Protein AF-A0A7V8NWA1-F1 (afdb_monomer_lite)

Sequence (409 aa):
GEVQTPLNAVQAESVAKQVSASGAEAVAVCFLHSWNNPIHESHMARLLNSDPKTYRSISHEIVREYGEYERISTTVLNSYIGPKVSAYLKGLERLLEEEGFGGKLWIMQSNGGVMSSPVARRLPVAMLESGPVGGFIAAARIGTALGYPNVIGFDMGGTTAKASPAPNGEPQMSHGYHIGGYASGQPMMLPVVDTVEVGSGGGSIARVDPTGSLKVGPVSAGADPGPACYGKGGSEPTVTDANLVLGRLDPNQFLGGEMPLDVEAARKAISGSIARPLGLSETEAARAIIQIAVMSMSLAVRQVSIERGDDPRDFVMVAFGGAGPLHASEVARSLHIPLVVIPNFPGQFSASGMLMAEPRHDFVRTYYRPLDQTDFIGLGRIADEMEVLARERIGTTDIRMRHFLEVRY

InterPro domains:
  IPR002821 Hydantoinase A/oxoprolinase [PF01968] (71-362)
  IPR008040 Hydantoinase/oxoprolinase, N-terminal [PF05378] (1-49)
  IPR045079 Oxoprolinase-like [PTHR11365] (1-396)

Radius of gyration: 24.56 Å; chains: 1; bounding box: 59×54×73 Å

Foldseek 3Di:
DDCPDDDDPVVLLVVLVVVVVVPAQEDEAADPLCLPPVVNLVVSVVSNVVDPRYHYFRLNVQASDDDRQQSRLQSVVCRVCLVVLLVVLVVVVVVCVVVVPPDFDWAFFQQQFTAGSVVCSRHVSRNVVRLCSLLVLLQLVVCVVVVQQWEWEWAAEQFKIKIFIRHRSHFDKDQWDFDVDDPPGTIHRDIGRDMFMDRQHQQFFWAQDPVRDIDTDNDGPPVVVGAQFQVSPDQTAGLNLLCVLLVVDDQCCVVHRPGRTDNVSSLNNQVPGFCVSNVHHSNVSSVVRLVNSLVRSLVRNCCNAVVVVHQLCSYEYEFAAPCRVVRVVVSCVVRVNPYYHYDPHRNCSSVVSNVVHHHDDDHDHDDDDDPVPDPVVVVVVVVVVVVVVVCVRVVDPDDDDDDDDDDDD

Organism: NCBI:txid2741543

Secondary structure (DSSP, 8-state):
---SS---HHHHHHHHHHHHHTT-SEEEE--TTTTT--HHHHHHHHHHTT-TTSEEEEHHHH--SS-HHHHHHHHHHHHHHHHHHHHHHHHHHHHHHHTT--S--EEE-TTSSEEEHHHHHH-GGGGTTHHHHHHHHHHHHHHHHTT---EEEEEE-SS-EEEEEEGGGS--EEEEEEET-TTTSEEEEEEEE--EEES-STTEEEEE-TTS-EEEEEEE-TTTT--GGG-SS--S-BHHHHHHHTT-S-TTTGGGGTS---HHHHHHHHIIIIIHHHT--HHHHHHHHHHHHHHHHHHHHHHHHGGGT--GGG-EEEEESSSHHHHHHHHHHHTT-S-EE--SSGGGHHHHHHTTPPB-----------GGG--HHHHHHHHHHHHHHHHHHH--S------------

pLDDT: mean 92.49, std 5.17, range [60.75, 98.31]

Structure (mmCIF, N/CA/C/O backbone):
data_AF-A0A7V8NWA1-F1
#
_entry.id   AF-A0A7V8NWA1-F1
#
loop_
_atom_site.group_PDB
_atom_site.id
_atom_site.type_symbol
_atom_site.label_atom_id
_atom_site.label_alt_id
_atom_site.label_comp_id
_atom_site.label_asym_id
_atom_site.label_entity_id
_atom_site.label_seq_id
_atom_site.pdbx_PDB_ins_code
_atom_site.Cartn_x
_atom_site.Cartn_y
_atom_site.Cartn_z
_atom_site.occupancy
_atom_site.B_iso_or_equiv
_atom_site.auth_seq_id
_atom_site.auth_comp_id
_atom_site.auth_asym_id
_atom_site.auth_atom_id
_atom_site.pdbx_PDB_model_num
ATOM 1 N N . GLY A 1 1 ? 10.383 2.343 -34.133 1.00 86.12 1 GLY A N 1
ATOM 2 C CA . GLY A 1 1 ? 11.446 2.880 -33.269 1.00 86.12 1 GLY A CA 1
ATOM 3 C C . GLY A 1 1 ? 12.737 3.014 -34.040 1.00 86.12 1 GLY A C 1
ATOM 4 O O . GLY A 1 1 ? 13.701 2.345 -33.704 1.00 86.12 1 GLY A O 1
ATOM 5 N N . GLU A 1 2 ? 12.757 3.842 -35.082 1.00 92.19 2 GLU A N 1
ATOM 6 C CA . GLU A 1 2 ? 13.979 4.110 -35.849 1.00 92.19 2 GLU A CA 1
ATOM 7 C C . GLU A 1 2 ? 14.911 5.041 -35.067 1.00 92.19 2 GLU A C 1
ATOM 9 O O . GLU A 1 2 ? 14.448 5.897 -34.308 1.00 92.19 2 GLU A O 1
ATOM 14 N N . VAL A 1 3 ? 16.223 4.876 -35.241 1.00 95.25 3 VAL A N 1
ATOM 15 C CA . VAL A 1 3 ? 17.222 5.745 -34.609 1.00 95.25 3 VAL A CA 1
ATOM 16 C C . VAL A 1 3 ? 17.359 7.019 -35.438 1.00 95.25 3 VAL A C 1
ATOM 18 O O . VAL A 1 3 ? 17.983 7.003 -36.492 1.00 95.25 3 VAL A O 1
ATOM 21 N N . GLN A 1 4 ? 16.779 8.116 -34.950 1.00 95.12 4 GLN A N 1
ATOM 22 C CA . GLN A 1 4 ? 16.896 9.440 -35.579 1.00 95.12 4 GLN A CA 1
ATOM 23 C C . GLN A 1 4 ? 18.231 10.116 -35.233 1.00 95.12 4 GLN A C 1
ATOM 25 O O . GLN A 1 4 ? 18.929 10.617 -36.108 1.00 95.12 4 GLN A O 1
ATOM 30 N N . THR A 1 5 ? 18.620 10.061 -33.955 1.00 95.31 5 THR A N 1
ATOM 31 C CA . THR A 1 5 ? 19.899 10.585 -33.460 1.00 95.31 5 THR A CA 1
ATOM 32 C C . THR A 1 5 ? 20.682 9.448 -32.807 1.00 95.31 5 THR A C 1
ATOM 34 O O . THR A 1 5 ? 20.229 8.934 -31.779 1.00 95.31 5 THR A O 1
ATOM 37 N N . PRO A 1 6 ? 21.833 9.029 -33.366 1.00 95.88 6 PRO A N 1
ATOM 38 C CA . PRO A 1 6 ? 22.673 8.007 -32.751 1.00 95.88 6 PRO A CA 1
ATOM 39 C C . PRO A 1 6 ? 23.157 8.425 -31.358 1.00 95.88 6 PRO A C 1
ATOM 41 O O . PRO A 1 6 ? 23.508 9.587 -31.140 1.00 95.88 6 PRO A O 1
ATOM 44 N N . LEU A 1 7 ? 23.220 7.477 -30.419 1.00 95.94 7 LEU A N 1
ATOM 45 C CA . LEU A 1 7 ? 23.821 7.724 -29.107 1.00 95.94 7 LEU A CA 1
ATOM 46 C C . LEU A 1 7 ? 25.304 8.096 -29.262 1.00 95.94 7 LEU A C 1
ATOM 48 O O . LEU A 1 7 ? 26.094 7.332 -29.817 1.00 95.94 7 LEU A O 1
ATOM 52 N N . ASN A 1 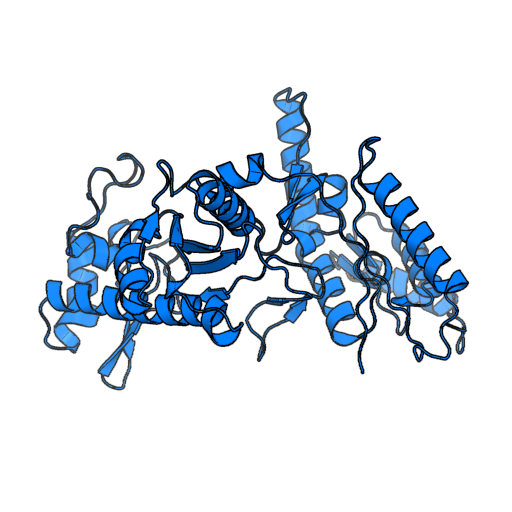8 ? 25.699 9.248 -28.723 1.00 97.44 8 ASN A N 1
ATOM 53 C CA . ASN A 1 8 ? 27.099 9.648 -28.672 1.00 97.44 8 ASN A CA 1
ATOM 54 C C . ASN A 1 8 ? 27.828 8.857 -27.571 1.00 97.44 8 ASN A C 1
ATOM 56 O O . ASN A 1 8 ? 27.630 9.113 -26.384 1.00 97.44 8 ASN A O 1
ATOM 60 N N . ALA A 1 9 ? 28.682 7.910 -27.969 1.00 94.38 9 ALA A N 1
ATOM 61 C CA . ALA A 1 9 ? 29.392 7.024 -27.045 1.00 94.38 9 ALA A CA 1
ATOM 62 C C . ALA A 1 9 ? 30.295 7.779 -26.051 1.00 94.38 9 ALA A C 1
ATOM 64 O O . ALA A 1 9 ? 30.309 7.455 -24.867 1.00 94.38 9 ALA A O 1
ATOM 65 N N . VAL A 1 10 ? 30.983 8.835 -26.497 1.00 96.44 10 VAL A N 1
ATOM 66 C CA . VAL A 1 10 ? 31.878 9.629 -25.636 1.00 96.44 10 VAL A CA 1
ATOM 67 C C . VAL A 1 10 ? 31.079 10.371 -24.563 1.00 96.44 10 VAL A C 1
ATOM 69 O O . VAL A 1 10 ? 31.467 10.395 -23.394 1.00 96.44 10 VAL A O 1
ATOM 72 N N . GLN A 1 11 ? 29.934 10.947 -24.937 1.00 96.56 11 GLN A N 1
ATOM 73 C CA . GLN A 1 11 ? 29.038 11.590 -23.974 1.00 96.56 11 GLN A CA 1
ATOM 74 C C . GLN A 1 11 ? 28.422 10.569 -23.012 1.00 96.56 11 GLN A C 1
ATOM 76 O O . GLN A 1 11 ? 28.381 10.824 -21.812 1.00 96.56 11 GLN A O 1
ATOM 81 N N . ALA A 1 12 ? 28.001 9.404 -23.507 1.00 95.81 12 ALA A N 1
ATOM 82 C CA . ALA A 1 12 ? 27.456 8.322 -22.689 1.00 95.81 12 ALA A CA 1
ATOM 83 C C . ALA A 1 12 ? 28.457 7.840 -21.621 1.00 95.81 12 ALA A C 1
ATOM 85 O O . ALA A 1 12 ? 28.106 7.726 -20.445 1.00 95.81 12 ALA A O 1
ATOM 86 N N . GLU A 1 13 ? 29.720 7.627 -22.000 1.00 95.25 13 GLU A N 1
ATOM 87 C CA . GLU A 1 13 ? 30.799 7.283 -21.066 1.00 95.25 13 GLU A CA 1
ATOM 88 C C . GLU A 1 13 ? 31.075 8.401 -20.055 1.00 95.25 13 GLU A C 1
ATOM 90 O O . GLU A 1 13 ? 31.309 8.132 -18.875 1.00 95.25 13 GLU A O 1
ATOM 95 N N . SER A 1 14 ? 31.043 9.661 -20.499 1.00 96.00 14 SER A N 1
ATOM 96 C CA . SER A 1 14 ? 31.215 10.815 -19.615 1.00 96.00 14 SER A CA 1
ATOM 97 C C . SER A 1 14 ? 30.099 10.896 -18.571 1.00 96.00 14 SER A C 1
ATOM 99 O O . SER A 1 14 ? 30.399 11.046 -17.387 1.00 96.00 14 SER A O 1
ATOM 101 N N . VAL A 1 15 ? 28.839 10.716 -18.977 1.00 95.12 15 VAL A N 1
ATOM 102 C CA . VAL A 1 15 ? 27.684 10.687 -18.067 1.00 95.12 15 VAL A CA 1
ATOM 103 C C . VAL A 1 15 ? 27.788 9.518 -17.090 1.00 95.12 15 VAL A C 1
ATOM 105 O O . VAL A 1 15 ? 27.585 9.711 -15.895 1.00 95.12 15 VAL A O 1
ATOM 108 N N . ALA A 1 16 ? 28.167 8.321 -17.549 1.00 93.06 16 ALA A N 1
ATOM 109 C CA . ALA A 1 16 ? 28.354 7.174 -16.659 1.00 93.06 16 ALA A CA 1
ATOM 110 C C . ALA A 1 16 ? 29.413 7.454 -15.574 1.00 93.06 16 ALA A C 1
ATOM 112 O O . ALA A 1 16 ? 29.177 7.182 -14.398 1.00 93.06 16 ALA A O 1
ATOM 113 N N . LYS A 1 17 ? 30.537 8.087 -15.941 1.00 92.62 17 LYS A N 1
ATOM 114 C CA . LYS A 1 17 ? 31.569 8.520 -14.981 1.00 92.62 17 LYS A CA 1
ATOM 115 C C . LYS A 1 17 ? 31.054 9.582 -14.008 1.00 92.62 17 LYS A C 1
ATOM 117 O O . LYS A 1 17 ? 31.386 9.523 -12.828 1.00 92.62 17 LYS A O 1
ATOM 122 N N . GLN A 1 18 ? 30.247 10.536 -14.478 1.00 93.62 18 GLN A N 1
ATOM 123 C CA . GLN A 1 18 ? 29.629 11.554 -13.619 1.00 93.62 18 GLN A CA 1
ATOM 124 C C . GLN A 1 18 ? 28.673 10.930 -12.599 1.00 93.62 18 GLN A C 1
ATOM 126 O O . GLN A 1 18 ? 28.720 11.300 -11.429 1.00 93.62 18 GLN A O 1
ATOM 131 N N . VAL A 1 19 ? 27.857 9.956 -13.015 1.00 92.69 19 VAL A N 1
ATOM 132 C CA . VAL A 1 19 ? 26.967 9.216 -12.109 1.00 92.69 19 VAL A CA 1
ATOM 133 C C . VAL A 1 19 ? 27.781 8.520 -11.020 1.00 92.69 19 VAL A C 1
ATOM 135 O O . VAL A 1 19 ? 27.520 8.764 -9.845 1.00 92.69 19 VAL A O 1
ATOM 138 N N . SER A 1 20 ? 28.820 7.758 -11.375 1.00 89.06 20 SER A N 1
ATOM 139 C CA . SER A 1 20 ? 29.674 7.094 -10.378 1.00 89.06 20 SER A CA 1
ATOM 140 C C . SER A 1 20 ? 30.401 8.074 -9.449 1.00 89.06 20 SER A C 1
ATOM 142 O O . SER A 1 20 ? 30.595 7.782 -8.272 1.00 89.06 20 SER A O 1
ATOM 144 N N . ALA A 1 21 ? 30.789 9.253 -9.944 1.00 92.00 21 ALA A N 1
ATOM 145 C CA . ALA A 1 21 ? 31.448 10.279 -9.136 1.00 92.00 21 ALA A CA 1
ATOM 146 C C . ALA A 1 21 ? 30.484 11.073 -8.235 1.00 92.00 21 ALA A C 1
ATOM 148 O O . ALA A 1 21 ? 30.932 11.715 -7.288 1.00 92.00 21 ALA A O 1
ATOM 149 N N . SER A 1 22 ? 29.176 11.048 -8.511 1.00 93.62 22 SER A N 1
ATOM 150 C CA . SER A 1 22 ? 28.183 11.843 -7.774 1.00 93.62 22 SER A CA 1
ATOM 151 C C . SER A 1 22 ? 27.907 11.348 -6.351 1.00 93.62 22 SER A C 1
ATOM 153 O O . SER A 1 22 ? 27.380 12.102 -5.537 1.00 93.62 22 SER A O 1
ATOM 155 N N . GLY A 1 23 ? 28.230 10.084 -6.054 1.00 89.06 23 GLY A N 1
ATOM 156 C CA . GLY A 1 23 ? 27.862 9.435 -4.793 1.00 89.06 23 GLY A CA 1
ATOM 157 C C . GLY A 1 23 ? 26.381 9.050 -4.693 1.00 89.06 23 GLY A C 1
ATOM 158 O O . GLY A 1 23 ? 25.924 8.709 -3.605 1.00 89.06 23 GLY A O 1
ATOM 159 N N . ALA A 1 24 ? 25.623 9.104 -5.794 1.00 92.56 24 ALA A N 1
ATOM 160 C CA . ALA A 1 24 ? 24.232 8.663 -5.816 1.00 92.56 24 ALA A CA 1
ATOM 161 C C . ALA A 1 24 ? 24.110 7.159 -5.512 1.00 92.56 24 ALA A C 1
ATOM 163 O O . ALA A 1 24 ? 24.783 6.333 -6.120 1.00 92.56 24 ALA A O 1
ATOM 164 N N . GLU A 1 25 ? 23.196 6.793 -4.611 1.00 93.94 25 GLU A N 1
ATOM 165 C CA . GLU A 1 25 ? 22.924 5.386 -4.273 1.00 93.94 25 GLU A CA 1
ATOM 166 C C . GLU A 1 25 ? 22.170 4.643 -5.389 1.00 93.94 25 GLU A C 1
ATOM 168 O O . GLU A 1 25 ? 22.218 3.413 -5.473 1.00 93.94 25 GLU A O 1
ATOM 173 N N . ALA A 1 26 ? 21.458 5.382 -6.247 1.00 96.12 26 ALA A N 1
ATOM 174 C CA . ALA A 1 26 ? 20.670 4.834 -7.340 1.00 96.12 26 ALA A CA 1
ATOM 175 C C . ALA A 1 26 ? 20.618 5.766 -8.561 1.00 96.12 26 ALA A C 1
ATOM 177 O O . ALA A 1 26 ? 20.660 6.988 -8.429 1.00 96.12 26 ALA A O 1
ATOM 178 N N . VAL A 1 27 ? 20.442 5.185 -9.749 1.00 96.31 27 VAL A N 1
ATOM 179 C CA . VAL A 1 27 ? 20.247 5.895 -11.021 1.00 96.31 27 VAL A CA 1
ATOM 180 C C . VAL A 1 27 ? 19.072 5.303 -11.801 1.00 96.31 27 VAL A C 1
ATOM 182 O O . VAL A 1 27 ? 18.873 4.088 -11.848 1.00 96.31 27 VAL A O 1
ATOM 185 N N . ALA A 1 28 ? 18.268 6.174 -12.406 1.00 97.44 28 ALA A N 1
ATOM 186 C CA . ALA A 1 28 ? 17.227 5.813 -13.363 1.00 97.44 28 ALA A CA 1
ATOM 187 C C . ALA A 1 28 ? 17.675 6.223 -14.772 1.00 97.44 28 ALA A C 1
ATOM 189 O O . ALA A 1 28 ? 18.114 7.354 -14.977 1.00 97.44 28 ALA A O 1
ATOM 190 N N . VAL A 1 29 ? 17.574 5.311 -15.739 1.00 97.19 29 VAL A N 1
ATOM 191 C CA . VAL A 1 29 ? 17.914 5.575 -17.144 1.00 97.19 29 VAL A CA 1
ATOM 192 C C . VAL A 1 29 ? 16.638 5.561 -17.970 1.00 97.19 29 VAL A C 1
ATOM 194 O O . VAL A 1 29 ? 16.016 4.511 -18.131 1.00 97.19 29 VAL A O 1
ATOM 197 N N . CYS A 1 30 ? 16.279 6.727 -18.507 1.00 97.31 30 CYS A N 1
ATOM 198 C CA . CYS A 1 30 ? 15.043 6.924 -19.252 1.00 97.31 30 CYS A CA 1
ATOM 199 C C . CYS A 1 30 ? 15.308 7.683 -20.557 1.00 97.31 30 CYS A C 1
ATOM 201 O O . CYS A 1 30 ? 15.628 8.870 -20.535 1.00 97.31 30 CYS A O 1
ATOM 203 N N . PHE A 1 31 ? 15.138 7.017 -21.694 1.00 96.31 31 PHE A N 1
ATOM 204 C CA . PHE A 1 31 ? 15.153 7.640 -23.016 1.00 96.31 31 PHE A CA 1
ATOM 205 C C . PHE A 1 31 ? 13.725 7.743 -23.562 1.00 96.31 31 PHE A C 1
ATOM 207 O O . PHE A 1 31 ? 12.837 6.943 -23.241 1.00 96.31 31 PHE A O 1
ATOM 214 N N . LEU A 1 32 ? 13.488 8.730 -24.426 1.00 95.31 32 LEU A N 1
ATOM 215 C CA . LEU A 1 32 ? 12.240 8.803 -25.180 1.00 95.31 32 LEU A CA 1
ATOM 216 C C . LEU A 1 32 ? 12.128 7.589 -26.108 1.00 95.31 32 LEU A C 1
ATOM 218 O O . LEU A 1 32 ? 13.099 7.186 -26.744 1.00 95.31 32 LEU A O 1
ATOM 222 N N . HIS A 1 33 ? 10.931 7.009 -26.176 1.00 94.00 33 HIS A N 1
ATOM 223 C CA . HIS A 1 33 ? 10.611 5.847 -27.014 1.00 94.00 33 HIS A CA 1
ATOM 224 C C . HIS A 1 33 ? 11.451 4.579 -26.768 1.00 94.00 33 HIS A C 1
ATOM 226 O O . HIS A 1 33 ? 11.409 3.660 -27.591 1.00 94.00 33 HIS A O 1
ATOM 232 N N . SER A 1 34 ? 12.146 4.474 -25.628 1.00 94.75 34 SER A N 1
ATOM 233 C CA . SER A 1 34 ? 12.865 3.253 -25.233 1.00 94.75 34 SER A CA 1
ATOM 234 C C . SER A 1 34 ? 11.946 2.040 -25.089 1.00 94.75 34 SER A C 1
ATOM 236 O O . SER A 1 34 ? 12.373 0.909 -25.315 1.00 94.75 34 SER A O 1
ATOM 238 N N . TRP A 1 35 ? 10.657 2.275 -24.820 1.00 92.75 35 TRP A N 1
ATOM 239 C CA . TRP A 1 35 ? 9.634 1.235 -24.829 1.00 92.75 35 TRP A CA 1
ATOM 240 C C . TRP A 1 35 ? 9.508 0.540 -26.200 1.00 92.75 35 TRP A C 1
ATOM 242 O O . TRP A 1 35 ? 9.232 -0.656 -26.274 1.00 92.75 35 TRP A O 1
ATOM 252 N N . ASN A 1 36 ? 9.756 1.269 -27.292 1.00 92.50 36 ASN A N 1
ATOM 253 C CA . ASN A 1 36 ? 9.686 0.756 -28.659 1.00 92.50 36 ASN A CA 1
ATOM 254 C C . ASN A 1 36 ? 11.051 0.216 -29.114 1.00 92.50 36 ASN A C 1
ATOM 256 O O . ASN A 1 36 ? 11.148 -0.919 -29.573 1.00 92.50 36 ASN A O 1
ATOM 260 N N . ASN A 1 37 ? 12.113 1.014 -28.951 1.00 94.00 37 ASN A N 1
ATOM 261 C CA . ASN A 1 37 ? 13.487 0.622 -29.278 1.00 94.00 37 ASN A CA 1
ATOM 262 C C . ASN A 1 37 ? 14.433 0.887 -28.087 1.00 94.00 37 ASN A C 1
ATOM 264 O O . ASN A 1 37 ? 14.829 2.035 -27.873 1.00 94.00 37 ASN A O 1
ATOM 268 N N . PRO A 1 38 ? 14.838 -0.156 -27.337 1.00 95.44 38 PRO A N 1
ATOM 269 C CA . PRO A 1 38 ? 15.615 0.001 -26.110 1.00 95.44 38 PRO A CA 1
ATOM 270 C C . PRO A 1 38 ? 17.129 0.149 -26.327 1.00 95.44 38 PRO A C 1
ATOM 272 O O . PRO A 1 38 ? 17.863 0.292 -25.352 1.00 95.44 38 PRO A O 1
ATOM 275 N N . ILE A 1 39 ? 17.632 0.126 -27.569 1.00 96.38 39 ILE A N 1
ATOM 276 C CA . ILE A 1 39 ? 19.066 -0.077 -27.852 1.00 96.38 39 ILE A CA 1
ATOM 277 C C . ILE A 1 39 ? 19.996 0.935 -27.155 1.00 96.38 39 ILE A C 1
ATOM 279 O O . ILE A 1 39 ? 21.079 0.568 -26.693 1.00 96.38 39 ILE A O 1
ATOM 283 N N . HIS A 1 40 ? 19.574 2.198 -27.029 1.00 97.12 40 HIS A N 1
ATOM 284 C CA . HIS A 1 40 ? 20.344 3.240 -26.342 1.00 97.12 40 HIS A CA 1
ATOM 285 C C . HIS A 1 40 ? 20.306 3.094 -24.815 1.00 97.12 40 HIS A C 1
ATOM 287 O O . HIS A 1 40 ? 21.331 3.278 -24.159 1.00 97.12 40 HIS A O 1
ATOM 293 N N . GLU A 1 41 ? 19.167 2.695 -24.245 1.00 96.75 41 GLU A N 1
ATOM 294 C CA . GLU A 1 41 ? 19.074 2.385 -22.815 1.00 96.75 41 GLU A CA 1
ATOM 295 C C . GLU A 1 41 ? 19.911 1.163 -22.455 1.00 96.75 41 GLU A C 1
ATOM 297 O O . GLU A 1 41 ? 20.661 1.207 -21.484 1.00 96.75 41 GLU A O 1
ATOM 302 N N . SER A 1 42 ? 19.859 0.102 -23.266 1.00 95.44 42 SER A N 1
ATOM 303 C CA . SER A 1 42 ? 20.698 -1.083 -23.070 1.00 95.44 42 SER A CA 1
ATOM 304 C C . SER A 1 42 ? 22.190 -0.742 -23.168 1.00 95.44 42 SER A C 1
ATOM 306 O O . SER A 1 42 ? 23.008 -1.318 -22.450 1.00 95.44 42 SER A O 1
ATOM 308 N N . HIS A 1 43 ? 22.572 0.217 -24.021 1.00 95.69 43 HIS A N 1
ATOM 309 C CA . HIS A 1 43 ? 23.944 0.726 -24.060 1.00 95.69 43 HIS A CA 1
ATOM 310 C C . HIS A 1 43 ? 24.313 1.414 -22.739 1.00 95.69 43 HIS A C 1
ATOM 312 O O . HIS A 1 43 ? 25.304 1.028 -22.117 1.00 95.69 43 HIS A O 1
ATOM 318 N N . MET A 1 44 ? 23.510 2.374 -22.273 1.00 95.88 44 MET A N 1
ATOM 319 C CA . MET A 1 44 ? 23.751 3.055 -20.994 1.00 95.88 44 MET A CA 1
ATOM 320 C C . MET A 1 44 ? 23.790 2.082 -19.810 1.00 95.88 44 MET A C 1
ATOM 322 O O . MET A 1 44 ? 24.661 2.198 -18.948 1.00 95.88 44 MET A O 1
ATOM 326 N N . ALA A 1 45 ? 22.916 1.074 -19.796 1.00 93.44 45 ALA A N 1
ATOM 327 C CA . ALA A 1 45 ? 22.905 0.027 -18.781 1.00 93.44 45 ALA A CA 1
ATOM 328 C C . ALA A 1 45 ? 24.245 -0.726 -18.719 1.00 93.44 45 ALA A C 1
ATOM 330 O O . ALA A 1 45 ? 24.764 -0.971 -17.629 1.00 93.44 45 ALA A O 1
ATOM 331 N N . ARG A 1 46 ? 24.851 -1.044 -19.874 1.00 93.19 46 ARG A N 1
ATOM 332 C CA . ARG A 1 46 ? 26.179 -1.680 -19.931 1.00 93.19 46 ARG A CA 1
ATOM 333 C C . ARG A 1 46 ? 27.290 -0.782 -19.395 1.00 93.19 46 ARG A C 1
ATOM 335 O O . ARG A 1 46 ? 28.164 -1.286 -18.702 1.00 93.19 46 ARG A O 1
ATOM 342 N N . LEU A 1 47 ? 27.256 0.522 -19.662 1.00 92.62 47 LEU A N 1
ATOM 343 C CA . LEU A 1 47 ? 28.263 1.453 -19.131 1.00 92.62 47 LEU A CA 1
ATOM 344 C C . LEU A 1 47 ? 28.162 1.581 -17.604 1.00 92.62 47 LEU A C 1
ATOM 346 O O . LEU A 1 47 ? 29.170 1.546 -16.897 1.00 92.62 47 LEU A O 1
ATOM 350 N N . LEU A 1 48 ? 26.931 1.637 -17.095 1.00 90.56 48 LEU A N 1
ATOM 351 C CA . LEU A 1 48 ? 26.641 1.735 -15.666 1.00 90.56 48 LEU A CA 1
ATOM 352 C C . LEU A 1 48 ? 26.830 0.404 -14.910 1.00 90.56 48 LEU A C 1
ATOM 354 O O . LEU A 1 48 ? 26.832 0.412 -13.687 1.00 90.56 48 LEU A O 1
ATOM 358 N N . ASN A 1 49 ? 27.003 -0.741 -15.591 1.00 83.19 49 ASN A N 1
ATOM 359 C CA . ASN A 1 49 ? 27.322 -2.030 -14.938 1.00 83.19 49 ASN A CA 1
ATOM 360 C C . ASN A 1 49 ? 28.680 -2.005 -14.212 1.00 83.19 49 ASN A C 1
ATOM 362 O O . ASN A 1 49 ? 28.930 -2.870 -13.377 1.00 83.19 49 ASN A O 1
ATOM 366 N N . SER A 1 50 ? 29.567 -1.074 -14.569 1.00 71.38 50 SER A N 1
ATOM 367 C CA . SER A 1 50 ? 30.934 -1.010 -14.042 1.00 71.38 50 SER A CA 1
ATOM 368 C C . SER A 1 50 ? 31.010 -0.592 -12.569 1.00 71.38 50 SER A C 1
ATOM 370 O O . SER A 1 50 ? 31.994 -0.910 -11.903 1.00 71.38 50 SER A O 1
ATOM 372 N N . ASP A 1 51 ? 29.963 0.050 -12.044 1.00 76.31 51 ASP A N 1
ATOM 373 C CA . ASP A 1 51 ? 29.849 0.428 -10.639 1.00 76.31 51 ASP A CA 1
ATOM 374 C C . ASP A 1 51 ? 28.763 -0.403 -9.930 1.00 76.31 51 ASP A C 1
ATOM 376 O O . ASP A 1 51 ? 27.579 -0.055 -9.963 1.00 76.31 51 ASP A O 1
ATOM 380 N N . PRO A 1 52 ? 29.134 -1.512 -9.264 1.00 73.88 52 PRO A N 1
ATOM 381 C CA . PRO A 1 52 ? 28.177 -2.394 -8.605 1.00 73.88 52 PRO A CA 1
ATOM 382 C C . PRO A 1 52 ? 27.558 -1.785 -7.338 1.00 73.88 52 PRO A C 1
ATOM 384 O O . PRO A 1 52 ? 26.658 -2.400 -6.761 1.00 73.88 52 PRO A O 1
ATOM 387 N N . LYS A 1 53 ? 28.038 -0.621 -6.874 1.00 81.56 53 LYS A N 1
ATOM 388 C CA . LYS A 1 53 ? 27.497 0.053 -5.684 1.00 81.56 53 LYS A CA 1
ATOM 389 C C . LYS A 1 53 ? 26.228 0.839 -5.995 1.00 81.56 53 LYS A C 1
ATOM 391 O O . LYS A 1 53 ? 25.397 1.001 -5.106 1.00 81.56 53 LYS A O 1
ATOM 396 N N . THR A 1 54 ? 26.068 1.280 -7.239 1.00 90.00 54 THR A N 1
ATOM 397 C CA . THR A 1 54 ? 24.928 2.092 -7.660 1.00 90.00 54 THR A CA 1
ATOM 398 C C . THR A 1 54 ? 23.765 1.191 -8.085 1.00 90.00 54 THR A C 1
ATOM 400 O O . THR A 1 54 ? 23.887 0.372 -9.001 1.00 90.00 54 THR A O 1
ATOM 403 N N . TYR A 1 55 ? 22.608 1.336 -7.437 1.00 94.25 55 TYR A N 1
ATOM 404 C CA . TYR A 1 55 ? 21.374 0.666 -7.851 1.00 94.25 55 TYR A CA 1
ATOM 405 C C . TYR A 1 55 ? 20.876 1.241 -9.182 1.00 94.25 55 TYR A C 1
ATOM 407 O O . TYR A 1 55 ? 20.938 2.446 -9.406 1.00 94.25 55 TYR A O 1
ATOM 415 N N . ARG A 1 56 ? 20.364 0.409 -10.091 1.00 94.56 56 ARG A N 1
ATOM 416 C CA . ARG A 1 56 ? 20.001 0.858 -11.444 1.00 94.56 56 ARG A CA 1
ATOM 417 C C . ARG A 1 56 ? 18.610 0.395 -11.818 1.00 94.56 56 ARG A C 1
ATOM 419 O O . ARG A 1 56 ? 18.323 -0.796 -11.732 1.00 94.56 56 ARG A O 1
ATOM 426 N N . SER A 1 57 ? 17.813 1.329 -12.319 1.00 97.06 57 SER A N 1
ATOM 427 C CA . SER A 1 57 ? 16.551 1.037 -12.998 1.00 97.06 57 SER A CA 1
ATOM 428 C C . SER A 1 57 ? 16.637 1.528 -14.436 1.00 97.06 57 SER A C 1
ATOM 430 O O . SER A 1 57 ? 16.954 2.693 -14.681 1.00 97.06 57 SER A O 1
ATOM 432 N N . ILE A 1 58 ? 16.363 0.644 -15.391 1.00 96.94 58 ILE A N 1
ATOM 433 C CA . ILE A 1 58 ? 16.369 0.959 -16.821 1.00 96.94 58 ILE A CA 1
ATOM 434 C C . ILE A 1 58 ? 14.924 0.948 -17.307 1.00 96.94 58 ILE A C 1
ATOM 436 O O . ILE A 1 58 ? 14.244 -0.065 -17.151 1.00 96.94 58 ILE A O 1
ATOM 440 N N . SER A 1 59 ? 14.433 2.060 -17.859 1.00 97.00 59 SER A N 1
ATOM 441 C CA . SER A 1 59 ? 12.984 2.256 -17.987 1.00 97.00 59 SER A CA 1
ATOM 442 C C . SER A 1 59 ? 12.286 1.180 -18.824 1.00 97.00 59 SER A C 1
ATOM 444 O O . SER A 1 59 ? 11.256 0.675 -18.388 1.00 97.00 59 SER A O 1
ATOM 446 N N . HIS A 1 60 ? 12.877 0.725 -19.938 1.00 94.75 60 HIS A N 1
ATOM 447 C CA . HIS A 1 60 ? 12.297 -0.350 -20.759 1.00 94.75 60 HIS A CA 1
ATOM 448 C C . HIS A 1 60 ? 12.290 -1.738 -20.091 1.00 94.75 60 HIS A C 1
ATOM 450 O O . HIS A 1 60 ? 11.586 -2.630 -20.568 1.00 94.75 60 HIS A O 1
ATOM 456 N N . GLU A 1 61 ? 13.084 -1.944 -19.035 1.00 92.38 61 GLU A N 1
ATOM 457 C CA . GLU A 1 61 ? 13.094 -3.175 -18.234 1.00 92.38 61 GLU A CA 1
ATOM 458 C C . GLU A 1 61 ? 12.060 -3.128 -17.100 1.00 92.38 61 GLU A C 1
ATOM 460 O O . GLU A 1 61 ? 11.580 -4.182 -16.684 1.00 92.38 61 GLU A O 1
ATOM 465 N N . ILE A 1 62 ? 11.723 -1.926 -16.609 1.00 93.31 62 ILE A N 1
ATOM 466 C CA . ILE A 1 62 ? 10.727 -1.708 -15.549 1.00 93.31 62 ILE A CA 1
ATOM 467 C C . ILE A 1 62 ? 9.316 -1.643 -16.144 1.00 93.31 62 ILE A C 1
ATOM 469 O O . ILE A 1 62 ? 8.448 -2.407 -15.734 1.00 93.31 62 ILE A O 1
ATOM 473 N N . VAL A 1 63 ? 9.088 -0.755 -17.119 1.00 91.50 63 VAL A N 1
ATOM 474 C CA . VAL A 1 63 ? 7.799 -0.570 -17.805 1.00 91.50 63 VAL A CA 1
ATOM 475 C C . VAL A 1 63 ? 8.040 -0.307 -19.288 1.00 91.50 63 VAL A C 1
ATOM 477 O O . VAL A 1 63 ? 8.619 0.708 -19.676 1.00 91.50 63 VAL A O 1
ATOM 480 N N . ARG A 1 64 ? 7.551 -1.202 -20.151 1.00 91.06 64 ARG A N 1
ATOM 481 C CA . ARG A 1 64 ? 7.721 -1.105 -21.611 1.00 91.06 64 ARG A CA 1
ATOM 482 C C . ARG A 1 64 ? 6.445 -0.630 -22.307 1.00 91.06 64 ARG A C 1
ATOM 484 O O . ARG A 1 64 ? 5.977 -1.230 -23.276 1.00 91.06 64 ARG A O 1
ATOM 491 N N . GLU A 1 65 ? 5.927 0.484 -21.811 1.00 89.62 65 GLU A N 1
ATOM 492 C CA . GLU A 1 65 ? 4.696 1.117 -22.278 1.00 89.62 65 GLU A CA 1
ATOM 493 C C . GLU A 1 65 ? 4.925 2.564 -22.739 1.00 89.62 65 GLU A C 1
ATOM 495 O O . GLU A 1 65 ? 5.901 3.232 -22.368 1.00 89.62 65 GLU A O 1
ATOM 500 N N . TYR A 1 66 ? 4.027 3.029 -23.606 1.00 89.00 66 TYR A N 1
ATOM 501 C CA . TYR A 1 66 ? 3.955 4.417 -24.051 1.00 89.00 66 TYR A CA 1
ATOM 502 C C . TYR A 1 66 ? 3.528 5.360 -22.911 1.00 89.00 66 TYR A C 1
ATOM 504 O O . TYR A 1 66 ? 2.838 4.950 -21.989 1.00 89.00 66 TYR A O 1
ATOM 512 N N . GLY A 1 67 ? 3.933 6.632 -23.002 1.00 87.81 67 GLY A N 1
ATOM 513 C CA . GLY A 1 67 ? 3.794 7.640 -21.943 1.00 87.81 67 GLY A CA 1
ATOM 514 C C . GLY A 1 67 ? 5.139 7.907 -21.276 1.00 87.81 67 GLY A C 1
ATOM 515 O O . GLY A 1 67 ? 5.722 7.032 -20.638 1.00 87.81 67 GLY A O 1
ATOM 516 N N . GLU A 1 68 ? 5.734 9.074 -21.513 1.00 92.38 68 GLU A N 1
ATOM 517 C CA . GLU A 1 68 ? 7.034 9.433 -20.944 1.00 92.38 68 GLU A CA 1
ATOM 518 C C . GLU A 1 68 ? 6.952 9.750 -19.456 1.00 92.38 68 GLU A C 1
ATOM 520 O O . GLU A 1 68 ? 7.807 9.275 -18.714 1.00 92.38 68 GLU A O 1
ATOM 525 N N . TYR A 1 69 ? 5.938 10.491 -19.009 1.00 93.75 69 TYR A N 1
ATOM 526 C CA . TYR A 1 69 ? 5.869 10.967 -17.632 1.00 93.75 69 TYR A CA 1
ATOM 527 C C . TYR A 1 69 ? 5.663 9.815 -16.643 1.00 93.75 69 TYR A C 1
ATOM 529 O O . TYR A 1 69 ? 6.475 9.630 -15.737 1.00 93.75 69 TYR A O 1
ATOM 537 N N . GLU A 1 70 ? 4.651 8.979 -16.861 1.00 93.62 70 GLU A N 1
ATOM 538 C CA . GLU A 1 70 ? 4.312 7.848 -15.997 1.00 93.62 70 GLU A CA 1
ATOM 539 C C . GLU A 1 70 ? 5.404 6.771 -16.012 1.00 93.62 70 GLU A C 1
ATOM 541 O O . GLU A 1 70 ? 5.771 6.241 -14.958 1.00 93.62 70 GLU A O 1
ATOM 546 N N . ARG A 1 71 ? 5.997 6.485 -17.182 1.00 95.38 71 ARG A N 1
ATOM 547 C CA . ARG A 1 71 ? 7.125 5.542 -17.298 1.00 95.38 71 ARG A CA 1
ATOM 548 C C . ARG A 1 71 ? 8.357 6.051 -16.555 1.00 95.38 71 ARG A C 1
ATOM 550 O O . ARG A 1 71 ? 8.998 5.286 -15.828 1.00 95.38 71 ARG A O 1
ATOM 557 N N . ILE A 1 72 ? 8.703 7.330 -16.728 1.00 96.38 72 ILE A N 1
ATOM 558 C CA . ILE A 1 72 ? 9.832 7.948 -16.024 1.00 96.38 72 ILE A CA 1
ATOM 559 C C . ILE A 1 72 ? 9.564 7.937 -14.521 1.00 96.38 72 ILE A C 1
ATOM 561 O O . ILE A 1 72 ? 10.425 7.475 -13.777 1.00 96.38 72 ILE A O 1
ATOM 565 N N . SER A 1 73 ? 8.379 8.369 -14.084 1.00 96.56 73 SER A N 1
ATOM 566 C CA . SER A 1 73 ? 8.012 8.403 -12.666 1.00 96.56 73 SER A CA 1
ATOM 567 C C . SER A 1 73 ? 8.095 7.012 -12.036 1.00 96.56 73 SER A C 1
ATOM 569 O O . SER A 1 73 ? 8.804 6.834 -11.049 1.00 96.56 73 SER A O 1
ATOM 571 N N . THR A 1 74 ? 7.541 5.980 -12.683 1.00 96.00 74 THR A N 1
ATOM 572 C CA . THR A 1 74 ? 7.650 4.580 -12.225 1.00 96.00 74 THR A CA 1
ATOM 573 C C . THR A 1 74 ? 9.104 4.116 -12.100 1.00 96.00 74 THR A C 1
ATOM 575 O O . THR A 1 74 ? 9.482 3.482 -11.113 1.00 96.00 74 THR A O 1
ATOM 578 N N . THR A 1 75 ? 9.950 4.451 -13.078 1.00 97.31 75 THR A N 1
ATOM 579 C CA . THR A 1 75 ? 11.375 4.073 -13.074 1.00 97.31 75 THR A CA 1
ATOM 580 C C . THR A 1 75 ? 12.142 4.792 -11.962 1.00 97.31 75 THR A C 1
ATOM 582 O O . THR A 1 75 ? 12.987 4.189 -11.298 1.00 97.31 75 THR A O 1
ATOM 585 N N . VAL A 1 76 ? 11.832 6.068 -11.722 1.00 97.06 76 VAL A N 1
ATOM 586 C CA . VAL A 1 76 ? 12.413 6.866 -10.635 1.00 97.06 76 VAL A CA 1
ATOM 587 C C . VAL A 1 76 ? 11.964 6.339 -9.275 1.00 97.06 76 VAL A C 1
ATOM 589 O O . VAL A 1 76 ? 12.812 6.147 -8.407 1.00 97.06 76 VAL A O 1
ATOM 592 N N . LEU A 1 77 ? 10.675 6.032 -9.101 1.00 96.56 77 LEU A N 1
ATOM 593 C CA . LEU A 1 77 ? 10.134 5.410 -7.889 1.00 96.56 77 LEU A CA 1
ATOM 594 C C . LEU A 1 77 ? 10.851 4.090 -7.586 1.00 96.56 77 LEU A C 1
ATOM 596 O O . LEU A 1 77 ? 11.292 3.884 -6.456 1.00 96.56 77 LEU A O 1
ATOM 600 N N . ASN A 1 78 ? 11.052 3.241 -8.600 1.00 97.31 78 ASN A N 1
ATOM 601 C CA . ASN A 1 78 ? 11.795 1.987 -8.470 1.00 97.31 78 ASN A CA 1
ATOM 602 C C . ASN A 1 78 ? 13.243 2.211 -8.005 1.00 97.31 78 ASN A C 1
ATOM 604 O O . ASN A 1 78 ? 13.701 1.548 -7.074 1.00 97.31 78 ASN A O 1
ATOM 608 N N . SER A 1 79 ? 13.948 3.179 -8.603 1.00 96.94 79 SER A N 1
ATOM 609 C CA . SER A 1 79 ? 15.307 3.549 -8.184 1.00 96.94 79 SER A CA 1
ATOM 610 C C . SER A 1 79 ? 15.355 4.128 -6.773 1.00 96.94 79 SER A C 1
ATOM 612 O O . SER A 1 79 ? 16.290 3.831 -6.037 1.00 96.94 79 SER A O 1
ATOM 614 N N . TYR A 1 80 ? 14.359 4.921 -6.380 1.00 95.94 80 TYR A N 1
ATOM 615 C CA . TYR A 1 80 ? 14.315 5.577 -5.075 1.00 95.94 80 TYR A CA 1
ATOM 616 C C . TYR A 1 80 ? 14.220 4.569 -3.919 1.00 95.94 80 TYR A C 1
ATOM 618 O O . TYR A 1 80 ? 14.903 4.711 -2.905 1.00 95.94 80 TYR A O 1
ATOM 626 N N . ILE A 1 81 ? 13.405 3.523 -4.072 1.00 95.38 81 ILE A N 1
ATOM 627 C CA . ILE A 1 81 ? 13.215 2.493 -3.034 1.00 95.38 81 ILE A CA 1
ATOM 628 C C . ILE A 1 81 ? 14.181 1.304 -3.169 1.00 95.38 81 ILE A C 1
ATOM 630 O O . ILE A 1 81 ? 14.416 0.582 -2.196 1.00 95.38 81 ILE A O 1
ATOM 634 N N . GLY A 1 82 ? 14.759 1.108 -4.357 1.00 96.19 82 GLY A N 1
ATOM 635 C CA . GLY A 1 82 ? 15.626 -0.013 -4.719 1.00 96.19 82 GLY A CA 1
ATOM 636 C C . GLY A 1 82 ? 16.740 -0.346 -3.737 1.00 96.19 82 GLY A C 1
ATOM 637 O O . GLY A 1 82 ? 16.788 -1.493 -3.279 1.00 96.19 82 GLY A O 1
ATOM 638 N N . PRO A 1 83 ? 17.609 0.605 -3.356 1.00 95.50 83 PRO A N 1
ATOM 639 C CA . PRO A 1 83 ? 18.690 0.345 -2.409 1.00 95.50 83 PRO A CA 1
ATOM 640 C C . PRO A 1 83 ? 18.189 -0.218 -1.074 1.00 95.50 83 PRO A C 1
ATOM 642 O O . PRO A 1 83 ? 18.684 -1.250 -0.613 1.00 95.50 83 PRO A O 1
ATOM 645 N N . LYS A 1 84 ? 17.158 0.409 -0.490 1.00 95.81 84 LYS A N 1
ATOM 646 C CA . LYS A 1 84 ? 16.601 0.031 0.818 1.00 95.81 84 LYS A CA 1
ATOM 647 C C . LYS A 1 84 ? 15.968 -1.357 0.783 1.00 95.81 84 LYS A C 1
ATOM 649 O O . LYS A 1 84 ? 16.297 -2.201 1.615 1.00 95.81 84 LYS A O 1
ATOM 654 N N . VAL A 1 85 ? 15.110 -1.615 -0.206 1.00 96.00 85 VAL A N 1
ATOM 655 C CA . VAL A 1 85 ? 14.445 -2.920 -0.362 1.00 96.00 85 VAL A CA 1
ATOM 656 C C . VAL A 1 85 ? 15.469 -4.014 -0.662 1.00 96.00 85 VAL A C 1
ATOM 658 O O . VAL A 1 85 ? 15.407 -5.097 -0.085 1.00 96.00 85 VAL A O 1
ATOM 661 N N . SER A 1 86 ? 16.461 -3.730 -1.507 1.00 95.12 86 SER A N 1
ATOM 662 C CA . SER A 1 86 ? 17.511 -4.691 -1.849 1.00 95.12 86 SER A CA 1
ATOM 663 C C . SER A 1 86 ? 18.365 -5.082 -0.647 1.00 95.12 86 SER A C 1
ATOM 665 O O . SER A 1 86 ? 18.628 -6.271 -0.448 1.00 95.12 86 SER A O 1
ATOM 667 N N . ALA A 1 87 ? 18.760 -4.110 0.178 1.00 95.00 87 ALA A N 1
ATOM 668 C CA . ALA A 1 87 ? 19.495 -4.364 1.413 1.00 95.00 87 ALA A CA 1
ATOM 669 C C . ALA A 1 87 ? 18.667 -5.188 2.411 1.00 95.00 87 ALA A C 1
ATOM 671 O O . ALA A 1 87 ? 19.175 -6.173 2.949 1.00 95.00 87 ALA A O 1
ATOM 672 N N . TYR A 1 88 ? 17.392 -4.835 2.601 1.00 96.88 88 TYR A N 1
ATOM 673 C CA . TYR A 1 88 ? 16.478 -5.564 3.482 1.00 96.88 88 TYR A CA 1
ATOM 674 C C . TYR A 1 88 ? 16.300 -7.022 3.046 1.00 96.88 88 TYR A C 1
ATOM 676 O O . TYR A 1 88 ? 16.533 -7.930 3.839 1.00 96.88 88 TYR A O 1
ATOM 684 N N . LEU A 1 89 ? 15.965 -7.260 1.773 1.00 96.19 89 LEU A N 1
ATOM 685 C CA . LEU A 1 89 ? 15.730 -8.612 1.262 1.00 96.19 89 LEU A CA 1
ATOM 686 C C . LEU A 1 89 ? 16.993 -9.476 1.309 1.00 96.19 89 LEU A C 1
ATOM 688 O O . LEU A 1 89 ? 16.906 -10.645 1.662 1.00 96.19 89 LEU A O 1
ATOM 692 N N . LYS A 1 90 ? 18.174 -8.905 1.034 1.00 95.00 90 LYS A N 1
ATOM 693 C CA . LYS A 1 90 ? 19.455 -9.612 1.219 1.00 95.00 90 LYS A CA 1
ATOM 694 C C . LYS A 1 90 ? 19.699 -9.995 2.679 1.00 95.00 90 LYS A C 1
ATOM 696 O O . LYS A 1 90 ? 20.195 -11.082 2.947 1.00 95.00 90 LYS A O 1
ATOM 701 N N . GLY A 1 91 ? 19.391 -9.092 3.611 1.00 96.44 91 GLY A N 1
ATOM 702 C CA . GLY A 1 91 ? 19.513 -9.359 5.042 1.00 96.44 91 GLY A CA 1
ATOM 703 C C . GLY A 1 91 ? 18.570 -10.470 5.499 1.00 96.44 91 GLY A C 1
ATOM 704 O O . GLY A 1 91 ? 19.000 -11.362 6.222 1.00 96.44 91 GLY A O 1
ATOM 705 N N . LEU A 1 92 ? 17.322 -10.440 5.028 1.00 96.75 92 LEU A N 1
ATOM 706 C CA . LEU A 1 92 ? 16.318 -11.460 5.319 1.00 96.75 92 LEU A CA 1
ATOM 707 C C . LEU A 1 92 ? 16.696 -12.826 4.730 1.00 96.75 92 LEU A C 1
ATOM 709 O O . LEU A 1 92 ? 16.604 -13.821 5.436 1.00 96.75 92 LEU A O 1
ATOM 713 N N . GLU A 1 93 ? 17.150 -12.879 3.474 1.00 95.12 93 GLU A N 1
ATOM 714 C CA . GLU A 1 93 ? 17.650 -14.115 2.851 1.00 95.12 93 GLU A CA 1
ATOM 715 C C . GLU A 1 93 ? 18.783 -14.730 3.677 1.00 95.12 93 GLU A C 1
ATOM 717 O O . GLU A 1 93 ? 18.705 -15.899 4.037 1.00 95.12 93 GLU A O 1
ATOM 722 N N . ARG A 1 94 ? 19.786 -13.924 4.048 1.00 95.50 94 ARG A N 1
ATOM 723 C CA . ARG A 1 94 ? 20.912 -14.395 4.861 1.00 95.50 94 ARG A CA 1
ATOM 724 C C . ARG A 1 94 ? 20.458 -14.914 6.225 1.00 95.50 94 ARG A C 1
ATOM 726 O O . ARG A 1 94 ? 20.917 -15.966 6.639 1.00 95.50 94 ARG A O 1
ATOM 733 N N . LEU A 1 95 ? 19.555 -14.202 6.904 1.00 97.06 95 LEU A N 1
ATOM 734 C CA . LEU A 1 95 ? 19.019 -14.644 8.194 1.00 97.06 95 LEU A CA 1
ATOM 735 C C . LEU A 1 95 ? 18.296 -15.992 8.064 1.00 97.06 95 LEU A C 1
ATOM 737 O O . LEU A 1 95 ? 18.505 -16.884 8.874 1.00 97.06 95 LEU A O 1
ATOM 741 N N . LEU A 1 96 ? 17.465 -16.157 7.032 1.00 96.62 96 LEU A N 1
ATOM 742 C CA . LEU A 1 96 ? 16.767 -17.418 6.776 1.00 96.62 96 LEU A CA 1
ATOM 743 C C . LEU A 1 96 ? 17.753 -18.561 6.492 1.00 96.62 96 LEU A C 1
ATOM 745 O O . LEU A 1 96 ? 17.563 -19.667 6.992 1.00 96.62 96 LEU A O 1
ATOM 749 N N . GLU A 1 97 ? 18.808 -18.298 5.720 1.00 95.06 97 GLU A N 1
ATOM 750 C CA . GLU A 1 97 ? 19.875 -19.267 5.447 1.00 95.06 97 GLU A CA 1
ATOM 751 C C . GLU A 1 97 ? 20.646 -19.654 6.721 1.00 95.06 97 GLU A C 1
ATOM 753 O O . GLU A 1 97 ? 20.873 -20.842 6.955 1.00 95.06 97 GLU A O 1
ATOM 758 N N . GLU A 1 98 ? 21.008 -18.679 7.560 1.00 97.19 98 GLU A N 1
ATOM 759 C CA . GLU A 1 98 ? 21.699 -18.884 8.844 1.00 97.19 98 GLU A CA 1
ATOM 760 C C . GLU A 1 98 ? 20.858 -19.720 9.825 1.00 97.19 98 GLU A C 1
ATOM 762 O O . GLU A 1 98 ? 21.400 -20.580 10.519 1.00 97.19 98 GLU A O 1
ATOM 767 N N . GLU A 1 99 ? 19.534 -19.542 9.819 1.00 97.56 99 GLU A N 1
ATOM 768 C CA . GLU A 1 99 ? 18.573 -20.331 10.607 1.00 97.56 99 GLU A CA 1
ATOM 769 C C . GLU A 1 99 ? 18.226 -21.697 9.970 1.00 97.56 99 GLU A C 1
ATOM 771 O O . GLU A 1 99 ? 17.406 -22.453 10.495 1.00 97.56 99 GLU A O 1
ATOM 776 N N . GLY A 1 100 ? 18.833 -22.049 8.830 1.00 96.81 100 GLY A N 1
ATOM 777 C CA . GLY A 1 100 ? 18.650 -23.350 8.176 1.00 96.81 100 GLY A CA 1
ATOM 778 C C . GLY A 1 100 ? 17.328 -23.513 7.415 1.00 96.81 100 GLY A C 1
ATOM 779 O O . GLY A 1 100 ? 16.873 -24.639 7.192 1.00 96.81 100 GLY A O 1
ATOM 780 N N . PHE A 1 101 ? 16.688 -22.418 6.996 1.00 96.56 101 PHE A N 1
ATOM 781 C CA . PHE A 1 101 ? 15.449 -22.459 6.218 1.00 96.56 101 PHE A CA 1
ATOM 782 C C . PHE A 1 101 ? 15.680 -23.039 4.811 1.00 96.56 101 PHE A C 1
ATOM 784 O O . PHE A 1 101 ? 16.264 -22.401 3.940 1.00 96.56 101 PHE A O 1
ATOM 791 N N . GLY A 1 102 ? 15.161 -24.243 4.554 1.00 91.56 102 GLY A N 1
ATOM 792 C CA . GLY A 1 102 ? 15.267 -24.921 3.250 1.00 91.56 102 GLY A CA 1
ATOM 793 C C . GLY A 1 102 ? 14.190 -24.551 2.219 1.00 91.56 102 GLY A C 1
ATOM 794 O O . GLY A 1 102 ? 14.093 -25.198 1.176 1.00 91.56 102 GLY A O 1
ATOM 795 N N . GLY A 1 103 ? 13.325 -23.579 2.524 1.00 91.38 103 GLY A N 1
ATOM 796 C CA . GLY A 1 103 ? 12.207 -23.181 1.667 1.00 91.38 103 GLY A CA 1
ATOM 797 C C . GLY A 1 103 ? 12.556 -22.084 0.656 1.00 91.38 103 GLY A C 1
ATOM 798 O O . GLY A 1 103 ? 13.703 -21.677 0.498 1.00 91.38 103 GLY A O 1
ATOM 799 N N . LYS A 1 104 ? 11.530 -21.573 -0.034 1.00 88.50 104 LYS A N 1
ATOM 800 C CA . LYS A 1 104 ? 11.653 -20.416 -0.933 1.00 88.50 104 LYS A CA 1
ATOM 801 C C . LYS A 1 104 ? 10.996 -19.193 -0.305 1.00 88.50 104 LYS A C 1
ATOM 803 O O . LYS A 1 104 ? 9.849 -19.271 0.129 1.00 88.50 104 LYS A O 1
ATOM 808 N N . LEU A 1 105 ? 11.705 -18.067 -0.314 1.00 92.69 105 LEU A N 1
ATOM 809 C CA . LEU A 1 105 ? 11.156 -16.772 0.074 1.00 92.69 105 LEU A CA 1
ATOM 810 C C . LEU A 1 105 ? 10.401 -16.145 -1.107 1.00 92.69 105 LEU A C 1
ATOM 812 O O . LEU A 1 105 ? 10.998 -15.802 -2.133 1.00 92.69 105 LEU A O 1
ATOM 816 N N . TRP A 1 106 ? 9.095 -15.975 -0.928 1.00 93.62 106 TRP A N 1
ATOM 817 C CA . TRP A 1 106 ? 8.202 -15.295 -1.861 1.00 93.62 106 TRP A CA 1
ATOM 818 C C . TRP A 1 106 ? 7.782 -13.938 -1.302 1.00 93.62 106 TRP A C 1
ATOM 820 O O . TRP A 1 106 ? 7.537 -13.801 -0.106 1.00 93.62 106 TRP A O 1
ATOM 830 N N . ILE A 1 107 ? 7.705 -12.941 -2.177 1.00 95.19 107 ILE A N 1
ATOM 831 C CA . ILE A 1 107 ? 7.396 -11.553 -1.841 1.00 95.19 107 ILE A CA 1
ATOM 832 C C . ILE A 1 107 ? 6.071 -11.172 -2.494 1.00 95.19 107 ILE A C 1
ATOM 834 O O . ILE A 1 107 ? 5.901 -11.364 -3.699 1.00 95.19 107 ILE A O 1
ATOM 838 N N . MET A 1 108 ? 5.148 -10.635 -1.699 1.00 95.62 108 MET A N 1
ATOM 839 C CA . MET A 1 108 ? 3.836 -10.193 -2.168 1.00 95.62 108 MET A CA 1
ATOM 840 C C . MET A 1 108 ? 3.958 -9.004 -3.128 1.00 95.62 108 MET A C 1
ATOM 842 O O . MET A 1 108 ? 4.745 -8.084 -2.896 1.00 95.62 108 MET A O 1
ATOM 846 N N . GLN A 1 109 ? 3.166 -9.022 -4.198 1.00 94.38 109 GLN A N 1
ATOM 847 C CA . GLN A 1 109 ? 3.079 -7.951 -5.189 1.00 94.38 109 GLN A CA 1
ATOM 848 C C . GLN A 1 109 ? 1.742 -7.213 -5.096 1.00 94.38 109 GLN A C 1
ATOM 850 O O . GLN A 1 109 ? 0.733 -7.750 -4.633 1.00 94.38 109 GLN A O 1
ATOM 855 N N . SER A 1 110 ? 1.720 -5.990 -5.615 1.00 93.06 110 SER A N 1
ATOM 856 C CA . SER A 1 110 ? 0.522 -5.156 -5.735 1.00 93.06 110 SER A CA 1
ATOM 857 C C . SER A 1 110 ? -0.538 -5.751 -6.665 1.00 93.06 110 SER A C 1
ATOM 859 O O . SER A 1 110 ? -1.707 -5.418 -6.537 1.00 93.06 110 SER A O 1
ATOM 861 N N . ASN A 1 111 ? -0.151 -6.631 -7.597 1.00 92.19 111 ASN A N 1
ATOM 862 C CA . ASN A 1 111 ? -1.032 -7.248 -8.601 1.00 92.19 111 ASN A CA 1
ATOM 863 C C . ASN A 1 111 ? -1.775 -8.507 -8.115 1.00 92.19 111 ASN A C 1
ATOM 865 O O . ASN A 1 111 ? -2.406 -9.217 -8.904 1.00 92.19 111 ASN A O 1
ATOM 869 N N . GLY A 1 112 ? -1.634 -8.829 -6.832 1.00 91.94 112 GLY A N 1
ATOM 870 C CA . GLY A 1 112 ? -2.265 -9.981 -6.209 1.00 91.94 112 GLY A CA 1
ATOM 871 C C . GLY A 1 112 ? -1.537 -11.315 -6.370 1.00 91.94 112 GLY A C 1
ATOM 872 O O . GLY A 1 112 ? -2.072 -12.343 -5.964 1.00 91.94 112 GLY A O 1
ATOM 873 N N . GLY A 1 113 ? -0.326 -11.328 -6.926 1.00 92.69 113 GLY A N 1
ATOM 874 C CA . GLY A 1 113 ? 0.530 -12.513 -6.907 1.00 92.69 113 GLY A CA 1
ATOM 875 C C . GLY A 1 113 ? 1.779 -12.350 -6.056 1.00 92.69 113 GLY A C 1
ATOM 876 O O . GLY A 1 113 ? 1.989 -11.339 -5.388 1.00 92.69 113 GLY A O 1
ATOM 877 N N . VAL A 1 114 ? 2.657 -13.344 -6.133 1.00 94.06 114 VAL A N 1
ATOM 878 C CA . VAL A 1 114 ? 3.970 -13.324 -5.474 1.00 94.06 114 VAL A CA 1
ATOM 879 C C . VAL A 1 114 ? 5.118 -13.414 -6.477 1.00 94.06 114 VAL A C 1
ATOM 881 O O . VAL A 1 114 ? 4.974 -13.985 -7.557 1.00 94.06 114 VAL A O 1
ATOM 884 N N . MET A 1 115 ? 6.273 -12.862 -6.110 1.00 92.81 115 MET A N 1
ATOM 885 C CA . MET A 1 115 ? 7.514 -12.925 -6.888 1.00 92.81 115 MET A CA 1
ATOM 886 C C . MET A 1 115 ? 8.694 -13.368 -6.024 1.00 92.81 115 MET A C 1
ATOM 888 O O . MET A 1 115 ? 8.664 -13.272 -4.798 1.00 92.81 115 MET A O 1
ATOM 892 N N . SER A 1 116 ? 9.758 -13.857 -6.655 1.00 92.00 116 SER A N 1
ATOM 893 C CA . SER A 1 116 ? 10.977 -14.230 -5.937 1.00 92.00 116 SER A CA 1
ATOM 894 C C . SER A 1 116 ? 11.739 -12.992 -5.453 1.00 92.00 116 SER A C 1
ATOM 896 O O . SER A 1 116 ? 11.690 -11.928 -6.078 1.00 92.00 116 SER A O 1
ATOM 898 N N . SER A 1 117 ? 12.511 -13.130 -4.375 1.00 93.19 117 SER A N 1
ATOM 899 C CA . SER A 1 117 ? 13.366 -12.046 -3.871 1.00 93.19 117 SER A CA 1
ATOM 900 C C . SER A 1 117 ? 14.316 -11.449 -4.936 1.00 93.19 117 SER A C 1
ATOM 902 O O . SER A 1 117 ? 14.385 -10.224 -5.051 1.00 93.19 117 SER A O 1
ATOM 904 N N . PRO A 1 118 ? 15.008 -12.223 -5.806 1.00 90.81 118 PRO A N 1
ATOM 905 C CA . PRO A 1 118 ? 15.785 -11.649 -6.909 1.00 90.81 118 PRO A CA 1
ATOM 906 C C . PRO A 1 118 ? 14.988 -10.720 -7.835 1.00 90.81 118 PRO A C 1
ATOM 908 O O . PRO A 1 118 ? 15.531 -9.702 -8.270 1.00 90.81 118 PRO A O 1
ATOM 911 N N . VAL A 1 119 ? 13.721 -11.040 -8.120 1.00 91.56 119 VAL A N 1
ATOM 912 C CA . VAL A 1 119 ? 12.845 -10.164 -8.910 1.00 91.56 119 VAL A CA 1
ATOM 913 C C . VAL A 1 119 ? 12.438 -8.944 -8.090 1.00 91.56 119 VAL A C 1
ATOM 915 O O . VAL A 1 119 ? 12.597 -7.830 -8.581 1.00 91.56 119 VAL A O 1
ATOM 918 N N . ALA A 1 120 ? 12.033 -9.128 -6.832 1.00 94.06 120 ALA A N 1
ATOM 919 C CA . ALA A 1 120 ? 11.653 -8.041 -5.927 1.00 94.06 120 ALA A CA 1
ATOM 920 C C . ALA A 1 120 ? 12.768 -7.007 -5.724 1.00 94.06 120 ALA A C 1
ATOM 922 O O . ALA A 1 120 ? 12.516 -5.811 -5.646 1.00 94.06 120 ALA A O 1
ATOM 923 N N . ARG A 1 121 ? 14.031 -7.443 -5.721 1.00 93.69 121 ARG A N 1
ATOM 924 C CA . ARG A 1 121 ? 15.187 -6.538 -5.658 1.00 93.69 121 ARG A CA 1
ATOM 925 C C . ARG A 1 121 ? 15.392 -5.727 -6.935 1.00 93.69 121 ARG A C 1
ATOM 927 O O . ARG A 1 121 ? 16.012 -4.673 -6.860 1.00 93.69 121 ARG A O 1
ATOM 934 N N . ARG A 1 122 ? 14.924 -6.195 -8.096 1.00 92.50 122 ARG A N 1
ATOM 935 C CA . ARG A 1 122 ? 15.001 -5.470 -9.382 1.00 92.50 122 ARG A CA 1
ATOM 936 C C . ARG A 1 122 ? 13.770 -4.597 -9.634 1.00 92.50 122 ARG A C 1
ATOM 938 O O . ARG A 1 122 ? 13.904 -3.539 -10.238 1.00 92.50 122 ARG A O 1
ATOM 945 N N . LEU A 1 123 ? 12.604 -5.043 -9.170 1.00 93.88 123 LEU A N 1
ATOM 946 C CA . LEU A 1 123 ? 11.310 -4.386 -9.354 1.00 93.88 123 LEU A CA 1
ATOM 947 C C . LEU A 1 123 ? 10.593 -4.143 -8.008 1.00 93.88 123 LEU A C 1
ATOM 949 O O . LEU A 1 123 ? 9.462 -4.592 -7.821 1.00 93.88 123 LEU A O 1
ATOM 953 N N . PRO A 1 124 ? 11.219 -3.460 -7.034 1.00 95.62 124 PRO A N 1
ATOM 954 C CA . PRO A 1 124 ? 10.593 -3.179 -5.740 1.00 95.62 124 PRO A CA 1
ATOM 955 C C . PRO A 1 124 ? 9.321 -2.333 -5.860 1.00 95.62 124 PRO A C 1
ATOM 957 O O . PRO A 1 124 ? 8.470 -2.381 -4.976 1.00 95.62 124 PRO A O 1
ATOM 960 N N . VAL A 1 125 ? 9.160 -1.565 -6.943 1.00 94.50 125 VAL A N 1
ATOM 961 C CA . VAL A 1 125 ? 7.973 -0.719 -7.141 1.00 94.50 125 VAL A CA 1
ATOM 962 C C . VAL A 1 125 ? 6.694 -1.554 -7.300 1.00 94.50 125 VAL A C 1
ATOM 964 O O . VAL A 1 125 ? 5.623 -1.099 -6.922 1.00 94.50 125 VAL A O 1
ATOM 967 N N . ALA A 1 126 ? 6.812 -2.823 -7.712 1.00 93.00 126 ALA A N 1
ATOM 968 C CA . ALA A 1 126 ? 5.706 -3.785 -7.754 1.00 93.00 126 ALA A CA 1
ATOM 969 C C . ALA A 1 126 ? 5.250 -4.290 -6.368 1.00 93.00 126 ALA A C 1
ATOM 971 O O . ALA A 1 126 ? 4.365 -5.139 -6.292 1.00 93.00 126 ALA A O 1
ATOM 972 N N . MET A 1 127 ? 5.875 -3.836 -5.275 1.00 92.94 127 MET A N 1
ATOM 973 C CA . MET A 1 127 ? 5.505 -4.195 -3.898 1.00 92.94 127 MET A CA 1
ATOM 974 C C . MET A 1 127 ? 4.663 -3.118 -3.201 1.00 92.94 127 MET A C 1
ATOM 976 O O . MET A 1 127 ? 4.272 -3.305 -2.045 1.00 92.94 127 MET A O 1
ATOM 980 N N . LEU A 1 128 ? 4.420 -1.978 -3.851 1.00 88.81 128 LEU A N 1
ATOM 981 C CA . LEU A 1 128 ? 3.674 -0.866 -3.263 1.00 88.81 128 LEU A CA 1
ATOM 982 C C . LEU A 1 128 ? 2.251 -1.301 -2.902 1.00 88.81 128 LEU A C 1
ATOM 984 O O . LEU A 1 128 ? 1.564 -1.910 -3.709 1.00 88.81 128 LEU A O 1
ATOM 988 N N . GLU A 1 129 ? 1.807 -1.030 -1.677 1.00 86.25 129 GLU A N 1
ATOM 989 C CA . GLU A 1 129 ? 0.499 -1.488 -1.176 1.00 86.25 129 GLU A CA 1
ATOM 990 C C . GLU A 1 129 ? 0.287 -3.021 -1.190 1.00 86.25 129 GLU A C 1
ATOM 992 O O . GLU A 1 129 ? -0.837 -3.493 -1.063 1.00 86.25 129 GLU A O 1
ATOM 997 N N . SER A 1 130 ? 1.345 -3.838 -1.280 1.00 91.00 130 SER A N 1
ATOM 998 C CA . SER A 1 130 ? 1.223 -5.310 -1.358 1.00 91.00 130 SER A CA 1
ATOM 999 C C . SER A 1 130 ? 0.612 -5.980 -0.117 1.00 91.00 130 SER A C 1
ATOM 1001 O O . SER A 1 130 ? 0.038 -7.061 -0.221 1.00 91.00 130 SER A O 1
ATOM 1003 N N . GLY A 1 131 ? 0.711 -5.360 1.063 1.00 90.75 131 GLY A N 1
ATOM 1004 C CA . GLY A 1 131 ? 0.185 -5.916 2.314 1.00 90.75 131 GLY A CA 1
ATOM 1005 C C . GLY A 1 131 ? -1.336 -6.135 2.279 1.00 90.75 131 GLY A C 1
ATOM 1006 O O . GLY A 1 131 ? -1.779 -7.285 2.337 1.00 90.75 131 GLY A O 1
ATOM 1007 N N . PRO A 1 132 ? -2.142 -5.064 2.151 1.00 91.38 132 PRO A N 1
ATOM 1008 C CA . PRO A 1 132 ? -3.604 -5.142 2.054 1.00 91.38 132 PRO A CA 1
ATOM 1009 C C . PRO A 1 132 ? -4.105 -6.020 0.903 1.00 91.38 132 PRO A C 1
ATOM 1011 O O . PRO A 1 132 ? -5.139 -6.672 1.033 1.00 91.38 132 PRO A O 1
ATOM 1014 N N . VAL A 1 133 ? -3.349 -6.098 -0.198 1.00 93.94 133 VAL A N 1
ATOM 1015 C CA . VAL A 1 133 ? -3.690 -6.938 -1.355 1.00 93.94 133 VAL A CA 1
ATOM 1016 C C . VAL A 1 133 ? -3.855 -8.407 -0.967 1.00 93.94 133 VAL A C 1
ATOM 1018 O O . VAL A 1 133 ? -4.798 -9.048 -1.427 1.00 93.94 133 VAL A O 1
ATOM 1021 N N . GLY A 1 134 ? -3.017 -8.927 -0.062 1.00 94.44 134 GLY A N 1
ATOM 1022 C CA . GLY A 1 134 ? -3.221 -10.264 0.502 1.00 94.44 134 GLY A CA 1
ATOM 1023 C C . GLY A 1 134 ? -4.613 -10.396 1.126 1.00 94.44 134 GLY A C 1
ATOM 1024 O O . GLY A 1 134 ? -5.368 -11.309 0.800 1.00 94.44 134 GLY A O 1
ATOM 1025 N N . GLY A 1 135 ? -5.009 -9.429 1.953 1.00 95.44 135 GLY A N 1
ATOM 1026 C CA . GLY A 1 135 ? -6.318 -9.419 2.603 1.00 95.44 135 GLY A CA 1
ATOM 1027 C C . GLY A 1 135 ? -7.480 -9.350 1.613 1.00 95.44 135 GLY A C 1
ATOM 1028 O O . GLY A 1 135 ? -8.470 -10.056 1.792 1.00 95.44 135 GLY A O 1
ATOM 1029 N N . PHE A 1 136 ? -7.347 -8.590 0.524 1.00 95.75 136 PHE A N 1
ATOM 1030 C CA . PHE A 1 136 ? -8.371 -8.516 -0.524 1.00 95.75 136 PHE A CA 1
ATOM 1031 C C . PHE A 1 136 ? -8.526 -9.825 -1.309 1.00 95.75 136 PHE A C 1
ATOM 1033 O O . PHE A 1 136 ? -9.654 -10.234 -1.588 1.00 95.75 136 PHE A O 1
ATOM 1040 N N . ILE A 1 137 ? -7.433 -10.545 -1.576 1.00 94.25 137 ILE A N 1
ATOM 1041 C CA . ILE A 1 137 ? -7.500 -11.897 -2.158 1.00 94.25 137 ILE A CA 1
ATOM 1042 C C . ILE A 1 137 ? -8.234 -12.850 -1.214 1.00 94.25 137 ILE A C 1
ATOM 1044 O O . ILE A 1 137 ? -9.126 -13.586 -1.639 1.00 94.25 137 ILE A O 1
ATOM 1048 N N . ALA A 1 138 ? -7.879 -12.838 0.074 1.00 95.25 138 ALA A N 1
ATOM 1049 C CA . ALA A 1 138 ? -8.544 -13.677 1.067 1.00 95.25 138 ALA A CA 1
ATOM 1050 C C . ALA A 1 138 ? -10.031 -13.323 1.201 1.00 95.25 138 ALA A C 1
ATOM 1052 O O . ALA A 1 138 ? -10.864 -14.223 1.289 1.00 95.25 138 ALA A O 1
ATOM 1053 N N . ALA A 1 139 ? -10.378 -12.035 1.164 1.00 96.06 139 ALA A N 1
ATOM 1054 C CA . ALA A 1 139 ? -11.757 -11.564 1.205 1.00 96.06 139 ALA A CA 1
ATOM 1055 C C . ALA A 1 139 ? -12.575 -12.114 0.029 1.00 96.06 139 ALA A C 1
ATOM 1057 O O . ALA A 1 139 ? -13.641 -12.693 0.248 1.00 96.06 139 ALA A O 1
ATOM 1058 N N . ALA A 1 140 ? -12.051 -12.009 -1.194 1.00 95.12 140 ALA A N 1
ATOM 1059 C CA . ALA A 1 140 ? -12.702 -12.525 -2.396 1.00 95.12 140 ALA A CA 1
ATOM 1060 C C . ALA A 1 140 ? -12.911 -14.052 -2.333 1.00 95.12 140 ALA A C 1
ATOM 1062 O O . ALA A 1 140 ? -14.004 -14.559 -2.614 1.00 95.12 140 ALA A O 1
ATOM 1063 N N . ARG A 1 141 ? -11.891 -14.795 -1.877 1.00 93.56 141 ARG A N 1
ATOM 1064 C CA . ARG A 1 141 ? -11.963 -16.257 -1.715 1.00 93.56 141 ARG A CA 1
ATOM 1065 C C . ARG A 1 141 ? -12.951 -16.682 -0.632 1.00 93.56 141 ARG A C 1
ATOM 1067 O O . ARG A 1 141 ? -13.717 -17.617 -0.854 1.00 93.56 141 ARG A O 1
ATOM 1074 N N . ILE A 1 142 ? -12.967 -16.003 0.515 1.00 93.81 142 ILE A N 1
ATOM 1075 C CA . ILE A 1 142 ? -13.917 -16.299 1.596 1.00 93.81 142 ILE A CA 1
ATOM 1076 C C . ILE A 1 142 ? -15.344 -15.981 1.171 1.00 93.81 142 ILE A C 1
ATOM 1078 O O . ILE A 1 142 ? -16.221 -16.809 1.397 1.00 93.81 142 ILE A O 1
ATOM 1082 N N . GLY A 1 143 ? -15.592 -14.835 0.533 1.00 94.81 143 GLY A N 1
ATOM 1083 C CA . GLY A 1 143 ? -16.930 -14.524 0.032 1.00 94.81 143 GLY A CA 1
ATOM 1084 C C . GLY A 1 143 ? -17.424 -15.588 -0.939 1.00 94.81 143 GLY A C 1
ATOM 1085 O O . GLY A 1 143 ? -18.499 -16.144 -0.728 1.00 94.81 143 GLY A O 1
ATOM 1086 N N . THR A 1 144 ? -16.589 -15.976 -1.908 1.00 93.62 144 THR A N 1
ATOM 1087 C CA . THR A 1 144 ? -16.911 -17.052 -2.859 1.00 93.62 144 THR A CA 1
ATOM 1088 C C . THR A 1 144 ? -17.215 -18.371 -2.143 1.00 93.62 144 THR A C 1
ATOM 1090 O O . THR A 1 144 ? -18.221 -19.014 -2.438 1.00 93.62 144 THR A O 1
ATOM 1093 N N . ALA A 1 145 ? -16.399 -18.757 -1.156 1.00 94.25 145 ALA A N 1
ATOM 1094 C CA . ALA A 1 145 ? -16.613 -19.970 -0.364 1.00 94.25 145 ALA A CA 1
ATOM 1095 C C . ALA A 1 145 ? -17.905 -19.930 0.474 1.00 94.25 145 ALA A C 1
ATOM 1097 O O . ALA A 1 145 ? -18.504 -20.972 0.735 1.00 94.25 145 ALA A O 1
ATOM 1098 N N . LEU A 1 146 ? -18.351 -18.737 0.874 1.00 95.81 146 LEU A N 1
ATOM 1099 C CA . LEU A 1 146 ? -19.617 -18.503 1.572 1.00 95.81 146 LEU A CA 1
ATOM 1100 C C . LEU A 1 146 ? -20.819 -18.355 0.620 1.00 95.81 146 LEU A C 1
ATOM 1102 O O . LEU A 1 146 ? -21.938 -18.160 1.093 1.00 95.81 146 LEU A O 1
ATOM 1106 N N . GLY A 1 147 ? -20.614 -18.453 -0.698 1.00 96.56 147 GLY A N 1
ATOM 1107 C CA . GLY A 1 147 ? -21.668 -18.310 -1.708 1.00 96.56 147 GLY A CA 1
ATOM 1108 C C . GLY A 1 147 ? -21.964 -16.866 -2.128 1.00 96.56 147 GLY A C 1
ATOM 1109 O O . GLY A 1 147 ? -22.980 -16.624 -2.776 1.00 96.56 147 GLY A O 1
ATOM 1110 N N . TYR A 1 148 ? -21.090 -15.914 -1.790 1.00 96.31 148 TYR A N 1
ATOM 1111 C CA . TYR A 1 148 ? -21.206 -14.500 -2.150 1.00 96.31 148 TYR A CA 1
ATOM 1112 C C . TYR A 1 148 ? -20.130 -14.112 -3.174 1.00 96.31 148 TYR A C 1
ATOM 1114 O O . TYR A 1 148 ? -18.980 -13.882 -2.797 1.00 96.31 148 TYR A O 1
ATOM 1122 N N . PRO A 1 149 ? -20.471 -14.020 -4.471 1.00 92.88 149 PRO A N 1
ATOM 1123 C CA . PRO A 1 149 ? -19.496 -13.703 -5.512 1.00 92.88 149 PRO A CA 1
ATOM 1124 C C . PRO A 1 149 ? -19.044 -12.239 -5.481 1.00 92.88 149 PRO A C 1
ATOM 1126 O O . PRO A 1 149 ? -17.971 -11.933 -5.972 1.00 92.88 149 PRO A O 1
ATOM 1129 N N . ASN A 1 150 ? -19.828 -11.327 -4.909 1.00 95.94 150 ASN A N 1
ATOM 1130 C CA . ASN A 1 150 ? -19.514 -9.902 -4.892 1.00 95.94 150 ASN A CA 1
ATOM 1131 C C . ASN A 1 150 ? -19.093 -9.487 -3.484 1.00 95.94 150 ASN A C 1
ATOM 1133 O O . ASN A 1 150 ? -19.909 -9.478 -2.558 1.00 95.94 150 ASN A O 1
ATOM 1137 N N . VAL A 1 151 ? -17.814 -9.157 -3.314 1.00 96.62 151 VAL A N 1
ATOM 1138 C CA . VAL A 1 151 ? -17.234 -8.806 -2.012 1.00 96.62 151 VAL A CA 1
ATOM 1139 C C . VAL A 1 151 ? -16.622 -7.416 -2.044 1.00 96.62 151 VAL A C 1
ATOM 1141 O O . VAL A 1 151 ? -15.930 -7.063 -2.989 1.00 96.62 151 VAL A O 1
ATOM 1144 N N . ILE A 1 152 ? -16.834 -6.637 -0.991 1.00 96.69 152 ILE A N 1
ATOM 1145 C CA . ILE A 1 152 ? -16.018 -5.467 -0.677 1.00 96.69 152 ILE A CA 1
ATOM 1146 C C . ILE A 1 152 ? -15.098 -5.872 0.469 1.00 96.69 152 ILE A C 1
ATOM 1148 O O . ILE A 1 152 ? -15.547 -6.093 1.596 1.00 96.69 152 ILE A O 1
ATOM 1152 N N . GLY A 1 153 ? -13.806 -5.985 0.189 1.00 96.38 153 GLY A N 1
ATOM 1153 C CA . GLY A 1 153 ? -12.810 -6.117 1.241 1.00 96.38 153 GLY A CA 1
ATOM 1154 C C . GLY A 1 153 ? -12.604 -4.765 1.916 1.00 96.38 153 GLY A C 1
ATOM 1155 O O . GLY A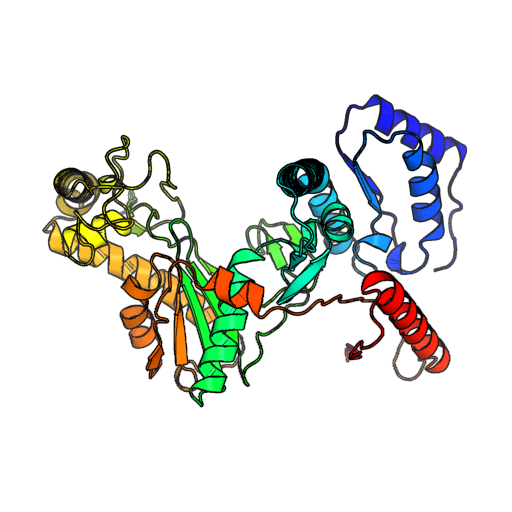 1 153 ? -12.424 -3.762 1.229 1.00 96.38 153 GLY A O 1
ATOM 1156 N N . PHE A 1 154 ? -12.634 -4.733 3.245 1.00 97.12 154 PHE A N 1
ATOM 1157 C CA . PHE A 1 154 ? -12.435 -3.528 4.049 1.00 97.12 154 PHE A CA 1
ATOM 1158 C C . PHE A 1 154 ? -11.340 -3.771 5.092 1.00 97.12 154 PHE A C 1
ATOM 1160 O O . PHE A 1 154 ? -11.545 -4.510 6.053 1.00 97.12 154 PHE A O 1
ATOM 1167 N N . ASP A 1 155 ? -10.178 -3.156 4.896 1.00 96.19 155 ASP A N 1
ATOM 1168 C CA . ASP A 1 155 ? -9.037 -3.221 5.810 1.00 96.19 155 ASP A CA 1
ATOM 1169 C C . ASP A 1 155 ? -8.956 -1.928 6.614 1.00 96.19 155 ASP A C 1
ATOM 1171 O O . ASP A 1 155 ? -8.985 -0.843 6.036 1.00 96.19 155 ASP A O 1
ATOM 1175 N N . MET A 1 156 ? -8.798 -2.010 7.929 1.00 94.69 156 MET A N 1
ATOM 1176 C CA . MET A 1 156 ? -8.417 -0.839 8.713 1.00 94.69 156 MET A CA 1
ATOM 1177 C C . MET A 1 156 ? -7.370 -1.199 9.756 1.00 94.69 156 MET A C 1
ATOM 1179 O O . MET A 1 156 ? -7.563 -2.071 10.612 1.00 94.69 156 MET A O 1
ATOM 1183 N N . GLY A 1 157 ? -6.266 -0.457 9.700 1.00 91.69 157 GLY A N 1
ATOM 1184 C CA . GLY A 1 157 ? -5.167 -0.531 10.650 1.00 91.69 157 GLY A CA 1
ATOM 1185 C C . GLY A 1 157 ? -5.088 0.698 11.556 1.00 91.69 157 GLY A C 1
ATOM 1186 O O . GLY A 1 157 ? -6.062 1.414 11.794 1.00 91.69 157 GLY A O 1
ATOM 1187 N N . GLY A 1 158 ? -3.884 0.958 12.067 1.00 87.62 158 GLY A N 1
ATOM 1188 C CA . GLY A 1 158 ? -3.612 2.104 12.937 1.00 87.62 158 GLY A CA 1
ATOM 1189 C C . GLY A 1 158 ? -3.517 3.447 12.207 1.00 87.62 158 GLY A C 1
ATOM 1190 O O . GLY A 1 158 ? -3.672 4.482 12.838 1.00 87.62 158 GLY A O 1
ATOM 1191 N N . THR A 1 159 ? -3.288 3.476 10.897 1.00 84.56 159 THR A N 1
ATOM 1192 C CA . THR A 1 159 ? -2.999 4.736 10.184 1.00 84.56 159 THR A CA 1
ATOM 1193 C C . THR A 1 159 ? -4.043 5.048 9.129 1.00 84.56 159 THR A C 1
ATOM 1195 O O . THR A 1 159 ? -4.529 6.174 9.066 1.00 84.56 159 THR A O 1
ATOM 1198 N N . THR A 1 160 ? -4.422 4.045 8.341 1.00 88.81 160 THR A N 1
ATOM 1199 C CA . THR A 1 160 ? -5.361 4.191 7.233 1.00 88.81 160 THR A CA 1
ATOM 1200 C C . THR A 1 160 ? -6.391 3.068 7.212 1.00 88.81 160 THR A C 1
ATOM 1202 O O . THR A 1 160 ? -6.222 2.027 7.862 1.00 88.81 160 THR A O 1
ATOM 1205 N N . ALA A 1 161 ? -7.463 3.308 6.462 1.00 92.12 161 ALA A N 1
ATOM 1206 C CA . ALA A 1 161 ? -8.406 2.292 6.031 1.00 92.12 161 ALA A CA 1
ATOM 1207 C C . ALA A 1 161 ? -8.364 2.182 4.509 1.00 92.12 161 ALA A C 1
ATOM 1209 O O . ALA A 1 161 ? -8.100 3.163 3.808 1.00 92.12 161 ALA A O 1
ATOM 1210 N N . LYS A 1 162 ? -8.632 0.986 4.003 1.00 93.12 162 LYS A N 1
ATOM 1211 C CA . LYS A 1 162 ? -8.609 0.664 2.586 1.00 93.12 162 LYS A CA 1
ATOM 1212 C C . LYS A 1 162 ? -9.810 -0.181 2.212 1.00 93.12 162 LYS A C 1
ATOM 1214 O O . LYS A 1 162 ? -10.259 -1.020 2.992 1.00 93.12 162 LYS A O 1
ATOM 1219 N N . ALA A 1 163 ? -10.300 0.022 0.999 1.00 94.12 163 ALA A N 1
ATOM 1220 C CA . ALA A 1 163 ? -11.374 -0.776 0.435 1.00 94.12 163 ALA A CA 1
ATOM 1221 C C . ALA A 1 163 ? -11.012 -1.249 -0.971 1.00 94.12 163 ALA A C 1
ATOM 1223 O O . ALA A 1 163 ? -10.343 -0.528 -1.711 1.00 94.12 163 ALA A O 1
ATOM 1224 N N . SER A 1 164 ? -11.467 -2.447 -1.330 1.00 94.00 164 SER A N 1
ATOM 1225 C CA . SER A 1 164 ? -11.307 -3.007 -2.672 1.00 94.00 164 SER A CA 1
ATOM 1226 C C . SER A 1 164 ? -12.528 -3.845 -3.052 1.00 94.00 164 SER A C 1
ATOM 1228 O O . SER A 1 164 ? -12.972 -4.660 -2.231 1.00 94.00 164 SER A O 1
ATOM 1230 N N . PRO A 1 165 ? -13.087 -3.661 -4.258 1.00 93.75 165 PRO A N 1
ATOM 1231 C CA . PRO A 1 165 ? -14.189 -4.458 -4.755 1.00 93.75 165 PRO A CA 1
ATOM 1232 C C . PRO A 1 165 ? -13.646 -5.722 -5.440 1.00 93.75 165 PRO A C 1
ATOM 1234 O O . PRO A 1 165 ? -12.673 -5.701 -6.197 1.00 93.75 165 PRO A O 1
ATOM 1237 N N . ALA A 1 166 ? -14.319 -6.835 -5.196 1.00 94.38 166 ALA A N 1
ATOM 1238 C CA . ALA A 1 166 ? -14.087 -8.111 -5.849 1.00 94.38 166 ALA A CA 1
ATOM 1239 C C . ALA A 1 166 ? -15.424 -8.655 -6.378 1.00 94.38 166 ALA A C 1
ATOM 1241 O O . ALA A 1 166 ? -16.023 -9.535 -5.750 1.00 94.38 166 ALA A O 1
ATOM 1242 N N . PRO A 1 167 ? -15.952 -8.095 -7.482 1.00 93.12 167 PRO A N 1
ATOM 1243 C CA . PRO A 1 167 ? -17.109 -8.659 -8.159 1.00 93.12 167 PRO A CA 1
ATOM 1244 C C . PRO A 1 167 ? -16.732 -10.008 -8.784 1.00 93.12 167 PRO A C 1
ATOM 1246 O O . PRO A 1 167 ? -15.629 -10.185 -9.302 1.00 93.12 167 PRO A O 1
ATOM 1249 N N . ASN A 1 168 ? -17.656 -10.966 -8.758 1.00 92.75 168 ASN A N 1
ATOM 1250 C CA . ASN A 1 168 ? -17.440 -12.327 -9.273 1.00 92.75 168 ASN A CA 1
ATOM 1251 C C . ASN A 1 168 ? -16.229 -13.076 -8.670 1.00 92.75 168 ASN A C 1
ATOM 1253 O O . ASN A 1 168 ? -15.654 -13.947 -9.321 1.00 92.75 168 ASN A O 1
ATOM 1257 N N . GLY A 1 169 ? -15.850 -12.758 -7.432 1.00 90.88 169 GLY A N 1
ATOM 1258 C CA . GLY A 1 169 ? -14.820 -13.460 -6.667 1.00 90.88 169 GLY A CA 1
ATOM 1259 C C . GLY A 1 169 ? -13.387 -13.084 -7.041 1.00 90.88 169 GLY A C 1
ATOM 1260 O O . GLY A 1 169 ? -12.456 -13.743 -6.583 1.00 90.88 169 GLY A O 1
ATOM 1261 N N . GLU A 1 170 ? -13.196 -12.033 -7.839 1.00 88.69 170 GLU A N 1
ATOM 1262 C CA . GLU A 1 170 ? -11.888 -11.610 -8.344 1.00 88.69 170 GLU A CA 1
ATOM 1263 C C . GLU A 1 170 ? -11.648 -10.125 -8.023 1.00 88.69 170 GLU A C 1
ATOM 1265 O O . GLU A 1 170 ? -12.448 -9.279 -8.437 1.00 88.69 170 GLU A O 1
ATOM 1270 N N . PRO A 1 171 ? -10.565 -9.775 -7.301 1.00 90.12 171 PRO A N 1
ATOM 1271 C CA . PRO A 1 171 ? -10.179 -8.382 -7.104 1.00 90.12 171 PRO A CA 1
ATOM 1272 C C . PRO A 1 171 ? -9.981 -7.666 -8.443 1.00 90.12 171 PRO A C 1
ATOM 1274 O O . PRO A 1 171 ? -9.319 -8.184 -9.347 1.00 90.12 171 PRO A O 1
ATOM 1277 N N . GLN A 1 172 ? -10.540 -6.463 -8.568 1.00 87.19 172 GLN A N 1
ATOM 1278 C CA . GLN A 1 172 ? -10.347 -5.649 -9.766 1.00 87.19 172 GLN A CA 1
ATOM 1279 C C . GLN A 1 172 ? -8.899 -5.171 -9.881 1.00 87.19 172 GLN A C 1
ATOM 1281 O O . GLN A 1 172 ? -8.223 -4.936 -8.881 1.00 87.19 172 GLN A O 1
ATOM 1286 N N . MET A 1 173 ? -8.432 -5.011 -11.116 1.00 87.81 173 MET A N 1
ATOM 1287 C CA . MET A 1 173 ? -7.094 -4.516 -11.425 1.00 87.81 173 MET A CA 1
ATOM 1288 C C . MET A 1 173 ? -7.181 -3.096 -11.985 1.00 87.81 173 MET A C 1
ATOM 1290 O O . MET A 1 173 ? -8.005 -2.819 -12.852 1.00 87.81 173 MET A O 1
ATOM 1294 N N . SER A 1 174 ? -6.294 -2.215 -11.531 1.00 86.56 174 SER A N 1
ATOM 1295 C CA . SER A 1 174 ? -6.067 -0.892 -12.105 1.00 86.56 174 SER A CA 1
ATOM 1296 C C . SER A 1 174 ? -4.744 -0.870 -12.866 1.00 86.56 174 SER A C 1
ATOM 1298 O O . SER A 1 174 ? -3.707 -1.313 -12.362 1.00 86.56 174 SER A O 1
ATOM 1300 N N . HIS A 1 175 ? -4.772 -0.310 -14.076 1.00 78.12 175 HIS A N 1
ATOM 1301 C CA . HIS A 1 175 ? -3.595 -0.070 -14.912 1.00 78.12 175 HIS A CA 1
ATOM 1302 C C . HIS A 1 175 ? -2.962 1.271 -14.535 1.00 78.12 175 HIS A C 1
ATOM 1304 O O . HIS A 1 175 ? -3.014 2.257 -15.270 1.00 78.12 175 HIS A O 1
ATOM 1310 N N . GLY A 1 176 ? -2.419 1.299 -13.323 1.00 79.56 176 GLY A N 1
ATOM 1311 C CA . GLY A 1 176 ? -1.716 2.435 -12.756 1.00 79.56 176 GLY A CA 1
ATOM 1312 C C . GLY A 1 176 ? -2.297 2.926 -11.432 1.00 79.56 176 GLY A C 1
ATOM 1313 O O . GLY A 1 176 ? -3.433 2.628 -11.056 1.00 79.56 176 GLY A O 1
ATOM 1314 N N . TYR A 1 177 ? -1.473 3.675 -10.708 1.00 85.75 177 TYR A N 1
ATOM 1315 C CA . TYR A 1 177 ? -1.719 4.141 -9.348 1.00 85.75 177 TYR A CA 1
ATOM 1316 C C . TYR A 1 177 ? -1.053 5.500 -9.123 1.00 85.75 177 TYR A C 1
ATOM 1318 O O . TYR A 1 177 ? 0.013 5.756 -9.672 1.00 85.75 177 TYR A O 1
ATOM 1326 N N . HIS A 1 178 ? -1.647 6.370 -8.304 1.00 88.12 178 HIS A N 1
ATOM 1327 C CA . HIS A 1 178 ? -1.043 7.656 -7.937 1.00 88.12 178 HIS A CA 1
ATOM 1328 C C . HIS A 1 178 ? -0.669 7.660 -6.457 1.00 88.12 178 HIS A C 1
ATOM 1330 O O . HIS A 1 178 ? -1.527 7.791 -5.582 1.00 88.12 178 HIS A O 1
ATOM 1336 N N . ILE A 1 179 ? 0.628 7.562 -6.174 1.00 86.12 179 ILE A N 1
ATOM 1337 C CA . ILE A 1 179 ? 1.152 7.583 -4.807 1.00 86.12 179 ILE A CA 1
ATOM 1338 C C . ILE A 1 179 ? 1.020 9.005 -4.265 1.00 86.12 179 ILE A C 1
ATOM 1340 O O . ILE A 1 179 ? 1.694 9.906 -4.757 1.00 86.12 179 ILE A O 1
ATOM 1344 N N . GLY A 1 180 ? 0.172 9.209 -3.256 1.00 78.94 180 GLY A N 1
ATOM 1345 C CA . GLY A 1 180 ? -0.138 10.546 -2.732 1.00 78.94 180 GLY A CA 1
ATOM 1346 C C . GLY A 1 180 ? -1.259 11.275 -3.485 1.00 78.94 180 GLY A C 1
ATOM 1347 O O . GLY A 1 180 ? -1.367 12.497 -3.379 1.00 78.94 180 GLY A O 1
ATOM 1348 N N . GLY A 1 181 ? -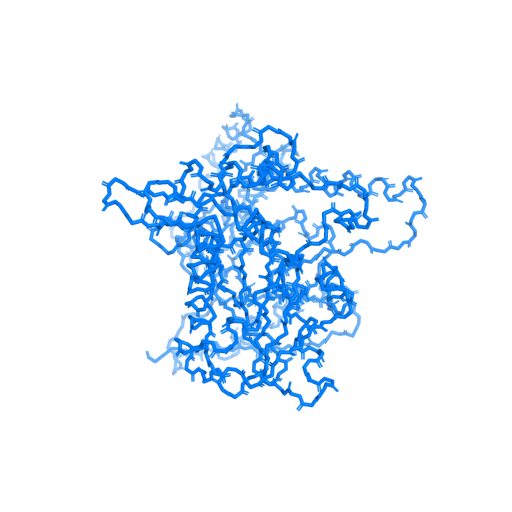2.094 10.539 -4.230 1.00 80.31 181 GLY A N 1
ATOM 1349 C CA . GLY A 1 181 ? -3.278 11.061 -4.916 1.00 80.31 181 GLY A CA 1
ATOM 1350 C C . GLY A 1 181 ? -2.983 11.722 -6.266 1.00 80.31 181 GLY A C 1
ATOM 1351 O O . GLY A 1 181 ? -1.849 12.057 -6.587 1.00 80.31 181 GLY A O 1
ATOM 1352 N N . TYR A 1 182 ? -4.020 11.924 -7.079 1.00 79.81 182 TYR A N 1
ATOM 1353 C CA . TYR A 1 182 ? -3.869 12.391 -8.465 1.00 79.81 182 TYR A CA 1
ATOM 1354 C C . TYR A 1 182 ? -3.275 13.808 -8.593 1.00 79.81 182 TYR A C 1
ATOM 1356 O O . TYR A 1 182 ? -2.495 14.072 -9.498 1.00 79.81 182 TYR A O 1
ATOM 1364 N N . ALA A 1 183 ? -3.623 14.727 -7.685 1.00 80.75 183 ALA A N 1
ATOM 1365 C CA . ALA A 1 183 ? -3.278 16.147 -7.822 1.00 80.75 183 ALA A CA 1
ATOM 1366 C C . ALA A 1 183 ? -1.816 16.490 -7.476 1.00 80.75 183 ALA A C 1
ATOM 1368 O O . ALA A 1 183 ? -1.272 17.454 -8.007 1.00 80.75 183 ALA A O 1
ATOM 1369 N N . SER A 1 184 ? -1.198 15.741 -6.560 1.00 81.25 184 SER A N 1
ATOM 1370 C CA . SER A 1 184 ? 0.146 16.029 -6.028 1.00 81.25 184 SER A CA 1
ATOM 1371 C C . SER A 1 184 ? 1.064 14.810 -5.973 1.00 81.25 184 SER A C 1
ATOM 1373 O O . SER A 1 184 ? 2.223 14.928 -5.576 1.00 81.25 184 SER A O 1
ATOM 1375 N N . GLY A 1 185 ? 0.532 13.635 -6.295 1.00 85.56 185 GLY A N 1
ATOM 1376 C CA . GLY A 1 185 ? 1.237 12.374 -6.188 1.00 85.56 185 GLY A CA 1
ATOM 1377 C C . GLY A 1 185 ? 2.136 12.064 -7.375 1.00 85.56 185 GLY A C 1
ATOM 1378 O O . GLY A 1 185 ? 2.295 12.853 -8.304 1.00 85.56 185 GLY A O 1
ATOM 1379 N N . GLN A 1 186 ? 2.734 10.878 -7.326 1.00 91.75 186 GLN A N 1
ATOM 1380 C CA . GLN A 1 186 ? 3.562 10.338 -8.400 1.00 91.75 186 GLN A CA 1
ATOM 1381 C C . GLN A 1 186 ? 2.843 9.166 -9.070 1.00 91.75 186 GLN A C 1
ATOM 1383 O O . GLN A 1 186 ? 2.439 8.235 -8.362 1.00 91.75 186 GLN A O 1
ATOM 1388 N N . PRO A 1 187 ? 2.670 9.183 -10.403 1.00 93.06 187 PRO A N 1
ATOM 1389 C CA . PRO A 1 187 ? 2.069 8.064 -11.104 1.00 93.06 187 PRO A CA 1
ATOM 1390 C C . PRO A 1 187 ? 3.022 6.867 -11.156 1.00 93.06 187 PRO A C 1
ATOM 1392 O O . PRO A 1 187 ? 4.213 6.986 -11.441 1.00 93.06 187 PRO A O 1
ATOM 1395 N N . MET A 1 188 ? 2.460 5.690 -10.940 1.00 91.69 188 MET A N 1
ATOM 1396 C CA . MET A 1 188 ? 3.082 4.395 -11.146 1.00 91.69 188 MET A CA 1
ATOM 1397 C C . MET A 1 188 ? 2.242 3.633 -12.168 1.00 91.69 188 MET A C 1
ATOM 1399 O O . MET A 1 188 ? 1.036 3.520 -11.994 1.00 91.69 188 MET A O 1
ATOM 1403 N N . MET A 1 189 ? 2.863 3.104 -13.218 1.00 90.81 189 MET A N 1
ATOM 1404 C CA . MET A 1 189 ? 2.176 2.490 -14.366 1.00 90.81 189 MET A CA 1
ATOM 1405 C C . MET A 1 189 ? 2.053 0.959 -14.262 1.00 90.81 189 MET A C 1
ATOM 1407 O O . MET A 1 189 ? 1.550 0.316 -15.172 1.00 90.81 189 MET A O 1
ATOM 1411 N N . LEU A 1 190 ? 2.505 0.349 -13.162 1.00 89.75 190 LEU A N 1
ATOM 1412 C CA . LEU A 1 190 ? 2.355 -1.096 -12.983 1.00 89.75 190 LEU A CA 1
ATOM 1413 C C . LEU A 1 190 ? 0.911 -1.480 -12.621 1.00 89.75 190 LEU A C 1
ATOM 1415 O O . LEU A 1 190 ? 0.249 -0.720 -11.909 1.00 89.75 190 LEU A O 1
ATOM 1419 N N . PRO A 1 191 ? 0.446 -2.675 -13.036 1.00 88.56 191 PRO A N 1
ATOM 1420 C CA . PRO A 1 191 ? -0.829 -3.218 -12.589 1.00 88.56 191 PRO A CA 1
ATOM 1421 C C . PRO A 1 191 ? -0.875 -3.367 -11.067 1.00 88.56 191 PRO A C 1
ATOM 1423 O O . PRO A 1 191 ? 0.020 -3.961 -10.459 1.00 88.56 191 PRO A O 1
ATOM 1426 N N . VAL A 1 192 ? -1.949 -2.876 -10.459 1.00 90.69 192 VAL A N 1
ATOM 1427 C CA . VAL A 1 192 ? -2.231 -3.030 -9.027 1.00 90.69 192 VAL A CA 1
ATOM 1428 C C . VAL A 1 192 ? -3.653 -3.515 -8.833 1.00 90.69 192 VAL A C 1
ATOM 1430 O O . VAL A 1 192 ? -4.514 -3.234 -9.661 1.00 90.69 192 VAL A O 1
ATOM 1433 N N . VAL A 1 193 ? -3.922 -4.216 -7.738 1.00 91.44 193 VAL A N 1
ATOM 1434 C CA . VAL A 1 193 ? -5.300 -4.390 -7.282 1.00 91.44 193 VAL A CA 1
ATOM 1435 C C . VAL A 1 193 ? -5.882 -3.003 -7.017 1.00 91.44 193 VAL A C 1
ATOM 1437 O O . VAL A 1 193 ? -5.235 -2.161 -6.390 1.00 91.44 193 VAL A O 1
ATOM 1440 N N . ASP A 1 194 ? -7.075 -2.753 -7.550 1.00 88.25 194 ASP A N 1
ATOM 1441 C CA . ASP A 1 194 ? -7.760 -1.475 -7.413 1.00 88.25 194 ASP A CA 1
ATOM 1442 C C . ASP A 1 194 ? -8.213 -1.314 -5.964 1.00 88.25 194 ASP A C 1
ATOM 1444 O O . ASP A 1 194 ? -9.024 -2.083 -5.436 1.00 88.25 194 ASP A O 1
ATOM 1448 N N . THR A 1 195 ? -7.626 -0.329 -5.297 1.00 88.44 195 THR A N 1
ATOM 1449 C CA . THR A 1 195 ? -7.893 -0.039 -3.895 1.00 88.44 195 THR A CA 1
ATOM 1450 C C . THR A 1 195 ? -7.991 1.464 -3.723 1.00 88.44 195 THR A C 1
ATOM 1452 O O . THR A 1 195 ? -7.254 2.228 -4.349 1.00 88.44 195 THR A O 1
ATOM 1455 N N . VAL A 1 196 ? -8.894 1.892 -2.848 1.00 86.44 196 VAL A N 1
ATOM 1456 C CA . VAL A 1 196 ? -8.914 3.270 -2.360 1.00 86.44 196 VAL A CA 1
ATOM 1457 C C . VAL A 1 196 ? -8.450 3.264 -0.924 1.00 86.44 196 VAL A C 1
ATOM 1459 O O . VAL A 1 196 ? -8.895 2.452 -0.112 1.00 86.44 196 VAL A O 1
ATOM 1462 N N . GLU A 1 197 ? -7.567 4.203 -0.620 1.00 85.75 197 GLU A N 1
ATOM 1463 C CA . GLU A 1 197 ? -7.094 4.480 0.721 1.00 85.75 197 GLU A CA 1
ATOM 1464 C C . GLU A 1 197 ? -7.727 5.760 1.259 1.00 85.75 197 GLU A C 1
ATOM 1466 O O . GLU A 1 197 ? -7.866 6.764 0.559 1.00 85.75 197 GLU A O 1
ATOM 1471 N N . VAL A 1 198 ? -8.054 5.737 2.545 1.00 84.44 198 VAL A N 1
ATOM 1472 C CA . VAL A 1 198 ? -8.436 6.918 3.303 1.00 84.44 198 VAL A CA 1
ATOM 1473 C C . VAL A 1 198 ? -7.573 7.036 4.553 1.00 84.44 198 VAL A C 1
ATOM 1475 O O . VAL A 1 198 ? -7.315 6.054 5.250 1.00 84.44 198 VAL A O 1
ATOM 1478 N N . GLY A 1 199 ? -7.145 8.263 4.862 1.00 81.94 199 GLY A N 1
ATOM 1479 C CA . GLY A 1 199 ? -6.335 8.617 6.039 1.00 81.94 199 GLY A CA 1
ATOM 1480 C C . GLY A 1 199 ? -7.085 8.536 7.379 1.00 81.94 199 GLY A C 1
ATOM 1481 O O . GLY A 1 199 ? -6.904 9.389 8.251 1.00 81.94 199 GLY A O 1
ATOM 1482 N N . SER A 1 200 ? -7.960 7.544 7.519 1.00 83.81 200 SER A N 1
ATOM 1483 C CA . SER A 1 200 ? -8.809 7.283 8.678 1.00 83.81 200 SER A CA 1
ATOM 1484 C C . SER A 1 200 ? -8.487 5.886 9.209 1.00 83.81 200 SER A C 1
ATOM 1486 O O . SER A 1 200 ? -9.047 4.900 8.745 1.00 83.81 200 SER A O 1
ATOM 1488 N N . GLY A 1 201 ? -7.549 5.803 10.151 1.00 90.75 201 GLY A N 1
ATOM 1489 C CA . GLY A 1 201 ? -7.181 4.600 10.901 1.00 90.75 201 GLY A CA 1
ATOM 1490 C C . GLY A 1 201 ? -7.370 4.799 12.408 1.00 90.75 201 GLY A C 1
ATOM 1491 O O . GLY A 1 201 ? -7.848 5.843 12.854 1.00 90.75 201 GLY A O 1
ATOM 1492 N N . GLY A 1 202 ? -6.972 3.815 13.219 1.00 91.50 202 GLY A N 1
ATOM 1493 C CA . GLY A 1 202 ? -7.109 3.891 14.685 1.00 91.50 202 GLY A CA 1
ATOM 1494 C C . GLY A 1 202 ? -6.395 5.099 15.316 1.00 91.50 202 GLY A C 1
ATOM 1495 O O . GLY A 1 202 ? -6.918 5.768 16.198 1.00 91.50 202 GLY A O 1
ATOM 1496 N N . GLY A 1 203 ? -5.219 5.450 14.816 1.00 94.38 203 GLY A N 1
ATOM 1497 C CA . GLY A 1 203 ? -4.413 6.579 15.266 1.00 94.38 203 GLY A CA 1
ATOM 1498 C C . GLY A 1 203 ? -4.759 7.911 14.604 1.00 94.38 203 GLY A C 1
ATOM 1499 O O . GLY A 1 203 ? -4.043 8.878 14.846 1.00 94.38 203 GLY A O 1
ATOM 1500 N N . SER A 1 204 ? -5.784 8.000 13.749 1.00 95.56 204 SER A N 1
ATOM 1501 C CA . SER A 1 204 ? -6.158 9.283 13.138 1.00 95.56 204 SER A CA 1
ATOM 1502 C C . SER A 1 204 ? -6.577 10.282 14.213 1.00 95.56 204 SER A C 1
ATOM 1504 O O . SER A 1 204 ? -7.449 9.998 15.036 1.00 95.56 204 SER A O 1
ATOM 1506 N N . ILE A 1 205 ? -5.934 11.450 14.201 1.00 96.31 205 ILE A N 1
ATOM 1507 C CA . ILE A 1 205 ? -6.061 12.461 15.251 1.00 96.31 205 ILE A CA 1
ATOM 1508 C C . ILE A 1 205 ? -7.341 13.268 15.052 1.00 96.31 205 ILE A C 1
ATOM 1510 O O . ILE A 1 205 ? -7.613 13.768 13.955 1.00 96.31 205 ILE A O 1
ATOM 1514 N N . ALA A 1 206 ? -8.106 13.420 16.127 1.00 97.00 206 ALA A N 1
ATOM 1515 C CA . ALA A 1 206 ? -9.268 14.284 16.201 1.00 97.00 206 ALA A CA 1
ATOM 1516 C C . ALA A 1 206 ? -8.874 15.684 16.689 1.00 97.00 206 ALA A C 1
ATOM 1518 O O . ALA A 1 206 ? -8.177 15.837 17.690 1.00 97.00 206 ALA A O 1
ATOM 1519 N N . ARG A 1 207 ? -9.354 16.722 16.002 1.00 96.31 207 ARG A N 1
ATOM 1520 C CA . ARG A 1 207 ? -9.134 18.123 16.386 1.00 96.31 207 ARG A CA 1
ATOM 1521 C C . ARG A 1 207 ? -10.342 18.988 16.069 1.00 96.31 207 ARG A C 1
ATOM 1523 O O . ARG A 1 207 ? -11.042 18.742 15.087 1.00 96.31 207 ARG A O 1
ATOM 1530 N N . VAL A 1 208 ? -10.543 20.030 16.865 1.00 95.69 208 VAL A N 1
ATOM 1531 C CA . VAL A 1 208 ? -11.446 21.131 16.521 1.00 95.69 208 VAL A CA 1
ATOM 1532 C C . VAL A 1 208 ? -10.642 22.164 15.742 1.00 95.69 208 VAL A C 1
ATOM 1534 O O . VAL A 1 208 ? -9.594 22.617 16.202 1.00 95.69 208 VAL A O 1
ATOM 1537 N N . ASP A 1 209 ? -11.085 22.490 14.533 1.00 92.31 209 ASP A N 1
ATOM 1538 C CA . ASP A 1 209 ? -10.436 23.515 13.719 1.00 92.31 209 ASP A CA 1
ATOM 1539 C C . ASP A 1 209 ? -10.798 24.941 14.197 1.00 92.31 209 ASP A C 1
ATOM 1541 O O . ASP A 1 209 ? -11.706 25.111 15.016 1.00 92.31 209 ASP A O 1
ATOM 1545 N N . PRO A 1 210 ? -10.126 25.997 13.694 1.00 90.25 210 PRO A N 1
ATOM 1546 C CA . PRO A 1 210 ? -10.417 27.374 14.102 1.00 90.25 210 PRO A CA 1
ATOM 1547 C C . PRO A 1 210 ? -11.856 27.844 13.830 1.00 90.25 210 PRO A C 1
ATOM 1549 O O . PRO A 1 210 ? -12.259 28.878 14.356 1.00 90.25 210 PRO A O 1
ATOM 1552 N N . THR A 1 211 ? -12.628 27.116 13.015 1.00 91.94 211 THR A N 1
ATOM 1553 C CA . THR A 1 211 ? -14.042 27.414 12.731 1.00 91.94 211 THR A CA 1
ATOM 1554 C C . THR A 1 211 ? -15.000 26.744 13.719 1.00 91.94 211 THR A C 1
ATOM 1556 O O . THR A 1 211 ? -16.209 26.946 13.627 1.00 91.94 211 THR A O 1
ATOM 1559 N N . GLY A 1 212 ? -14.483 25.952 14.664 1.00 89.00 212 GLY A N 1
ATOM 1560 C CA . GLY A 1 212 ? -15.286 25.174 15.607 1.00 89.00 212 GLY A CA 1
ATOM 1561 C C . GLY A 1 212 ? -15.770 23.836 15.044 1.00 89.00 212 GLY A C 1
ATOM 1562 O O . GLY A 1 212 ? -16.613 23.189 15.661 1.00 89.00 212 GLY A O 1
ATOM 1563 N N . SER A 1 213 ? -15.254 23.396 13.891 1.00 93.12 213 SER A N 1
ATOM 1564 C CA . SER A 1 213 ? -15.649 22.121 13.286 1.00 93.12 213 SER A CA 1
ATOM 1565 C C . SER A 1 213 ? -14.737 20.985 13.744 1.00 93.12 213 SER A C 1
ATOM 1567 O O . SER A 1 213 ? -13.511 21.097 13.701 1.00 93.12 213 SER A O 1
ATOM 1569 N N . LEU A 1 214 ? -15.325 19.850 14.129 1.00 95.38 214 LEU A N 1
ATOM 1570 C CA . LEU A 1 214 ? -14.576 18.631 14.432 1.00 95.38 214 LEU A CA 1
ATOM 1571 C C . LEU A 1 214 ? -14.062 17.980 13.138 1.00 95.38 214 LEU A C 1
ATOM 1573 O O . LEU A 1 214 ? -14.818 17.766 12.187 1.00 95.38 214 LEU A O 1
ATOM 1577 N N . LYS A 1 215 ? -12.773 17.642 13.112 1.00 94.62 215 LYS A N 1
ATOM 1578 C CA . LYS A 1 215 ? -12.101 16.907 12.033 1.00 94.62 215 LYS A CA 1
ATOM 1579 C C . LYS A 1 215 ? -11.367 15.706 12.615 1.00 94.62 215 LYS A C 1
ATOM 1581 O O . LYS A 1 215 ? -10.821 15.798 13.710 1.00 94.62 215 LYS A O 1
ATOM 1586 N N . VAL A 1 216 ? -11.313 14.610 11.863 1.00 95.00 216 VAL A N 1
ATOM 1587 C CA . VAL A 1 216 ? -10.526 13.414 12.195 1.00 95.00 216 VAL A CA 1
ATOM 1588 C C . VAL A 1 216 ? -9.606 13.109 11.019 1.00 95.00 216 VAL A C 1
ATOM 1590 O O . VAL A 1 216 ? -10.065 13.064 9.879 1.00 95.00 216 VAL A O 1
ATOM 1593 N N . GLY A 1 217 ? -8.309 12.956 11.284 1.00 89.62 217 GLY A N 1
ATOM 1594 C CA . GLY A 1 217 ? -7.291 12.828 10.242 1.00 89.62 217 GLY A CA 1
ATOM 1595 C C . GLY A 1 217 ? -7.005 14.149 9.496 1.00 89.62 217 GLY A C 1
ATOM 1596 O O . GLY A 1 217 ? -7.383 15.240 9.947 1.00 89.62 217 GLY A O 1
ATOM 1597 N N . PRO A 1 218 ? -6.257 14.109 8.378 1.00 84.94 218 PRO A N 1
ATOM 1598 C CA . PRO A 1 218 ? -5.537 12.943 7.850 1.00 84.94 218 PRO A CA 1
ATOM 1599 C C . PRO A 1 218 ? -4.265 12.605 8.650 1.00 84.94 218 PRO A C 1
ATOM 1601 O O . PRO A 1 218 ? -3.628 11.590 8.399 1.00 84.94 218 PRO A O 1
ATOM 1604 N N . VAL A 1 219 ? -3.874 13.459 9.603 1.00 89.38 219 VAL A N 1
ATOM 1605 C CA . VAL A 1 219 ? -2.701 13.233 10.456 1.00 89.38 219 VAL A CA 1
ATOM 1606 C C . VAL A 1 219 ? -2.978 12.074 11.414 1.00 89.38 219 VAL A C 1
ATOM 1608 O O . VAL A 1 219 ? -4.045 12.012 12.031 1.00 89.38 219 VAL A O 1
ATOM 1611 N N . SER A 1 220 ? -2.011 11.167 11.531 1.00 90.00 220 SER A N 1
ATOM 1612 C CA . SER A 1 220 ? -2.060 10.006 12.417 1.00 90.00 220 SER A CA 1
ATOM 1613 C C . SER A 1 220 ? -0.994 10.121 13.502 1.00 90.00 220 SER A C 1
ATOM 1615 O O . SER A 1 220 ? 0.121 10.558 13.228 1.00 90.00 220 SER A O 1
ATOM 1617 N N . ALA A 1 221 ? -1.324 9.673 14.712 1.00 89.25 221 ALA A N 1
ATOM 1618 C CA . ALA A 1 221 ? -0.391 9.550 15.829 1.00 89.25 221 ALA A CA 1
ATOM 1619 C C . ALA A 1 221 ? 0.605 8.382 15.661 1.00 89.25 221 ALA A C 1
ATOM 1621 O O . ALA A 1 221 ? 1.537 8.243 16.454 1.00 89.25 221 ALA A O 1
ATOM 1622 N N . GLY A 1 222 ? 0.411 7.526 14.646 1.00 87.06 222 GLY A N 1
ATOM 1623 C CA . GLY A 1 222 ? 1.241 6.345 14.419 1.00 87.06 222 GLY A CA 1
ATOM 1624 C C . GLY A 1 222 ? 1.194 5.362 15.595 1.00 87.06 222 GLY A C 1
ATOM 1625 O O . GLY A 1 222 ? 0.174 5.232 16.270 1.00 87.06 222 GLY A O 1
ATOM 1626 N N . ALA A 1 223 ? 2.300 4.651 15.822 1.00 79.56 223 ALA A N 1
ATOM 1627 C CA . ALA A 1 223 ? 2.472 3.750 16.969 1.00 79.56 223 ALA A CA 1
ATOM 1628 C C . ALA A 1 223 ? 3.371 4.336 18.078 1.00 79.56 223 ALA A C 1
ATOM 1630 O O . ALA A 1 223 ? 3.395 3.797 19.186 1.00 79.56 223 ALA A O 1
ATOM 1631 N N . ASP A 1 224 ? 4.104 5.412 17.769 1.00 83.00 224 ASP A N 1
ATOM 1632 C CA . ASP A 1 224 ? 5.022 6.115 18.667 1.00 83.00 224 ASP A CA 1
ATOM 1633 C C . ASP A 1 224 ? 4.991 7.627 18.341 1.00 83.00 224 ASP A C 1
ATOM 1635 O O . ASP A 1 224 ? 5.351 7.999 17.221 1.00 83.00 224 ASP A O 1
ATOM 1639 N N . PRO A 1 225 ? 4.483 8.498 19.237 1.00 83.75 225 PRO A N 1
ATOM 1640 C CA . PRO A 1 225 ? 3.993 8.189 20.586 1.00 83.75 225 PRO A CA 1
ATOM 1641 C C . PRO A 1 225 ? 2.631 7.468 20.597 1.00 83.75 225 PRO A C 1
ATOM 1643 O O . PRO A 1 225 ? 2.228 6.936 21.629 1.00 83.75 225 PRO A O 1
ATOM 1646 N N . GLY A 1 226 ? 1.933 7.411 19.456 1.00 91.75 226 GLY A N 1
ATOM 1647 C CA . GLY A 1 226 ? 0.660 6.710 19.305 1.00 91.75 226 GLY A CA 1
ATOM 1648 C C . GLY A 1 226 ? -0.534 7.381 20.003 1.00 91.75 226 GLY A C 1
ATOM 1649 O O . GLY A 1 226 ? -0.417 8.498 20.513 1.00 91.75 226 GLY A O 1
ATOM 1650 N N . PRO A 1 227 ? -1.706 6.715 19.991 1.00 95.62 227 PRO A N 1
ATOM 1651 C CA . PRO A 1 227 ? -2.884 7.091 20.773 1.00 95.62 227 PRO A CA 1
ATOM 1652 C C . PRO A 1 227 ? -2.571 7.419 22.234 1.00 95.62 227 PRO A C 1
ATOM 1654 O O . PRO A 1 227 ? -1.697 6.796 22.841 1.00 95.62 227 PRO A O 1
ATOM 1657 N N . ALA A 1 228 ? -3.330 8.340 22.834 1.00 96.88 228 ALA A N 1
ATOM 1658 C CA . ALA A 1 228 ? -3.126 8.725 24.232 1.00 96.88 228 ALA A CA 1
ATOM 1659 C C . ALA A 1 228 ? -3.253 7.521 25.184 1.00 96.88 228 ALA A C 1
ATOM 1661 O O . ALA A 1 228 ? -2.453 7.362 26.109 1.00 96.88 228 ALA A O 1
ATOM 1662 N N . CYS A 1 229 ? -4.190 6.614 24.900 1.00 96.38 229 CYS A N 1
ATOM 1663 C CA . CYS A 1 229 ? -4.385 5.370 25.640 1.00 96.38 229 CYS A CA 1
ATOM 1664 C C . CYS A 1 229 ? -3.204 4.396 25.601 1.00 96.38 229 CYS A C 1
ATOM 1666 O O . CYS A 1 229 ? -3.186 3.469 26.404 1.00 96.38 229 CYS A O 1
ATOM 1668 N N . TYR A 1 230 ? -2.215 4.565 24.717 1.00 95.12 230 TYR A N 1
ATOM 1669 C CA . TYR A 1 230 ? -1.029 3.700 24.718 1.00 95.12 230 TYR A CA 1
ATOM 1670 C C . TYR A 1 230 ? -0.053 4.048 25.850 1.00 95.12 230 TYR A C 1
ATOM 1672 O O . TYR A 1 230 ? 0.879 3.288 26.099 1.00 95.12 230 TYR A O 1
ATOM 1680 N N . GLY A 1 231 ? -0.218 5.200 26.516 1.00 90.81 231 GLY A N 1
ATOM 1681 C CA . GLY A 1 231 ? 0.617 5.592 27.657 1.00 90.81 231 GLY A CA 1
ATOM 1682 C C . GLY A 1 231 ? 2.071 5.937 27.303 1.00 90.81 231 GLY A C 1
ATOM 1683 O O . GLY A 1 231 ? 2.905 6.068 28.194 1.00 90.81 231 GLY A O 1
ATOM 1684 N N . LYS A 1 232 ? 2.396 6.115 26.015 1.00 91.00 232 LYS A N 1
ATOM 1685 C CA . LYS A 1 232 ? 3.757 6.410 25.516 1.00 91.00 232 LYS A CA 1
ATOM 1686 C C . LYS A 1 232 ? 4.032 7.906 25.300 1.00 91.00 232 LYS A C 1
ATOM 1688 O O . LYS A 1 232 ? 4.945 8.280 24.575 1.00 91.00 232 LYS A O 1
ATOM 1693 N N . GLY A 1 233 ? 3.237 8.775 25.924 1.00 89.69 233 GLY A N 1
ATOM 1694 C CA . GLY A 1 233 ? 3.381 10.234 25.823 1.00 89.69 233 GLY A CA 1
ATOM 1695 C C . GLY A 1 233 ? 2.500 10.906 24.764 1.00 89.69 233 GLY A C 1
ATOM 1696 O O . GLY A 1 233 ? 2.565 12.126 24.617 1.00 89.69 233 GLY A O 1
ATOM 1697 N N . GLY A 1 234 ? 1.649 10.149 24.062 1.00 92.38 234 GLY A N 1
ATOM 1698 C CA . GLY A 1 234 ? 0.612 10.709 23.195 1.00 92.38 234 GLY A CA 1
ATOM 1699 C C . GLY A 1 234 ? -0.391 11.536 24.005 1.00 92.38 234 GLY A C 1
ATOM 1700 O O . GLY A 1 234 ? -0.800 11.131 25.092 1.00 92.38 234 GLY A O 1
ATOM 1701 N N . SER A 1 235 ? -0.770 12.714 23.503 1.00 94.19 235 SER A N 1
ATOM 1702 C CA . SER A 1 235 ? -1.714 13.619 24.188 1.00 94.19 235 SER A CA 1
ATOM 1703 C C . SER A 1 235 ? -2.879 14.090 23.317 1.00 94.19 235 SER A C 1
ATOM 1705 O O . SER A 1 235 ? -3.853 14.638 23.835 1.00 94.19 235 SER A O 1
ATOM 1707 N N . GLU A 1 236 ? -2.808 13.857 22.006 1.00 95.88 236 GLU A N 1
ATOM 1708 C CA . GLU A 1 236 ? -3.886 14.173 21.076 1.00 95.88 236 GLU A CA 1
ATOM 1709 C C . GLU A 1 236 ? -4.900 13.018 21.019 1.00 95.88 236 GLU A C 1
ATOM 1711 O O . GLU A 1 236 ? -4.492 11.855 20.989 1.00 95.88 236 GLU A O 1
ATOM 1716 N N . PRO A 1 237 ? -6.217 13.300 21.007 1.00 97.44 237 PRO A N 1
ATOM 1717 C CA . PRO A 1 237 ? -7.230 12.253 20.960 1.00 97.44 237 PRO A CA 1
ATOM 1718 C C . PRO A 1 237 ? -7.286 11.597 19.579 1.00 97.44 237 PRO A C 1
ATOM 1720 O O . PRO A 1 237 ? -7.272 12.275 18.551 1.00 97.44 237 PRO A O 1
ATOM 1723 N N . THR A 1 238 ? -7.425 10.276 19.556 1.00 97.88 238 THR A N 1
ATOM 1724 C CA . THR A 1 238 ? -7.488 9.467 18.331 1.00 97.88 238 THR A CA 1
ATOM 1725 C C . THR A 1 238 ? -8.770 8.636 18.233 1.00 97.88 238 THR A C 1
ATOM 1727 O O . THR A 1 238 ? -9.578 8.570 19.164 1.00 97.88 238 THR A O 1
ATOM 1730 N N . VAL A 1 239 ? -8.970 7.963 17.096 1.00 97.50 239 VAL A N 1
ATOM 1731 C CA . VAL A 1 239 ? -10.079 7.010 16.906 1.00 97.50 239 VAL A CA 1
ATOM 1732 C C . VAL A 1 239 ? -9.981 5.831 17.888 1.00 97.50 239 VAL A C 1
ATOM 1734 O O . VAL A 1 239 ? -11.003 5.377 18.403 1.00 97.50 239 VAL A O 1
ATOM 1737 N N . THR A 1 240 ? -8.776 5.355 18.212 1.00 97.19 240 THR A N 1
ATOM 1738 C CA . THR A 1 240 ? -8.552 4.308 19.221 1.00 97.19 240 THR A CA 1
ATOM 1739 C C . THR A 1 240 ? -8.954 4.789 20.616 1.00 97.19 240 THR A C 1
ATOM 1741 O O . THR A 1 240 ? -9.657 4.063 21.318 1.00 97.19 240 THR A O 1
ATOM 1744 N N . ASP A 1 241 ? -8.611 6.028 20.991 1.00 98.12 241 ASP A N 1
ATOM 1745 C CA . ASP A 1 241 ? -9.033 6.621 22.272 1.00 98.12 241 ASP A CA 1
ATOM 1746 C C . ASP A 1 241 ? -10.562 6.690 22.379 1.00 98.12 241 ASP A C 1
ATOM 1748 O O . ASP A 1 241 ? -11.144 6.335 23.404 1.00 98.12 241 ASP A O 1
ATOM 1752 N N . ALA A 1 242 ? -11.231 7.090 21.294 1.00 98.25 242 ALA A N 1
ATOM 1753 C CA . ALA A 1 242 ? -12.687 7.150 21.241 1.00 98.25 242 ALA A CA 1
ATOM 1754 C C . ALA A 1 242 ? -13.335 5.760 21.367 1.00 98.25 242 ALA A C 1
ATOM 1756 O O . ALA A 1 242 ? -14.304 5.600 22.113 1.00 98.25 242 ALA A O 1
ATOM 1757 N N . ASN A 1 243 ? -12.790 4.744 20.687 1.00 98.00 243 ASN A N 1
ATOM 1758 C CA . ASN A 1 243 ? -13.243 3.357 20.832 1.00 98.00 243 ASN A CA 1
ATOM 1759 C C . ASN A 1 243 ? -13.079 2.854 22.275 1.00 98.00 243 ASN A C 1
ATOM 1761 O O . ASN A 1 243 ? -13.987 2.200 22.793 1.00 98.00 243 ASN A O 1
ATOM 1765 N N . LEU A 1 244 ? -11.962 3.185 22.932 1.00 97.94 244 LEU A N 1
ATOM 1766 C CA . LEU A 1 244 ? -11.710 2.801 24.320 1.00 97.94 244 LEU A CA 1
ATOM 1767 C C . LEU A 1 244 ? -12.695 3.469 25.287 1.00 97.94 244 LEU A C 1
ATOM 1769 O O . LEU A 1 244 ? -13.317 2.782 26.095 1.00 97.94 244 LEU A O 1
ATOM 1773 N N . VAL A 1 245 ? -12.902 4.785 25.176 1.00 98.12 245 VAL A N 1
ATOM 1774 C CA . VAL A 1 245 ? -13.839 5.530 26.042 1.00 98.12 245 VAL A CA 1
ATOM 1775 C C . VAL A 1 245 ? -15.280 5.039 25.890 1.00 98.12 245 VAL A C 1
ATOM 1777 O O . VAL A 1 245 ? -16.036 5.032 26.862 1.00 98.12 245 VAL A O 1
ATOM 1780 N N . LEU A 1 246 ? -15.661 4.585 24.695 1.00 97.88 246 LEU A N 1
ATOM 1781 C CA . LEU A 1 246 ? -16.976 3.993 24.428 1.00 97.88 246 LEU A CA 1
ATOM 1782 C C . LEU A 1 246 ? -17.090 2.516 24.837 1.00 97.88 246 LEU A C 1
ATOM 1784 O O . LEU A 1 246 ? -18.139 1.914 24.612 1.00 97.88 246 LEU A O 1
ATOM 1788 N N . GLY A 1 247 ? -16.039 1.924 25.411 1.00 96.69 247 GLY A N 1
ATOM 1789 C CA . GLY A 1 247 ? -16.033 0.533 25.866 1.00 96.69 247 GLY A CA 1
ATOM 1790 C C . GLY A 1 247 ? -16.031 -0.496 24.733 1.00 96.69 247 GLY A C 1
ATOM 1791 O O . GLY A 1 247 ? -16.453 -1.630 24.941 1.00 96.69 247 GLY A O 1
ATOM 1792 N N . ARG A 1 248 ? -15.589 -0.118 23.525 1.00 95.94 248 ARG A N 1
ATOM 1793 C CA . ARG A 1 248 ? -15.461 -1.040 22.378 1.00 95.94 248 ARG A CA 1
ATOM 1794 C C . ARG A 1 248 ? -14.169 -1.856 22.413 1.00 95.94 248 ARG A C 1
ATOM 1796 O O . ARG A 1 248 ? -14.053 -2.843 21.693 1.00 95.94 248 ARG A O 1
ATOM 1803 N N . LEU A 1 249 ? -13.206 -1.425 23.221 1.00 96.06 249 LEU A N 1
ATOM 1804 C CA . LEU A 1 249 ? -11.937 -2.100 23.463 1.00 96.06 249 LEU A CA 1
ATOM 1805 C C . LEU A 1 249 ? -11.850 -2.482 24.939 1.00 96.06 249 LEU A C 1
ATOM 1807 O O . LEU A 1 249 ? -12.201 -1.680 25.804 1.00 96.06 249 LEU A O 1
ATOM 1811 N N . ASP A 1 250 ? -11.357 -3.687 25.214 1.00 95.25 250 ASP A N 1
ATOM 1812 C CA . ASP A 1 250 ? -11.006 -4.098 26.571 1.00 95.25 250 ASP A CA 1
ATOM 1813 C C . ASP A 1 250 ? -9.612 -3.541 26.916 1.00 95.25 250 ASP A C 1
ATOM 1815 O O . ASP A 1 250 ? -8.634 -3.911 26.253 1.00 95.25 250 ASP A O 1
ATOM 1819 N N . PRO A 1 251 ? -9.488 -2.667 27.933 1.00 95.88 251 PRO A N 1
ATOM 1820 C CA . PRO A 1 251 ? -8.210 -2.067 28.304 1.00 95.88 251 PRO A CA 1
ATOM 1821 C C . PRO A 1 251 ? -7.156 -3.079 28.766 1.00 95.88 251 PRO A C 1
ATOM 1823 O O . PRO A 1 251 ? -5.969 -2.772 28.699 1.00 95.88 251 PRO A O 1
ATOM 1826 N N . ASN A 1 252 ? -7.557 -4.268 29.222 1.00 94.81 252 ASN A N 1
ATOM 1827 C CA . ASN A 1 252 ? -6.645 -5.270 29.781 1.00 94.81 252 ASN A CA 1
ATOM 1828 C C . ASN A 1 252 ? -6.279 -6.384 28.791 1.00 94.81 252 ASN A C 1
ATOM 1830 O O . ASN A 1 252 ? -5.422 -7.206 29.101 1.00 94.81 252 ASN A O 1
ATOM 1834 N N . GLN A 1 253 ? -6.945 -6.456 27.635 1.00 91.88 253 GLN A N 1
ATOM 1835 C CA . GLN A 1 253 ? -6.766 -7.533 26.647 1.00 91.88 253 GLN A CA 1
ATOM 1836 C C . GLN A 1 253 ? -6.244 -7.028 25.297 1.00 91.88 253 GLN A C 1
ATOM 1838 O O . GLN A 1 253 ? -6.164 -7.785 24.326 1.00 91.88 253 GLN A O 1
ATOM 1843 N N . PHE A 1 254 ? -5.860 -5.755 25.208 1.00 91.31 254 PHE A N 1
ATOM 1844 C CA . PHE A 1 254 ? -5.279 -5.214 23.986 1.00 91.31 254 PHE A CA 1
ATOM 1845 C C . PHE A 1 254 ? -3.937 -5.899 23.673 1.00 91.31 254 PHE A C 1
ATOM 1847 O O . PHE A 1 254 ? -3.116 -6.123 24.563 1.00 91.31 254 PHE A O 1
ATOM 1854 N N . LEU A 1 255 ? -3.753 -6.303 22.409 1.00 88.00 255 LEU A N 1
ATOM 1855 C CA . LEU A 1 255 ? -2.654 -7.182 21.971 1.00 88.00 255 LEU A CA 1
ATOM 1856 C C . LEU A 1 255 ? -2.510 -8.455 22.832 1.00 88.00 255 LEU A C 1
ATOM 1858 O O . LEU A 1 255 ? -1.409 -8.850 23.191 1.00 88.00 255 LEU A O 1
ATOM 1862 N N . GLY A 1 256 ? -3.629 -9.082 23.210 1.00 87.19 256 GLY A N 1
ATOM 1863 C CA . GLY A 1 256 ? -3.610 -10.284 24.054 1.00 87.19 256 GLY A CA 1
ATOM 1864 C C . GLY A 1 256 ? -3.185 -10.018 25.503 1.00 87.19 256 GLY A C 1
ATOM 1865 O O . GLY A 1 256 ? -2.807 -10.949 26.207 1.00 87.19 256 GLY A O 1
ATOM 1866 N N . GLY A 1 257 ? -3.230 -8.755 25.941 1.00 90.94 257 GLY A N 1
ATOM 1867 C CA . GLY A 1 257 ? -2.840 -8.319 27.282 1.00 90.94 257 GLY A CA 1
ATOM 1868 C C . GLY A 1 257 ? -1.384 -7.867 27.406 1.00 90.94 257 GLY A C 1
ATOM 1869 O O . GLY A 1 257 ? -0.975 -7.447 28.485 1.00 90.94 257 GLY A O 1
ATOM 1870 N N . GLU A 1 258 ? -0.601 -7.895 26.323 1.00 92.12 258 GLU A N 1
ATOM 1871 C CA . GLU A 1 258 ? 0.783 -7.397 26.324 1.00 92.12 258 GLU A CA 1
ATOM 1872 C C . GLU A 1 258 ? 0.870 -5.872 26.479 1.00 92.12 258 GLU A C 1
ATOM 1874 O O . GLU A 1 258 ? 1.902 -5.343 26.897 1.00 92.12 258 GLU A O 1
ATOM 1879 N N . MET A 1 259 ? -0.208 -5.154 26.149 1.00 91.56 259 MET A N 1
ATOM 1880 C CA . MET A 1 259 ? -0.269 -3.698 26.233 1.00 91.56 259 MET A CA 1
ATOM 1881 C C . MET A 1 259 ? -1.532 -3.254 26.982 1.00 91.56 259 MET A C 1
ATOM 1883 O O . MET A 1 259 ? -2.598 -3.186 26.371 1.00 91.56 259 MET A O 1
ATOM 1887 N N . PRO A 1 260 ? -1.443 -2.924 28.284 1.00 94.50 260 PRO A N 1
ATOM 1888 C CA . PRO A 1 260 ? -2.565 -2.329 29.000 1.00 94.50 260 PRO A CA 1
ATOM 1889 C C . PRO A 1 260 ? -2.851 -0.923 28.462 1.00 94.50 260 PRO A C 1
ATOM 1891 O O . PRO A 1 260 ? -1.926 -0.144 28.224 1.00 94.50 260 PRO A O 1
ATOM 1894 N N . LEU A 1 261 ? -4.130 -0.593 28.285 1.00 96.81 261 LEU A N 1
ATOM 1895 C CA . LEU A 1 261 ? -4.561 0.718 27.803 1.00 96.81 261 LEU A CA 1
ATOM 1896 C C . LEU A 1 261 ? -4.942 1.652 28.956 1.00 96.81 261 LEU A C 1
ATOM 1898 O O . LEU A 1 261 ? -5.683 1.277 29.866 1.00 96.81 261 LEU A O 1
ATOM 1902 N N . ASP A 1 262 ? -4.496 2.902 28.868 1.00 97.12 262 ASP A N 1
ATOM 1903 C CA . ASP A 1 262 ? -4.820 3.960 29.823 1.00 97.12 262 ASP A CA 1
ATOM 1904 C C . ASP A 1 262 ? -6.131 4.667 29.434 1.00 97.12 262 ASP A C 1
ATOM 1906 O O . ASP A 1 262 ? -6.184 5.540 28.559 1.00 97.12 262 ASP A O 1
ATOM 1910 N N . VAL A 1 263 ? -7.215 4.273 30.104 1.00 97.12 263 VAL A N 1
ATOM 1911 C CA . VAL A 1 263 ? -8.554 4.847 29.900 1.00 97.12 263 VAL A CA 1
ATOM 1912 C C . VAL A 1 263 ? -8.608 6.319 30.321 1.00 97.12 263 VAL A C 1
ATOM 1914 O O . VAL A 1 263 ? -9.279 7.120 29.666 1.00 97.12 263 VAL A O 1
ATOM 1917 N N . GLU A 1 264 ? -7.897 6.703 31.381 1.00 97.12 264 GLU A N 1
ATOM 1918 C CA . GLU A 1 264 ? -7.920 8.074 31.896 1.00 97.12 264 GLU A CA 1
ATOM 1919 C C . GLU A 1 264 ? -7.138 9.023 30.985 1.00 97.12 264 GLU A C 1
ATOM 1921 O O . GLU A 1 264 ? -7.580 10.151 30.748 1.00 97.12 264 GLU A O 1
ATOM 1926 N N . ALA A 1 265 ? -6.033 8.564 30.392 1.00 97.25 265 ALA A N 1
ATOM 1927 C CA . ALA A 1 265 ? -5.324 9.314 29.357 1.00 97.25 265 ALA A CA 1
ATOM 1928 C C . ALA A 1 265 ? -6.227 9.589 28.143 1.00 97.25 265 ALA A C 1
ATOM 1930 O O . ALA A 1 265 ? -6.312 10.737 27.692 1.00 97.25 265 ALA A O 1
ATOM 1931 N N . ALA A 1 266 ? -6.967 8.578 27.669 1.00 97.75 266 ALA A N 1
ATOM 1932 C CA . ALA A 1 266 ? -7.931 8.732 26.577 1.00 97.75 266 ALA A CA 1
ATOM 1933 C C . ALA A 1 266 ? -9.042 9.735 26.921 1.00 97.75 266 ALA A C 1
ATOM 1935 O O . ALA A 1 266 ? -9.320 10.656 26.145 1.00 97.75 266 ALA A O 1
ATOM 1936 N N . ARG A 1 267 ? -9.648 9.603 28.111 1.00 97.75 267 ARG A N 1
ATOM 1937 C CA . ARG A 1 267 ? -10.673 10.539 28.603 1.00 97.75 267 ARG A CA 1
ATOM 1938 C C . ARG A 1 267 ? -10.140 11.958 28.674 1.00 97.75 267 ARG A C 1
ATOM 1940 O O . ARG A 1 267 ? -10.782 12.872 28.163 1.00 97.75 267 ARG A O 1
ATOM 1947 N N . LYS A 1 268 ? -8.950 12.154 29.242 1.00 97.62 268 LYS A N 1
ATOM 1948 C CA . LYS A 1 268 ? -8.322 13.472 29.377 1.00 97.62 268 LYS A CA 1
ATOM 1949 C C . LYS A 1 268 ? -8.052 14.120 28.018 1.00 97.62 268 LYS A C 1
ATOM 1951 O O . LYS A 1 268 ? -8.355 15.304 27.859 1.00 97.62 268 LYS A O 1
ATOM 1956 N N . ALA A 1 269 ? -7.536 13.360 27.051 1.00 97.69 269 ALA A N 1
ATOM 1957 C CA . ALA A 1 269 ? -7.283 13.846 25.694 1.00 97.69 269 ALA A CA 1
ATOM 1958 C C . ALA A 1 269 ? -8.585 14.281 24.995 1.00 97.69 269 ALA A C 1
ATOM 1960 O O . ALA A 1 269 ? -8.676 15.398 24.480 1.00 97.69 269 ALA A O 1
ATOM 1961 N N . ILE A 1 270 ? -9.628 13.443 25.042 1.00 98.25 270 ILE A N 1
ATOM 1962 C CA . ILE A 1 270 ? -10.936 13.751 24.439 1.00 98.25 270 ILE A CA 1
ATOM 1963 C C . ILE A 1 270 ? -11.608 14.931 25.154 1.00 98.25 270 ILE A C 1
ATOM 1965 O O . ILE A 1 270 ? -12.128 15.836 24.499 1.00 98.25 270 ILE A O 1
ATOM 1969 N N . SER A 1 271 ? -11.567 14.959 26.487 1.00 97.56 271 SER A N 1
ATOM 1970 C CA . SER A 1 271 ? -12.159 16.012 27.315 1.00 97.56 271 SER A CA 1
ATOM 1971 C C . SER A 1 271 ? -11.540 17.378 27.017 1.00 97.56 271 SER A C 1
ATOM 1973 O O . SER A 1 271 ? -12.259 18.355 26.795 1.00 97.56 271 SER A O 1
ATOM 1975 N N . GLY A 1 272 ? -10.206 17.446 26.967 1.00 95.81 272 GLY A N 1
ATOM 1976 C CA . GLY A 1 272 ? -9.465 18.686 26.747 1.00 95.81 272 GLY A CA 1
ATOM 1977 C C . GLY A 1 272 ? -9.610 19.240 25.333 1.00 95.81 272 GLY A C 1
ATOM 1978 O O . GLY A 1 272 ? -9.898 20.425 25.174 1.00 95.81 272 GLY A O 1
ATOM 1979 N N . SER A 1 273 ? -9.436 18.389 24.322 1.00 95.56 273 SER A N 1
ATOM 1980 C CA . SER A 1 273 ? -9.295 18.846 22.935 1.00 95.56 273 SER A CA 1
ATOM 1981 C C . SER A 1 273 ? -10.603 18.854 22.143 1.00 95.56 273 SER A C 1
ATOM 1983 O O . SER A 1 273 ? -10.667 19.524 21.116 1.00 95.56 273 SER A O 1
ATOM 1985 N N . ILE A 1 274 ? -11.637 18.128 22.590 1.00 97.69 274 ILE A N 1
ATOM 1986 C CA . ILE A 1 274 ? -12.884 17.941 21.826 1.00 97.69 274 ILE A CA 1
ATOM 1987 C C . ILE A 1 274 ? -14.121 18.260 22.665 1.00 97.69 274 ILE A C 1
ATOM 1989 O O . ILE A 1 274 ? -14.913 19.117 22.279 1.00 97.69 274 ILE A O 1
ATOM 1993 N N . ALA A 1 275 ? -14.285 17.615 23.823 1.00 97.38 275 ALA A N 1
ATOM 1994 C CA . ALA A 1 275 ? -15.521 17.713 24.597 1.00 97.38 275 ALA A CA 1
ATOM 1995 C C . ALA A 1 275 ? -15.749 19.130 25.148 1.00 97.38 275 ALA A C 1
ATOM 1997 O O . ALA A 1 275 ? -16.784 19.734 24.875 1.00 97.38 275 ALA A O 1
ATOM 1998 N N . ARG A 1 276 ? -14.764 19.706 25.858 1.00 96.31 276 ARG A N 1
ATOM 1999 C CA . ARG A 1 276 ? -14.879 21.068 26.413 1.00 96.31 276 ARG A CA 1
ATOM 2000 C C . ARG A 1 276 ? -15.003 22.150 25.332 1.00 96.31 276 ARG A C 1
ATOM 2002 O O . ARG A 1 276 ? -15.892 22.984 25.488 1.00 96.31 276 ARG A O 1
ATOM 2009 N N . PRO A 1 277 ? -14.198 22.157 24.247 1.00 95.44 277 PRO A N 1
ATOM 2010 C CA . PRO A 1 277 ? -14.343 23.159 23.187 1.00 95.44 277 PRO A CA 1
ATOM 2011 C C . PRO A 1 277 ? -15.707 23.143 22.486 1.00 95.44 277 PRO A C 1
ATOM 2013 O O . PRO A 1 277 ? -16.172 24.195 22.058 1.00 95.44 277 PRO A O 1
ATOM 2016 N N . LEU A 1 278 ? -16.350 21.975 22.379 1.00 96.31 278 LEU A N 1
ATOM 2017 C CA . LEU A 1 278 ? -17.645 21.817 21.705 1.00 96.31 278 LEU A CA 1
ATOM 2018 C C . LEU A 1 278 ? -18.847 21.794 22.663 1.00 96.31 278 LEU A C 1
ATOM 2020 O O . LEU A 1 278 ? -19.982 21.695 22.204 1.00 96.31 278 LEU A O 1
ATOM 2024 N N . GLY A 1 279 ? -18.623 21.867 23.980 1.00 96.38 279 GLY A N 1
ATOM 2025 C CA . GLY A 1 279 ? -19.691 21.783 24.982 1.00 96.38 279 GLY A CA 1
ATOM 2026 C C . GLY A 1 279 ? -20.386 20.417 25.043 1.00 96.38 279 GLY A C 1
ATOM 2027 O O . GLY A 1 279 ? -21.574 20.350 25.344 1.00 96.38 279 GLY A O 1
ATOM 2028 N N . LEU A 1 280 ? -19.662 19.338 24.739 1.00 97.19 280 LEU A N 1
ATOM 2029 C CA . LEU A 1 280 ? -20.163 17.961 24.733 1.00 97.19 280 LEU A CA 1
ATOM 2030 C C . LEU A 1 280 ? -19.725 17.206 25.992 1.00 97.19 280 LEU A C 1
ATOM 2032 O O . LEU A 1 280 ? -18.703 17.527 26.604 1.00 97.19 280 LEU A O 1
ATOM 2036 N N . SER A 1 281 ? -20.446 16.143 26.346 1.00 97.62 281 SER A N 1
ATOM 2037 C CA . SER A 1 281 ? -19.907 15.130 27.260 1.00 97.62 281 SER A CA 1
ATOM 2038 C C . SER A 1 281 ? -18.773 14.331 26.602 1.00 97.62 281 SER A C 1
ATOM 2040 O O . SER A 1 281 ? -18.668 14.257 25.377 1.00 97.62 281 SER A O 1
ATOM 2042 N N . GLU A 1 282 ? -17.929 13.677 27.406 1.00 96.69 282 GLU A N 1
ATOM 2043 C CA . GLU A 1 282 ? -16.833 12.832 26.899 1.00 96.69 282 GLU A CA 1
ATOM 2044 C C . GLU A 1 282 ? -17.343 11.710 25.983 1.00 96.69 282 GLU A C 1
ATOM 2046 O O . GLU A 1 282 ? -16.762 11.448 24.931 1.00 96.69 282 GLU A O 1
ATOM 2051 N N . THR A 1 283 ? -18.469 11.092 26.347 1.00 97.69 283 THR A N 1
ATOM 2052 C CA . THR A 1 283 ? -19.118 10.034 25.563 1.00 97.69 283 THR A CA 1
ATOM 2053 C C . THR A 1 283 ? -19.648 10.564 24.230 1.00 97.69 283 THR A C 1
ATOM 2055 O O . THR A 1 283 ? -19.489 9.914 23.197 1.00 97.69 283 THR A O 1
ATOM 2058 N N . GLU A 1 284 ? -20.265 11.749 24.221 1.00 98.25 284 GLU A N 1
ATOM 2059 C CA . GLU A 1 284 ? -20.749 12.376 22.985 1.00 98.25 284 GLU A CA 1
ATOM 2060 C C . GLU A 1 284 ? -19.599 12.777 22.066 1.00 98.25 284 GLU A C 1
ATOM 2062 O O . GLU A 1 284 ? -19.677 12.527 20.863 1.00 98.25 284 GLU A O 1
ATOM 2067 N N . ALA A 1 285 ? -18.522 13.329 22.627 1.00 98.19 285 ALA A N 1
ATOM 2068 C CA . ALA A 1 285 ? -17.313 13.669 21.888 1.00 98.19 285 ALA A CA 1
ATOM 2069 C C . ALA A 1 285 ? -16.659 12.420 21.277 1.00 98.19 285 ALA A C 1
ATOM 2071 O O . ALA A 1 285 ? -16.382 12.400 20.079 1.00 98.19 285 ALA A O 1
ATOM 2072 N N . ALA A 1 286 ? -16.487 11.347 22.057 1.00 98.31 286 ALA A N 1
ATOM 2073 C CA . ALA A 1 286 ? -15.962 10.075 21.560 1.00 98.31 286 ALA A CA 1
ATOM 2074 C C . ALA A 1 286 ? -16.839 9.498 20.434 1.00 98.31 286 ALA A C 1
ATOM 2076 O O . ALA A 1 286 ? -16.335 9.085 19.388 1.00 98.31 286 ALA A O 1
ATOM 2077 N N . ARG A 1 287 ? -18.169 9.536 20.593 1.00 98.12 287 ARG A N 1
ATOM 2078 C CA . ARG A 1 287 ? -19.104 9.108 19.541 1.00 98.12 287 ARG A CA 1
ATOM 2079 C C . ARG A 1 287 ? -18.969 9.956 18.276 1.00 98.12 287 ARG A C 1
ATOM 2081 O O . ARG A 1 287 ? -18.974 9.391 17.186 1.00 98.12 287 ARG A O 1
ATOM 2088 N N . ALA A 1 288 ? -18.825 11.273 18.404 1.00 97.81 288 ALA A N 1
ATOM 2089 C CA . ALA A 1 288 ? -18.661 12.174 17.265 1.00 97.81 288 ALA A CA 1
ATOM 2090 C C . ALA A 1 288 ? -17.360 11.898 16.488 1.00 97.81 288 ALA A C 1
ATOM 2092 O O . ALA A 1 288 ? -17.373 11.897 15.257 1.00 97.81 288 ALA A O 1
ATOM 2093 N N . ILE A 1 289 ? -16.261 11.587 17.188 1.00 97.94 289 ILE A N 1
ATOM 2094 C CA . ILE A 1 289 ? -14.992 11.171 16.565 1.00 97.94 289 ILE A CA 1
ATOM 2095 C C . ILE A 1 289 ? -15.207 9.921 15.701 1.00 97.94 289 ILE A C 1
ATOM 2097 O O . ILE A 1 289 ? -14.841 9.919 14.525 1.00 97.94 289 ILE A O 1
ATOM 2101 N N . ILE A 1 290 ? -15.850 8.881 16.252 1.00 97.69 290 ILE A N 1
ATOM 2102 C CA . ILE A 1 290 ? -16.143 7.653 15.496 1.00 97.69 290 ILE A CA 1
ATOM 2103 C C . ILE A 1 290 ? -17.055 7.942 14.305 1.00 97.69 290 ILE A C 1
ATOM 2105 O O . ILE A 1 290 ? -16.784 7.450 13.215 1.00 97.69 290 ILE A O 1
ATOM 2109 N N . GLN A 1 291 ? -18.101 8.754 14.474 1.00 96.69 291 GLN A N 1
ATOM 2110 C CA . GLN A 1 291 ? -19.025 9.082 13.385 1.00 96.69 291 GLN A CA 1
ATOM 2111 C C . GLN A 1 291 ? -18.317 9.757 12.207 1.00 96.69 291 GLN A C 1
ATOM 2113 O O . GLN A 1 291 ? -18.554 9.380 11.062 1.00 96.69 291 GLN A O 1
ATOM 2118 N N . ILE A 1 292 ? -17.411 10.702 12.468 1.00 95.81 292 ILE A N 1
ATOM 2119 C CA . ILE A 1 292 ? -16.643 11.369 11.407 1.00 95.81 292 ILE A CA 1
ATOM 2120 C C . ILE A 1 292 ? -15.684 10.389 10.726 1.00 95.81 292 ILE A C 1
ATOM 2122 O O . ILE A 1 292 ? -15.589 10.389 9.496 1.00 95.81 292 ILE A O 1
ATOM 2126 N N . ALA A 1 293 ? -15.014 9.527 11.497 1.00 95.56 293 ALA A N 1
ATOM 2127 C CA . ALA A 1 293 ? -14.154 8.487 10.938 1.00 95.56 293 ALA A CA 1
ATOM 2128 C C . ALA A 1 293 ? -14.955 7.524 10.044 1.00 95.56 293 ALA A C 1
ATOM 2130 O O . ALA A 1 293 ? -14.565 7.277 8.905 1.00 95.56 293 ALA A O 1
ATOM 2131 N N . VAL A 1 294 ? -16.107 7.038 10.519 1.00 96.12 294 VAL A N 1
ATOM 2132 C CA . VAL A 1 294 ? -17.020 6.174 9.754 1.00 96.12 294 VAL A CA 1
ATOM 2133 C C . VAL A 1 294 ? -17.486 6.870 8.482 1.00 96.12 294 VAL A C 1
ATOM 2135 O O . VAL A 1 294 ? -17.366 6.280 7.419 1.00 96.12 294 VAL A O 1
ATOM 2138 N N . MET A 1 295 ? -17.939 8.127 8.545 1.00 94.56 295 MET A N 1
ATOM 2139 C CA . MET A 1 295 ? -18.352 8.881 7.352 1.00 94.56 295 MET A CA 1
ATOM 2140 C C . MET A 1 295 ? -17.229 8.977 6.314 1.00 94.56 295 MET A C 1
ATOM 2142 O O . MET A 1 295 ? -17.470 8.780 5.125 1.00 94.56 295 MET A O 1
ATOM 2146 N N . SER A 1 296 ? -15.999 9.246 6.757 1.00 92.94 296 SER A N 1
ATOM 2147 C CA . SER A 1 296 ? -14.823 9.292 5.886 1.00 92.94 296 SER A CA 1
ATOM 2148 C C . SER A 1 296 ? -14.542 7.934 5.230 1.00 92.94 296 SER A C 1
ATOM 2150 O O . SER A 1 296 ? -14.314 7.876 4.022 1.00 92.94 296 SER A O 1
ATOM 2152 N N . MET A 1 297 ? -14.622 6.840 5.992 1.00 94.75 297 MET A N 1
ATOM 2153 C CA . MET A 1 297 ? -14.439 5.478 5.479 1.00 94.75 297 MET A CA 1
ATOM 2154 C C . MET A 1 297 ? -15.56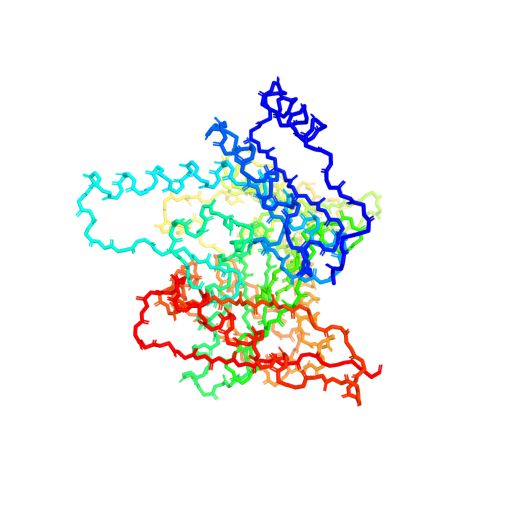1 5.048 4.528 1.00 94.75 297 MET A C 1
ATOM 2156 O O . MET A 1 297 ? -15.290 4.436 3.498 1.00 94.75 297 MET A O 1
ATOM 2160 N N . SER A 1 298 ? -16.808 5.423 4.807 1.00 94.06 298 SER A N 1
ATOM 2161 C CA . SER A 1 298 ? -17.948 5.155 3.927 1.00 94.06 298 SER A CA 1
ATOM 2162 C C . SER A 1 298 ? -17.818 5.854 2.576 1.00 94.06 298 SER A C 1
ATOM 2164 O O . SER A 1 298 ? -18.196 5.278 1.560 1.00 94.06 298 SER A O 1
ATOM 2166 N N . LEU A 1 299 ? -17.256 7.068 2.533 1.00 90.50 299 LEU A N 1
ATOM 2167 C CA . LEU A 1 299 ? -16.955 7.744 1.266 1.00 90.50 299 LEU A CA 1
ATOM 2168 C C . LEU A 1 299 ? -15.897 6.983 0.458 1.00 90.50 299 LEU A C 1
ATOM 2170 O O . LEU A 1 299 ? -16.062 6.828 -0.747 1.00 90.50 299 LEU A O 1
ATOM 2174 N N . ALA A 1 300 ? -14.870 6.437 1.114 1.00 87.38 300 ALA A N 1
ATOM 2175 C CA . ALA A 1 300 ? -13.853 5.624 0.447 1.00 87.38 300 ALA A CA 1
ATOM 2176 C C . ALA A 1 300 ? -14.430 4.317 -0.121 1.00 87.38 300 ALA A C 1
ATOM 2178 O O . ALA A 1 300 ? -14.173 3.966 -1.271 1.00 87.38 300 ALA A O 1
ATOM 2179 N N . VAL A 1 301 ? -15.279 3.623 0.645 1.00 89.88 301 VAL A N 1
ATOM 2180 C CA . VAL A 1 301 ? -15.974 2.419 0.156 1.00 89.88 301 VAL A CA 1
ATOM 2181 C C . VAL A 1 301 ? -16.937 2.763 -0.991 1.00 89.88 301 VAL A C 1
ATOM 2183 O O . VAL A 1 301 ? -17.056 2.010 -1.957 1.00 89.88 301 VAL A O 1
ATOM 2186 N N . ARG A 1 302 ? -17.597 3.925 -0.936 1.00 89.00 302 ARG A N 1
ATOM 2187 C CA . ARG A 1 302 ? -18.447 4.424 -2.025 1.00 89.00 302 ARG A CA 1
ATOM 2188 C C . ARG A 1 302 ? -17.652 4.707 -3.304 1.00 89.00 302 ARG A C 1
ATOM 2190 O O . ARG A 1 302 ? -18.152 4.422 -4.388 1.00 89.00 302 ARG A O 1
ATOM 2197 N N . GLN A 1 303 ? -16.433 5.227 -3.181 1.00 85.06 303 GLN A N 1
ATOM 2198 C CA . GLN A 1 303 ? -15.551 5.506 -4.315 1.00 85.06 303 GLN A CA 1
ATOM 2199 C C . GLN A 1 303 ? -15.157 4.226 -5.066 1.00 85.06 303 GLN A C 1
ATOM 2201 O O . GLN A 1 303 ? -15.134 4.211 -6.291 1.00 85.06 303 GLN A O 1
ATOM 2206 N N . VAL A 1 304 ? -14.909 3.122 -4.356 1.00 80.56 304 VAL A N 1
ATOM 2207 C CA . VAL A 1 304 ? -14.567 1.843 -5.009 1.00 80.56 304 VAL A CA 1
ATOM 2208 C C . VAL A 1 304 ? -15.762 1.069 -5.552 1.00 80.56 304 VAL A C 1
ATOM 2210 O O . VAL A 1 304 ? -15.570 0.060 -6.212 1.00 80.56 304 VAL A O 1
ATOM 2213 N N . SER A 1 305 ? -16.986 1.506 -5.268 1.00 80.12 305 SER A N 1
ATOM 2214 C CA . SER A 1 305 ? -18.208 0.821 -5.699 1.00 80.12 305 SER A CA 1
ATOM 2215 C C . SER A 1 305 ? -18.999 1.691 -6.670 1.00 80.12 305 SER A C 1
ATOM 2217 O O . SER A 1 305 ? -18.891 1.540 -7.883 1.00 80.12 305 SER A O 1
ATOM 2219 N N . ILE A 1 306 ? -19.721 2.684 -6.151 1.00 80.75 306 ILE A N 1
ATOM 2220 C CA . ILE A 1 306 ? -20.646 3.518 -6.927 1.00 80.75 306 ILE A CA 1
ATOM 2221 C C . ILE A 1 306 ? -19.930 4.263 -8.057 1.00 80.75 306 ILE A C 1
ATOM 2223 O O . ILE A 1 306 ? -20.451 4.336 -9.167 1.00 80.75 306 ILE A O 1
ATOM 2227 N N . GLU A 1 307 ? -18.730 4.796 -7.815 1.00 77.38 307 GLU A N 1
ATOM 2228 C CA . GLU A 1 307 ? -17.978 5.510 -8.861 1.00 77.38 307 GLU A CA 1
ATOM 2229 C C . GLU A 1 307 ? -17.372 4.569 -9.917 1.00 77.38 307 GLU A C 1
ATOM 2231 O O . GLU A 1 307 ? -16.977 5.022 -10.991 1.00 77.38 307 GLU A O 1
ATOM 2236 N N . ARG A 1 308 ? -17.351 3.258 -9.645 1.00 77.94 308 ARG A N 1
ATOM 2237 C CA . ARG A 1 308 ? -16.988 2.195 -10.594 1.00 77.94 308 ARG A CA 1
ATOM 2238 C C . ARG A 1 308 ? -18.201 1.587 -11.311 1.00 77.94 308 ARG A C 1
ATOM 2240 O O . ARG A 1 308 ? -18.020 0.778 -12.213 1.00 77.94 308 ARG A O 1
ATOM 2247 N N . GLY A 1 309 ? -19.416 2.024 -10.971 1.00 85.50 309 GLY A N 1
ATOM 2248 C CA . GLY A 1 309 ? -20.666 1.515 -11.543 1.00 85.50 309 GLY A CA 1
ATOM 2249 C C . GLY A 1 309 ? -21.285 0.345 -10.774 1.00 85.50 309 GLY A C 1
ATOM 2250 O O . GLY A 1 309 ? -22.287 -0.198 -11.235 1.00 85.50 309 GLY A O 1
ATOM 2251 N N . ASP A 1 310 ? -20.734 -0.008 -9.611 1.00 88.88 310 ASP A N 1
ATOM 2252 C CA . ASP A 1 310 ? -21.214 -1.094 -8.756 1.00 88.88 310 ASP A CA 1
ATOM 2253 C C . ASP A 1 310 ? -22.154 -0.578 -7.652 1.00 88.88 310 ASP A C 1
ATOM 2255 O O . ASP A 1 310 ? -21.895 0.449 -7.016 1.00 88.88 310 ASP A O 1
ATOM 2259 N N . ASP A 1 311 ? -23.235 -1.310 -7.370 1.00 92.88 311 ASP A N 1
ATOM 2260 C CA . ASP A 1 311 ? -24.150 -1.014 -6.262 1.00 92.88 311 ASP A CA 1
ATOM 2261 C C . ASP A 1 311 ? -23.722 -1.770 -4.989 1.00 92.88 311 ASP A C 1
ATOM 2263 O O . ASP A 1 311 ? -23.797 -2.998 -4.972 1.00 92.88 311 ASP A O 1
ATOM 2267 N N . PRO A 1 312 ? -23.330 -1.094 -3.887 1.00 93.38 312 PRO A N 1
ATOM 2268 C CA . PRO A 1 312 ? -22.926 -1.755 -2.639 1.00 93.38 312 PRO A CA 1
ATOM 2269 C C . PRO A 1 312 ? -23.951 -2.741 -2.065 1.00 93.38 312 PRO A C 1
ATOM 2271 O O . PRO A 1 312 ? -23.580 -3.633 -1.302 1.00 93.38 312 PRO A O 1
ATOM 2274 N N . ARG A 1 313 ? -25.237 -2.591 -2.405 1.00 95.38 313 ARG A N 1
ATOM 2275 C CA . ARG A 1 313 ? -26.312 -3.485 -1.944 1.00 95.38 313 ARG A CA 1
ATOM 2276 C C . ARG A 1 313 ? -26.195 -4.897 -2.516 1.00 95.38 313 ARG A C 1
ATOM 2278 O O . ARG A 1 313 ? -26.708 -5.829 -1.902 1.00 95.38 313 ARG A O 1
ATOM 2285 N N . ASP A 1 314 ? -25.490 -5.050 -3.634 1.00 95.00 314 ASP A N 1
ATOM 2286 C CA . ASP A 1 314 ? -25.241 -6.335 -4.290 1.00 95.00 314 ASP A CA 1
ATOM 2287 C C . ASP A 1 314 ? -23.977 -7.036 -3.762 1.00 95.00 314 ASP A C 1
ATOM 2289 O O . ASP A 1 314 ? -23.608 -8.102 -4.262 1.00 95.00 314 ASP A O 1
ATOM 2293 N N . PHE A 1 315 ? -23.307 -6.453 -2.761 1.00 96.19 315 PHE A N 1
ATOM 2294 C CA . PHE A 1 315 ? -22.046 -6.937 -2.204 1.00 96.19 315 PHE A CA 1
ATOM 2295 C C . PHE A 1 315 ? -22.190 -7.378 -0.746 1.00 96.19 315 PHE A C 1
ATOM 2297 O O . PHE A 1 315 ? -23.086 -6.956 -0.018 1.00 96.19 315 PHE A O 1
ATOM 2304 N N . VAL A 1 316 ? -21.243 -8.189 -0.283 1.00 97.44 316 VAL A N 1
ATOM 2305 C CA . VAL A 1 316 ? -20.993 -8.413 1.147 1.00 97.44 316 VAL A CA 1
ATOM 2306 C C . VAL A 1 316 ? -19.686 -7.745 1.552 1.00 97.44 316 VAL A C 1
ATOM 2308 O O . VAL A 1 316 ? -18.739 -7.706 0.770 1.00 97.44 316 VAL A O 1
ATOM 2311 N N . MET A 1 317 ? -19.597 -7.223 2.773 1.00 98.06 317 MET A N 1
ATOM 2312 C CA . MET A 1 317 ? -18.354 -6.638 3.279 1.00 98.06 317 MET A CA 1
ATOM 2313 C C . MET A 1 317 ? -17.568 -7.681 4.066 1.00 98.06 317 MET A C 1
ATOM 2315 O O . MET A 1 317 ? -18.069 -8.192 5.063 1.00 98.06 317 MET A O 1
ATOM 2319 N N . VAL A 1 318 ? -16.324 -7.954 3.677 1.00 97.94 318 VAL A N 1
ATOM 2320 C CA . VAL A 1 318 ? -15.382 -8.719 4.507 1.00 97.94 318 VAL A CA 1
ATOM 2321 C C . VAL A 1 318 ? -14.449 -7.725 5.182 1.00 97.94 318 VAL A C 1
ATOM 2323 O O . VAL A 1 318 ? -13.614 -7.115 4.515 1.00 97.94 318 VAL A O 1
ATOM 2326 N N . ALA A 1 319 ? -14.597 -7.546 6.494 1.00 97.75 319 ALA A N 1
ATOM 2327 C CA . ALA A 1 319 ? -13.824 -6.560 7.239 1.00 97.75 319 ALA A CA 1
ATOM 2328 C C . ALA A 1 319 ? -12.696 -7.198 8.050 1.00 97.75 319 ALA A C 1
ATOM 2330 O O . ALA A 1 319 ? -12.912 -8.128 8.829 1.00 97.75 319 ALA A O 1
ATOM 2331 N N . PHE A 1 320 ? -11.492 -6.669 7.879 1.00 97.12 320 PHE A N 1
ATOM 2332 C CA . PHE A 1 320 ? -10.263 -7.179 8.467 1.00 97.12 320 PHE A CA 1
ATOM 2333 C C . PHE A 1 320 ? -9.308 -6.039 8.848 1.00 97.12 320 PHE A C 1
ATOM 2335 O O . PHE A 1 320 ? -9.680 -4.866 8.854 1.00 97.12 320 PHE A O 1
ATOM 2342 N N . GLY A 1 321 ? -8.095 -6.392 9.260 1.00 95.06 321 GLY A N 1
ATOM 2343 C CA . GLY A 1 321 ? -7.183 -5.481 9.936 1.00 95.06 321 GLY A CA 1
ATOM 2344 C C . GLY A 1 321 ? -7.477 -5.410 11.433 1.00 95.06 321 GLY A C 1
ATOM 2345 O O . GLY A 1 321 ? -8.460 -5.962 11.934 1.00 95.06 321 GLY A O 1
ATOM 2346 N N . GLY A 1 322 ? -6.588 -4.751 12.177 1.00 92.44 322 GLY A N 1
ATOM 2347 C CA . GLY A 1 322 ? -6.710 -4.645 13.634 1.00 92.44 322 GLY A CA 1
ATOM 2348 C C . GLY A 1 322 ? -7.909 -3.808 14.091 1.00 92.44 322 GLY A C 1
ATOM 2349 O O . GLY A 1 322 ? -8.441 -4.049 15.170 1.00 92.44 322 GLY A O 1
ATOM 2350 N N . ALA A 1 323 ? -8.348 -2.850 13.271 1.00 93.75 323 ALA A N 1
ATOM 2351 C CA . ALA A 1 323 ? -9.433 -1.927 13.595 1.00 93.75 323 ALA A CA 1
ATOM 2352 C C . ALA A 1 323 ? -10.667 -2.073 12.687 1.00 93.75 323 ALA A C 1
ATOM 2354 O O . ALA A 1 323 ? -11.725 -1.554 13.036 1.00 93.75 323 ALA A O 1
ATOM 2355 N N . GLY A 1 324 ? -10.589 -2.803 11.567 1.00 95.69 324 GLY A N 1
ATOM 2356 C CA . GLY A 1 324 ? -11.707 -2.935 10.617 1.00 95.69 324 GLY A CA 1
ATOM 2357 C C . GLY A 1 324 ? -13.013 -3.406 11.258 1.00 95.69 324 GLY A C 1
ATOM 2358 O O . GLY A 1 324 ? -14.024 -2.704 11.142 1.00 95.69 324 GLY A O 1
ATOM 2359 N N . PRO A 1 325 ? -13.015 -4.526 12.009 1.00 96.69 325 PRO A N 1
ATOM 2360 C CA . PRO A 1 325 ? -14.225 -5.034 12.656 1.00 96.69 325 PRO A CA 1
ATOM 2361 C C . PRO A 1 325 ? -14.908 -4.049 13.619 1.00 96.69 325 PRO A C 1
ATOM 2363 O O . PRO A 1 325 ? -16.126 -4.112 13.775 1.00 96.69 325 PRO A O 1
ATOM 2366 N N . LEU A 1 326 ? -14.168 -3.109 14.227 1.00 95.75 326 LEU A N 1
ATOM 2367 C CA . LEU A 1 326 ? -14.723 -2.109 15.158 1.00 95.75 326 LEU A CA 1
ATOM 2368 C C . LEU A 1 326 ? -15.665 -1.110 14.472 1.00 95.75 326 LEU A C 1
ATOM 2370 O O . LEU A 1 326 ? -16.521 -0.512 15.129 1.00 95.75 326 LEU A O 1
ATOM 2374 N N . HIS A 1 327 ? -15.495 -0.917 13.162 1.00 97.06 327 HIS A N 1
ATOM 2375 C CA . HIS A 1 327 ? -16.183 0.115 12.385 1.00 97.06 327 HIS A CA 1
ATOM 2376 C C . HIS A 1 327 ? -17.037 -0.450 11.242 1.00 97.06 327 HIS A C 1
ATOM 2378 O O . HIS A 1 327 ? -17.963 0.222 10.782 1.00 97.06 327 HIS A O 1
ATOM 2384 N N . ALA A 1 328 ? -16.780 -1.692 10.822 1.00 97.06 328 ALA A N 1
ATOM 2385 C CA . ALA A 1 328 ? -17.397 -2.333 9.662 1.00 97.06 328 ALA A CA 1
ATOM 2386 C C . ALA A 1 328 ? -18.929 -2.256 9.649 1.00 97.06 328 ALA A C 1
ATOM 2388 O O . ALA A 1 328 ? -19.520 -1.871 8.646 1.00 97.06 328 ALA A O 1
ATOM 2389 N N . SER A 1 329 ? -19.584 -2.553 10.775 1.00 96.94 329 SER A N 1
ATOM 2390 C CA . SER A 1 329 ? -21.050 -2.541 10.868 1.00 96.94 329 SER A CA 1
ATOM 2391 C C . SER A 1 329 ? -21.663 -1.161 10.614 1.00 96.94 329 SER A C 1
ATOM 2393 O O . SER A 1 329 ? -22.754 -1.066 10.053 1.00 96.94 329 SER A O 1
ATOM 2395 N N . GLU A 1 330 ? -20.995 -0.082 11.029 1.00 96.88 330 GLU A N 1
ATOM 2396 C CA . GLU A 1 330 ? -21.484 1.283 10.802 1.00 96.88 330 GLU A CA 1
ATOM 2397 C C . GLU A 1 330 ? -21.226 1.733 9.361 1.00 96.88 330 GLU A C 1
ATOM 2399 O O . GLU A 1 330 ? -22.118 2.310 8.734 1.00 96.88 330 GLU A O 1
ATOM 2404 N N . VAL A 1 331 ? -20.054 1.393 8.813 1.00 97.00 331 VAL A N 1
ATOM 2405 C CA . VAL A 1 331 ? -19.711 1.654 7.407 1.00 97.00 331 VAL A CA 1
ATOM 2406 C C . VAL A 1 331 ? -20.691 0.924 6.484 1.00 97.00 331 VAL A C 1
ATOM 2408 O O . VAL A 1 331 ? -21.356 1.561 5.666 1.00 97.00 331 VAL A O 1
ATOM 2411 N N . ALA A 1 332 ? -20.872 -0.384 6.675 1.00 97.25 332 ALA A N 1
ATOM 2412 C CA . ALA A 1 332 ? -21.804 -1.209 5.909 1.00 97.25 332 ALA A CA 1
ATOM 2413 C C . ALA A 1 332 ? -23.237 -0.671 5.965 1.00 97.25 332 ALA A C 1
ATOM 2415 O O . ALA A 1 332 ? -23.882 -0.512 4.928 1.00 97.25 332 ALA A O 1
ATOM 2416 N N . ARG A 1 333 ? -23.718 -0.300 7.160 1.00 96.88 333 ARG A N 1
ATOM 2417 C CA . ARG A 1 333 ? -25.063 0.264 7.335 1.00 96.88 333 ARG A CA 1
ATOM 2418 C C . ARG A 1 333 ? -25.253 1.565 6.560 1.00 96.88 333 ARG A C 1
ATOM 2420 O O . ARG A 1 333 ? -26.314 1.753 5.973 1.00 96.88 333 ARG A O 1
ATOM 2427 N N . SER A 1 334 ? -24.251 2.443 6.545 1.00 95.50 334 SER A N 1
ATOM 2428 C CA . SER A 1 334 ? -24.336 3.725 5.830 1.00 95.50 334 SER A CA 1
ATOM 2429 C C . SER A 1 334 ? -24.417 3.575 4.305 1.00 95.50 334 SER A C 1
ATOM 2431 O O . SER A 1 334 ? -24.884 4.486 3.627 1.00 95.50 334 SER A O 1
ATOM 2433 N N . LEU A 1 335 ? -23.979 2.426 3.780 1.00 95.12 335 LEU A N 1
ATOM 2434 C CA . LEU A 1 335 ? -23.981 2.096 2.354 1.00 95.12 335 LEU A CA 1
ATOM 2435 C C . LEU A 1 335 ? -25.022 1.033 1.989 1.00 95.12 335 LEU A C 1
ATOM 2437 O O . LEU A 1 335 ? -25.066 0.592 0.847 1.00 95.12 335 LEU A O 1
ATOM 2441 N N . HIS A 1 336 ? -25.860 0.625 2.946 1.00 96.25 336 HIS A N 1
ATOM 2442 C CA . HIS A 1 336 ? -26.854 -0.436 2.777 1.00 96.25 336 HIS A CA 1
ATOM 2443 C C . HIS A 1 336 ? -26.270 -1.792 2.339 1.00 96.25 336 HIS A C 1
ATOM 2445 O O . HIS A 1 336 ? -26.959 -2.574 1.689 1.00 96.25 336 HIS A O 1
ATOM 2451 N N . ILE A 1 337 ? -25.031 -2.096 2.738 1.00 97.44 337 ILE A N 1
ATOM 2452 C CA . ILE A 1 337 ? -24.426 -3.412 2.510 1.00 97.44 337 ILE A CA 1
ATOM 2453 C C . ILE A 1 337 ? -25.138 -4.433 3.423 1.00 97.44 337 ILE A C 1
ATOM 2455 O O . ILE A 1 337 ? -25.146 -4.243 4.645 1.00 97.44 337 ILE A O 1
ATOM 2459 N N . PRO A 1 338 ? -25.749 -5.499 2.871 1.00 96.88 338 PRO A N 1
ATOM 2460 C CA . PRO A 1 338 ? -26.652 -6.388 3.606 1.00 96.88 338 PRO A CA 1
ATOM 2461 C C . PRO A 1 338 ? -25.961 -7.297 4.627 1.00 96.88 338 PRO A C 1
ATOM 2463 O O . PRO A 1 338 ? -26.593 -7.701 5.604 1.00 96.88 338 PRO A O 1
ATOM 2466 N N . LEU A 1 339 ? -24.686 -7.637 4.416 1.00 97.75 339 LEU A N 1
ATOM 2467 C CA . LEU A 1 339 ? -23.958 -8.586 5.254 1.00 97.75 339 LEU A CA 1
ATOM 2468 C C . LEU A 1 339 ? -22.518 -8.131 5.494 1.00 97.75 339 LEU A C 1
ATOM 2470 O O . LEU A 1 339 ? -21.803 -7.769 4.560 1.00 97.75 339 LEU A O 1
ATOM 2474 N N . VAL A 1 340 ? -22.092 -8.215 6.755 1.00 98.25 340 VAL A N 1
ATOM 2475 C CA . VAL A 1 340 ? -20.696 -8.058 7.174 1.00 98.25 340 VAL A CA 1
ATOM 2476 C C . VAL A 1 340 ? -20.170 -9.411 7.635 1.00 98.25 340 VAL A C 1
ATOM 2478 O O . VAL A 1 340 ? -20.761 -10.056 8.499 1.00 9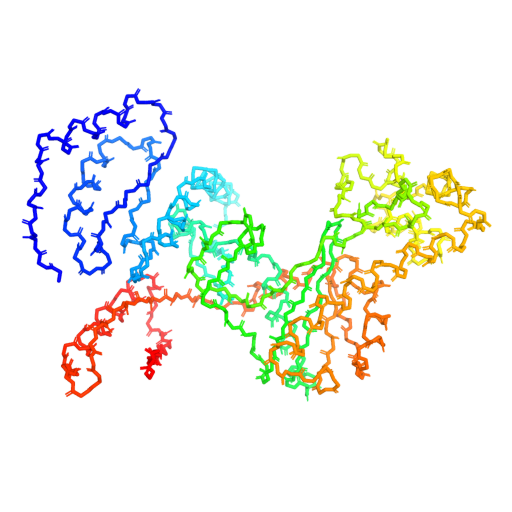8.25 340 VAL A O 1
ATOM 2481 N N . VAL A 1 341 ? -19.039 -9.819 7.075 1.00 98.12 341 VAL A N 1
ATOM 2482 C CA . VAL A 1 341 ? -18.289 -11.017 7.438 1.00 98.12 341 VAL A CA 1
ATOM 2483 C C . VAL A 1 341 ? -17.016 -10.579 8.151 1.00 98.12 341 VAL A C 1
ATOM 2485 O O . VAL A 1 341 ? -16.199 -9.847 7.591 1.00 98.12 341 VAL A O 1
ATOM 2488 N N . ILE A 1 342 ? -16.840 -11.041 9.388 1.00 97.81 342 ILE A N 1
ATOM 2489 C CA . ILE A 1 342 ? -15.606 -10.858 10.155 1.00 97.81 342 ILE A CA 1
ATOM 2490 C C . ILE A 1 342 ? -14.887 -12.211 10.214 1.00 97.81 342 ILE A C 1
ATOM 2492 O O . ILE A 1 342 ? -15.446 -13.157 10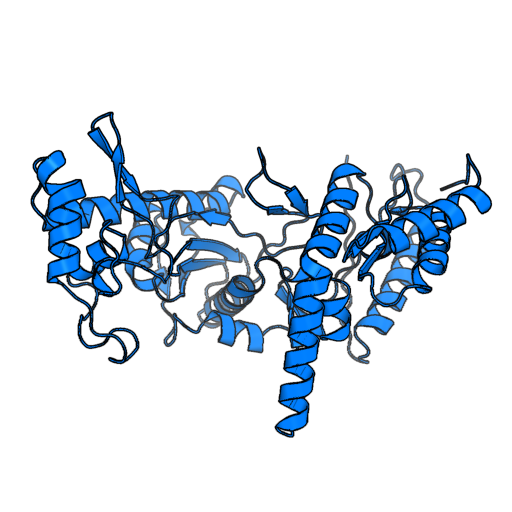.774 1.00 97.81 342 ILE A O 1
ATOM 2496 N N . PRO A 1 343 ? -13.682 -12.351 9.638 1.00 95.38 343 PRO A N 1
ATOM 2497 C CA . PRO A 1 343 ? -12.912 -13.584 9.742 1.00 95.38 343 PRO A CA 1
ATOM 2498 C C . PRO A 1 343 ? -12.394 -13.777 11.175 1.00 95.38 343 PRO A C 1
ATOM 2500 O O . PRO A 1 343 ? -12.210 -12.806 11.901 1.00 95.38 343 PRO A O 1
ATOM 2503 N N . ASN A 1 344 ? -12.099 -15.020 11.575 1.00 90.88 344 ASN A N 1
ATOM 2504 C CA . ASN A 1 344 ? -11.681 -15.346 12.951 1.00 90.88 344 ASN A CA 1
ATOM 2505 C C . ASN A 1 344 ? -10.411 -14.610 13.417 1.00 90.88 344 ASN A C 1
ATOM 2507 O O . ASN A 1 344 ? -10.273 -14.313 14.599 1.00 90.88 344 ASN A O 1
ATOM 2511 N N . PHE A 1 345 ? -9.488 -14.313 12.498 1.00 91.19 345 PHE A N 1
ATOM 2512 C CA . PHE A 1 345 ? -8.215 -13.645 12.790 1.00 91.19 345 PHE A CA 1
ATOM 2513 C C . PHE A 1 345 ? -8.070 -12.366 11.953 1.00 91.19 345 PHE A C 1
ATOM 2515 O O . PHE A 1 345 ? -7.194 -12.286 11.088 1.00 91.19 345 PHE A O 1
ATOM 2522 N N . PRO A 1 346 ? -8.925 -11.350 12.171 1.00 94.50 346 PRO A N 1
ATOM 2523 C CA . PRO A 1 346 ? -9.010 -10.198 11.278 1.00 94.50 346 PRO A CA 1
ATOM 2524 C C . PRO A 1 346 ? -7.708 -9.388 11.258 1.00 94.50 346 PRO A C 1
ATOM 2526 O O . PRO A 1 346 ? -7.289 -8.935 10.197 1.00 94.50 346 PRO A O 1
ATOM 2529 N N . GLY A 1 347 ? -6.996 -9.301 12.388 1.00 92.38 347 GLY A N 1
ATOM 2530 C CA . GLY A 1 347 ? -5.704 -8.611 12.477 1.00 92.38 347 GLY A CA 1
ATOM 2531 C C . GLY A 1 347 ? -4.550 -9.279 11.714 1.00 92.38 347 GLY A C 1
ATOM 2532 O O . GLY A 1 347 ? -3.560 -8.615 11.432 1.00 92.38 347 GLY A O 1
ATOM 2533 N N . GLN A 1 348 ? -4.668 -10.562 11.356 1.00 92.56 348 GLN A N 1
ATOM 2534 C CA . GLN A 1 348 ? -3.644 -11.320 10.612 1.00 92.56 348 GLN A CA 1
ATOM 2535 C C . GLN A 1 348 ? -4.123 -11.725 9.210 1.00 92.56 348 GLN A C 1
ATOM 2537 O O . GLN A 1 348 ? -3.451 -12.469 8.497 1.00 92.56 348 GLN A O 1
ATOM 2542 N N . PHE A 1 349 ? -5.291 -11.237 8.798 1.00 95.38 349 PHE A N 1
ATOM 2543 C CA . PHE A 1 349 ? -6.002 -11.737 7.627 1.00 95.38 349 PHE A CA 1
ATOM 2544 C C . PHE A 1 349 ? -5.228 -11.559 6.316 1.00 95.38 349 PHE A C 1
ATOM 2546 O O . PHE A 1 349 ? -5.236 -12.444 5.461 1.00 95.38 349 PHE A O 1
ATOM 2553 N N . SER A 1 350 ? -4.482 -10.459 6.188 1.00 95.06 350 SER A N 1
ATOM 2554 C CA . SER A 1 350 ? -3.628 -10.222 5.024 1.00 95.06 350 SER A CA 1
ATOM 2555 C C . SER A 1 350 ? -2.552 -11.292 4.858 1.00 95.06 350 SER A C 1
ATOM 2557 O O . SER A 1 350 ? -2.298 -11.726 3.736 1.00 95.06 350 SER A O 1
ATOM 2559 N N . ALA A 1 351 ? -1.982 -11.790 5.960 1.00 94.31 351 ALA A N 1
ATOM 2560 C CA . ALA A 1 351 ? -1.020 -12.888 5.919 1.00 94.31 351 ALA A CA 1
ATOM 2561 C C . ALA A 1 351 ? -1.678 -14.196 5.450 1.00 94.31 351 ALA A C 1
ATOM 2563 O O . ALA A 1 351 ? -1.093 -14.921 4.648 1.00 94.31 351 ALA A O 1
ATOM 2564 N N . SER A 1 352 ? -2.918 -14.473 5.872 1.00 92.12 352 SER A N 1
ATOM 2565 C CA . SER A 1 352 ? -3.674 -15.626 5.363 1.00 92.12 352 SER A CA 1
ATOM 2566 C C . SER A 1 352 ? -3.876 -15.552 3.851 1.00 92.12 352 SER A C 1
ATOM 2568 O O . SER A 1 352 ? -3.760 -16.567 3.172 1.00 92.12 352 SER A O 1
ATOM 2570 N N . GLY A 1 353 ? -4.129 -14.364 3.308 1.00 92.50 353 GLY A N 1
ATOM 2571 C CA . GLY A 1 353 ? -4.262 -14.182 1.868 1.00 92.50 353 GLY A CA 1
ATOM 2572 C C . GLY A 1 353 ? -2.955 -14.266 1.088 1.00 92.50 353 GLY A C 1
ATOM 2573 O O . GLY A 1 353 ? -2.954 -14.782 -0.026 1.00 92.50 353 GLY A O 1
ATOM 2574 N N . MET A 1 354 ? -1.826 -13.873 1.684 1.00 94.19 354 MET A N 1
ATOM 2575 C CA . MET A 1 354 ? -0.502 -14.099 1.083 1.00 94.19 354 MET A CA 1
ATOM 2576 C C . MET A 1 354 ? -0.207 -15.593 0.882 1.00 94.19 354 MET A C 1
ATOM 2578 O O . MET A 1 354 ? 0.415 -15.956 -0.110 1.00 94.19 354 MET A O 1
ATOM 2582 N N . LEU A 1 355 ? -0.700 -16.473 1.766 1.00 91.88 355 LEU A N 1
ATOM 2583 C CA . LEU A 1 355 ? -0.591 -17.933 1.595 1.00 91.88 355 LEU A CA 1
ATOM 2584 C C . LEU A 1 355 ? -1.443 -18.472 0.435 1.00 91.88 355 LEU A C 1
ATOM 2586 O O . LEU A 1 355 ? -1.202 -19.576 -0.045 1.00 91.88 355 LEU A O 1
ATOM 2590 N N . MET A 1 356 ? -2.455 -17.715 0.010 1.00 89.88 356 MET A N 1
ATOM 2591 C CA . MET A 1 356 ? -3.351 -18.070 -1.091 1.00 89.88 356 MET A CA 1
ATOM 2592 C C . MET A 1 356 ? -2.882 -17.501 -2.436 1.00 89.88 356 MET A C 1
ATOM 2594 O O . MET A 1 356 ? -3.449 -17.861 -3.469 1.00 89.88 356 MET A O 1
ATOM 2598 N N . ALA A 1 357 ? -1.899 -16.598 -2.425 1.00 90.31 357 ALA A N 1
ATOM 2599 C CA . ALA A 1 357 ? -1.401 -15.930 -3.614 1.00 90.31 357 ALA A CA 1
ATOM 2600 C C . ALA A 1 357 ? -0.501 -16.863 -4.435 1.00 90.31 357 ALA A C 1
ATOM 2602 O O . ALA A 1 357 ? 0.380 -17.548 -3.915 1.00 90.31 357 ALA A O 1
ATOM 2603 N N . GLU A 1 358 ? -0.715 -16.863 -5.746 1.00 89.06 358 GLU A N 1
ATOM 2604 C CA . GLU A 1 358 ? 0.060 -17.662 -6.691 1.00 89.06 358 GLU A CA 1
ATOM 2605 C C . GLU A 1 358 ? 1.165 -16.809 -7.336 1.00 89.06 358 GLU A C 1
ATOM 2607 O O . GLU A 1 358 ? 1.038 -15.580 -7.421 1.00 89.06 358 GLU A O 1
ATOM 2612 N N . PRO A 1 359 ? 2.270 -17.418 -7.806 1.00 90.12 359 PRO A N 1
ATOM 2613 C CA . PRO A 1 359 ? 3.251 -16.705 -8.609 1.00 90.12 359 PRO A CA 1
ATOM 2614 C C . PRO A 1 359 ? 2.597 -16.091 -9.850 1.00 90.12 359 PRO A C 1
ATOM 2616 O O . PRO A 1 359 ? 2.004 -16.795 -10.666 1.00 90.12 359 PRO A O 1
ATOM 2619 N N . ARG A 1 360 ? 2.719 -14.771 -10.005 1.00 89.75 360 ARG A N 1
ATOM 2620 C CA . ARG A 1 360 ? 2.118 -14.018 -11.114 1.00 89.75 360 ARG A CA 1
ATOM 2621 C C . ARG A 1 360 ? 3.100 -12.980 -11.619 1.00 89.75 360 ARG A C 1
ATOM 2623 O O . ARG A 1 360 ? 3.678 -12.239 -10.830 1.00 89.75 360 ARG A O 1
ATOM 2630 N N . HIS A 1 361 ? 3.241 -12.891 -12.933 1.00 88.69 361 HIS A N 1
ATOM 2631 C CA . HIS A 1 361 ? 3.991 -11.828 -13.587 1.00 88.69 361 HIS A CA 1
ATOM 2632 C C . HIS A 1 361 ? 3.141 -11.257 -14.714 1.00 88.69 361 HIS A C 1
ATOM 2634 O O . HIS A 1 361 ? 2.693 -12.005 -15.581 1.00 88.69 361 HIS A O 1
ATOM 2640 N N . ASP A 1 362 ? 2.936 -9.945 -14.692 1.00 88.94 362 ASP A N 1
ATOM 2641 C CA . ASP A 1 362 ? 2.261 -9.234 -15.769 1.00 88.94 362 ASP A CA 1
ATOM 2642 C C . ASP A 1 362 ? 3.319 -8.576 -16.663 1.00 88.94 362 ASP A C 1
ATOM 2644 O O . ASP A 1 362 ? 4.271 -7.954 -16.181 1.00 88.94 362 ASP A O 1
ATOM 2648 N N . PHE A 1 363 ? 3.159 -8.728 -17.975 1.00 88.94 363 PHE A N 1
ATOM 2649 C CA . PHE A 1 363 ? 4.015 -8.103 -18.978 1.00 88.94 363 PHE A CA 1
ATOM 2650 C C . PHE A 1 363 ? 3.146 -7.301 -19.927 1.00 88.94 363 PHE A C 1
ATOM 2652 O O . PHE A 1 363 ? 2.115 -7.784 -20.388 1.00 88.94 363 PHE A O 1
ATOM 2659 N N . VAL A 1 364 ? 3.594 -6.089 -20.237 1.00 89.62 364 VAL A N 1
ATOM 2660 C CA . VAL A 1 364 ? 2.887 -5.198 -21.152 1.00 89.62 364 VAL A CA 1
ATOM 2661 C C . VAL A 1 364 ? 3.851 -4.680 -22.215 1.00 89.62 364 VAL A C 1
ATOM 2663 O O . VAL A 1 364 ? 5.058 -4.487 -21.982 1.00 89.62 364 VAL A O 1
ATOM 2666 N N . ARG A 1 365 ? 3.313 -4.510 -23.423 1.00 90.12 365 ARG A N 1
ATOM 2667 C CA . ARG A 1 365 ? 3.977 -3.927 -24.589 1.00 90.12 365 ARG A CA 1
ATOM 2668 C C . ARG A 1 365 ? 2.979 -3.062 -25.340 1.00 90.12 365 ARG A C 1
ATOM 2670 O O . ARG A 1 365 ? 1.885 -3.514 -25.660 1.00 90.12 365 ARG A O 1
ATOM 2677 N N . THR A 1 366 ? 3.375 -1.841 -25.680 1.00 90.31 366 THR A N 1
ATOM 2678 C CA . THR A 1 366 ? 2.553 -0.991 -26.547 1.00 90.31 366 THR A CA 1
ATOM 2679 C C . THR A 1 366 ? 2.755 -1.344 -28.019 1.00 90.31 366 THR A C 1
ATOM 2681 O O . THR A 1 366 ? 3.880 -1.327 -28.522 1.00 90.31 366 THR A O 1
ATOM 2684 N N . TYR A 1 367 ? 1.650 -1.567 -28.731 1.00 88.94 367 TYR A N 1
ATOM 2685 C CA . TYR A 1 367 ? 1.601 -1.645 -30.188 1.00 88.94 367 TYR A CA 1
ATOM 2686 C C . TYR A 1 367 ? 0.686 -0.537 -30.720 1.00 88.94 367 TYR A C 1
ATOM 2688 O O . TYR A 1 367 ? -0.525 -0.578 -30.534 1.00 88.94 367 TYR A O 1
ATOM 2696 N N . TYR A 1 368 ? 1.271 0.490 -31.342 1.00 87.19 368 TYR A N 1
ATOM 2697 C CA . TYR A 1 368 ? 0.535 1.678 -31.780 1.00 87.19 368 TYR A CA 1
ATOM 2698 C C . TYR A 1 368 ? 0.327 1.673 -33.298 1.00 87.19 368 TYR A C 1
ATOM 2700 O O . TYR A 1 368 ? 1.225 2.061 -34.053 1.00 87.19 368 TYR A O 1
ATOM 2708 N N . ARG A 1 369 ? -0.850 1.222 -33.741 1.00 88.81 369 ARG A N 1
ATOM 2709 C CA . ARG A 1 369 ? -1.306 1.245 -35.140 1.00 88.81 369 ARG A CA 1
ATOM 2710 C C . ARG A 1 369 ? -2.835 1.352 -35.204 1.00 88.81 369 ARG A C 1
ATOM 2712 O O . ARG A 1 369 ? -3.497 0.829 -34.310 1.00 88.81 369 ARG A O 1
ATOM 2719 N N . PRO A 1 370 ? -3.396 1.962 -36.264 1.00 90.50 370 PRO A N 1
ATOM 2720 C CA . PRO A 1 370 ? -4.801 1.773 -36.612 1.00 90.50 370 PRO A CA 1
ATOM 2721 C C . PRO A 1 370 ? -5.131 0.284 -36.776 1.00 90.50 370 PRO A C 1
ATOM 2723 O O . PRO A 1 370 ? -4.308 -0.488 -37.283 1.00 90.50 370 PRO A O 1
ATOM 2726 N N . LEU A 1 371 ? -6.324 -0.128 -36.343 1.00 89.69 371 LEU A N 1
ATOM 2727 C CA . LEU A 1 371 ? -6.721 -1.540 -36.353 1.00 89.69 371 LEU A CA 1
ATOM 2728 C C . LEU A 1 371 ? -6.774 -2.113 -37.779 1.00 89.69 371 LEU A C 1
ATOM 2730 O O . LEU A 1 371 ? -6.330 -3.232 -38.013 1.00 89.69 371 LEU A O 1
ATOM 2734 N N . ASP A 1 372 ? -7.243 -1.320 -38.741 1.00 92.00 372 ASP A N 1
ATOM 2735 C CA . ASP A 1 372 ? -7.312 -1.659 -40.168 1.00 92.00 372 ASP A CA 1
ATOM 2736 C C . ASP A 1 372 ? -5.934 -1.755 -40.852 1.00 92.00 372 ASP A C 1
ATOM 2738 O O . ASP A 1 372 ? -5.813 -2.330 -41.931 1.00 92.00 372 ASP A O 1
ATOM 2742 N N . GLN A 1 373 ? -4.888 -1.228 -40.214 1.00 93.38 373 GLN A N 1
ATOM 2743 C CA . GLN A 1 373 ? -3.500 -1.235 -40.695 1.00 93.38 373 GLN A CA 1
ATOM 2744 C C . GLN A 1 373 ? -2.582 -2.111 -39.830 1.00 93.38 373 GLN A C 1
ATOM 2746 O O . GLN A 1 373 ? -1.355 -2.036 -39.940 1.00 93.38 373 GLN A O 1
ATOM 2751 N N . THR A 1 374 ? -3.154 -2.907 -38.927 1.00 92.94 374 THR A N 1
ATOM 2752 C CA . THR A 1 374 ? -2.386 -3.718 -37.982 1.00 92.94 374 THR A CA 1
ATOM 2753 C C . THR A 1 374 ? -1.802 -4.951 -38.670 1.00 92.94 374 THR A C 1
ATOM 2755 O O . THR A 1 374 ? -2.516 -5.748 -39.276 1.00 92.94 374 THR A O 1
ATOM 2758 N N . ASP A 1 375 ? -0.487 -5.138 -38.533 1.00 92.25 375 ASP A N 1
ATOM 2759 C CA . ASP A 1 375 ? 0.179 -6.396 -38.874 1.00 92.25 375 ASP A CA 1
ATOM 2760 C C . ASP A 1 375 ? -0.035 -7.384 -37.724 1.00 92.25 375 ASP A C 1
ATOM 2762 O O . ASP A 1 375 ? 0.711 -7.391 -36.740 1.00 92.25 375 ASP A O 1
ATOM 2766 N N . PHE A 1 376 ? -1.063 -8.220 -37.852 1.00 92.69 376 PHE A N 1
ATOM 2767 C CA . PHE A 1 376 ? -1.393 -9.240 -36.856 1.00 92.69 376 PHE A CA 1
ATOM 2768 C C . PHE A 1 376 ? -0.290 -10.290 -36.684 1.00 92.69 376 PHE A C 1
ATOM 2770 O O . PHE A 1 376 ? -0.157 -10.849 -35.597 1.00 92.69 376 PHE A O 1
ATOM 2777 N N . ILE A 1 377 ? 0.542 -10.531 -37.705 1.00 94.00 377 ILE A N 1
ATOM 2778 C CA . ILE A 1 377 ? 1.694 -11.432 -37.573 1.00 94.00 377 ILE A CA 1
ATOM 2779 C C . ILE A 1 377 ? 2.744 -10.768 -36.679 1.00 94.00 377 ILE A C 1
ATOM 2781 O O . ILE A 1 377 ? 3.271 -11.394 -35.763 1.00 94.00 377 ILE A O 1
ATOM 2785 N N . GLY A 1 378 ? 3.030 -9.486 -36.911 1.00 89.81 378 GLY A N 1
ATOM 2786 C CA . GLY A 1 378 ? 3.906 -8.686 -36.058 1.00 89.81 378 GLY A CA 1
ATOM 2787 C C . GLY A 1 378 ? 3.418 -8.596 -34.613 1.00 89.81 378 GLY A C 1
ATOM 2788 O O . GLY A 1 378 ? 4.221 -8.757 -33.697 1.00 89.81 378 GLY A O 1
ATOM 2789 N N . LEU A 1 379 ? 2.114 -8.401 -34.405 1.00 91.25 379 LEU A N 1
ATOM 2790 C CA . LEU A 1 379 ? 1.509 -8.407 -33.072 1.00 91.25 379 LEU A CA 1
ATOM 2791 C C . LEU A 1 379 ? 1.653 -9.776 -32.385 1.00 91.25 379 LEU A C 1
ATOM 2793 O O . LEU A 1 379 ? 2.010 -9.827 -31.210 1.00 91.25 379 LEU A O 1
ATOM 2797 N N . GLY A 1 380 ? 1.456 -10.873 -33.126 1.00 93.12 380 GLY A N 1
ATOM 2798 C CA . GLY A 1 380 ? 1.686 -12.236 -32.636 1.00 93.12 380 GLY A CA 1
ATOM 2799 C C . GLY A 1 380 ? 3.119 -12.455 -32.148 1.00 93.12 380 GLY A C 1
ATOM 2800 O O . GLY A 1 380 ? 3.313 -12.943 -31.041 1.00 93.12 380 GLY A O 1
ATOM 2801 N N . ARG A 1 381 ? 4.127 -11.970 -32.891 1.00 93.31 381 ARG A N 1
ATOM 2802 C CA . ARG A 1 381 ? 5.537 -12.055 -32.454 1.00 93.31 381 ARG A CA 1
ATOM 2803 C C . ARG A 1 381 ? 5.789 -11.335 -31.128 1.00 93.31 381 ARG A C 1
ATOM 2805 O O . ARG A 1 381 ? 6.564 -11.818 -30.314 1.00 93.31 381 ARG A O 1
ATOM 2812 N N . ILE A 1 382 ? 5.139 -10.192 -30.894 1.00 91.44 382 ILE A N 1
ATOM 2813 C CA . ILE A 1 382 ? 5.263 -9.466 -29.620 1.00 91.44 382 ILE A CA 1
ATOM 2814 C C . ILE A 1 382 ? 4.674 -10.295 -28.472 1.00 91.44 382 ILE A C 1
ATOM 2816 O O . ILE A 1 382 ? 5.260 -10.329 -27.390 1.00 91.44 382 ILE A O 1
ATOM 2820 N N . ALA A 1 383 ? 3.539 -10.963 -28.695 1.00 92.69 383 ALA A N 1
ATOM 2821 C CA . ALA A 1 383 ? 2.962 -11.875 -27.711 1.00 92.69 383 ALA A CA 1
ATOM 2822 C C . ALA A 1 383 ? 3.906 -13.055 -27.426 1.00 92.69 383 ALA A C 1
ATOM 2824 O O . ALA A 1 383 ? 4.215 -13.300 -26.262 1.00 92.69 383 ALA A O 1
ATOM 2825 N N . ASP A 1 384 ? 4.457 -13.690 -28.465 1.00 93.38 384 ASP A N 1
ATOM 2826 C CA . ASP A 1 384 ? 5.422 -14.791 -28.327 1.00 93.38 384 ASP A CA 1
ATOM 2827 C C . ASP A 1 384 ? 6.667 -14.366 -27.522 1.00 93.38 384 ASP A C 1
ATOM 2829 O O . ASP A 1 384 ? 7.115 -15.076 -26.620 1.00 93.38 384 ASP A O 1
ATOM 2833 N N . GLU A 1 385 ? 7.214 -13.174 -27.790 1.00 92.00 385 GLU A N 1
ATOM 2834 C CA . GLU A 1 385 ? 8.332 -12.606 -27.024 1.00 92.00 385 GLU A CA 1
ATOM 2835 C C . GLU A 1 385 ? 7.980 -12.409 -25.538 1.00 92.00 385 GLU A C 1
ATOM 2837 O O . GLU A 1 385 ? 8.818 -12.648 -24.661 1.00 92.00 385 GLU A O 1
ATOM 2842 N N . MET A 1 386 ? 6.750 -11.978 -25.234 1.00 91.62 386 MET A N 1
ATOM 2843 C CA . MET A 1 386 ? 6.274 -11.858 -23.852 1.00 91.62 386 MET A CA 1
ATOM 2844 C C . MET A 1 386 ? 6.081 -13.224 -23.188 1.00 91.62 386 MET A C 1
ATOM 2846 O O . MET A 1 386 ? 6.421 -13.362 -22.013 1.00 91.62 386 MET A O 1
ATOM 2850 N N . GLU A 1 387 ? 5.600 -14.239 -23.910 1.00 91.56 387 GLU A N 1
ATOM 2851 C CA . GLU A 1 387 ? 5.482 -15.603 -23.382 1.00 91.56 387 GLU A CA 1
ATOM 2852 C C . GLU A 1 387 ? 6.847 -16.197 -23.023 1.00 91.56 387 GLU A C 1
ATOM 2854 O O . GLU A 1 387 ? 6.998 -16.803 -21.957 1.00 91.56 387 GLU A O 1
ATOM 2859 N N . VAL A 1 388 ? 7.854 -16.012 -23.883 1.00 90.56 388 VAL A N 1
ATOM 2860 C CA . VAL A 1 388 ? 9.233 -16.449 -23.608 1.00 90.56 388 VAL A CA 1
ATOM 2861 C C . VAL A 1 388 ? 9.745 -15.783 -22.333 1.00 90.56 388 VAL A C 1
ATOM 2863 O O . VAL A 1 388 ? 10.200 -16.473 -21.418 1.00 90.56 388 VAL A O 1
ATOM 2866 N N . LEU A 1 389 ? 9.583 -14.462 -22.217 1.00 86.44 389 LEU A N 1
ATOM 2867 C CA . LEU A 1 389 ? 9.980 -13.720 -21.021 1.00 86.44 389 LEU A CA 1
ATOM 2868 C C . LEU A 1 389 ? 9.230 -14.200 -19.765 1.00 86.44 389 LEU A C 1
ATOM 2870 O O . LEU A 1 389 ? 9.828 -14.308 -18.692 1.00 86.44 389 LEU A O 1
ATOM 2874 N N . ALA A 1 390 ? 7.941 -14.524 -19.880 1.00 87.62 390 ALA A N 1
ATOM 2875 C CA . ALA A 1 390 ? 7.153 -15.063 -18.776 1.00 87.62 390 ALA A CA 1
ATOM 2876 C C . ALA A 1 390 ? 7.688 -16.420 -18.300 1.00 87.62 390 ALA A C 1
ATOM 2878 O O . ALA A 1 390 ? 7.846 -16.628 -17.094 1.00 87.62 390 ALA A O 1
ATOM 2879 N N . ARG A 1 391 ? 8.042 -17.319 -19.229 1.00 87.56 391 ARG A N 1
ATOM 2880 C CA . ARG A 1 391 ? 8.646 -18.626 -18.907 1.00 87.56 391 ARG A CA 1
ATOM 2881 C C . ARG A 1 391 ? 9.994 -18.469 -18.212 1.00 87.56 391 ARG A C 1
ATOM 2883 O O . ARG A 1 391 ? 10.233 -19.138 -17.209 1.00 87.56 391 ARG A O 1
ATOM 2890 N N . GLU A 1 392 ? 10.837 -17.555 -18.686 1.00 83.88 392 GLU A N 1
ATOM 2891 C CA . GLU A 1 392 ? 12.133 -17.256 -18.062 1.00 83.88 392 GLU A CA 1
ATOM 2892 C C . GLU A 1 392 ? 11.991 -16.714 -16.633 1.00 83.88 392 GLU A C 1
ATOM 2894 O O . GLU A 1 392 ? 12.809 -17.025 -15.766 1.00 83.88 392 GLU A O 1
ATOM 2899 N N . ARG A 1 393 ? 10.965 -15.893 -16.372 1.00 79.62 393 ARG A N 1
ATOM 2900 C CA . ARG A 1 393 ? 10.762 -15.249 -15.064 1.00 79.62 393 ARG A CA 1
ATOM 2901 C C . ARG A 1 393 ? 10.077 -16.146 -14.040 1.00 79.62 393 ARG A C 1
ATOM 2903 O O . ARG A 1 393 ? 10.444 -16.081 -12.868 1.00 79.62 393 ARG A O 1
ATOM 2910 N N . ILE A 1 394 ? 9.115 -16.962 -14.467 1.00 80.81 394 ILE A N 1
ATOM 2911 C CA . ILE A 1 394 ? 8.363 -17.859 -13.577 1.00 80.81 394 ILE A CA 1
ATOM 2912 C C . ILE A 1 394 ? 9.138 -19.163 -13.330 1.00 80.81 394 ILE A C 1
ATOM 2914 O O . ILE A 1 394 ? 9.141 -19.677 -12.212 1.00 80.81 394 ILE A O 1
ATOM 2918 N N . GLY A 1 395 ? 9.829 -19.691 -14.347 1.00 72.75 395 GLY A N 1
ATOM 2919 C CA . GLY A 1 395 ? 10.694 -20.868 -14.224 1.00 72.75 395 GLY A CA 1
ATOM 2920 C C . GLY A 1 395 ? 9.973 -22.205 -13.984 1.00 72.75 395 GLY A C 1
ATOM 2921 O O . GLY A 1 395 ? 10.639 -23.185 -13.655 1.00 72.75 395 GLY A O 1
ATOM 2922 N N . THR A 1 396 ? 8.642 -22.272 -14.121 1.00 67.94 396 THR A N 1
ATOM 2923 C CA . THR A 1 396 ? 7.839 -23.498 -13.928 1.00 67.94 396 THR A CA 1
ATOM 2924 C C . THR A 1 396 ? 7.315 -24.067 -15.252 1.00 67.94 396 THR A C 1
ATOM 2926 O O . THR A 1 396 ? 7.236 -23.372 -16.263 1.00 67.94 396 THR A O 1
ATOM 2929 N N . THR A 1 397 ? 6.962 -25.358 -15.262 1.00 60.75 397 THR A N 1
ATOM 2930 C CA . THR A 1 397 ? 6.398 -26.053 -16.436 1.00 60.75 397 THR A CA 1
ATOM 2931 C C . THR A 1 397 ? 4.878 -25.938 -16.553 1.00 60.75 397 THR A C 1
ATOM 2933 O O . THR A 1 397 ? 4.351 -26.148 -17.641 1.00 60.75 397 THR A O 1
ATOM 2936 N N . ASP A 1 398 ? 4.180 -25.581 -15.472 1.00 82.56 398 ASP A N 1
ATOM 2937 C CA . ASP A 1 398 ? 2.724 -25.407 -15.446 1.00 82.56 398 ASP A CA 1
ATOM 2938 C C . ASP A 1 398 ? 2.384 -23.917 -15.294 1.00 82.56 398 ASP A C 1
ATOM 2940 O O . ASP A 1 398 ? 2.247 -23.390 -14.190 1.00 82.56 398 ASP A O 1
ATOM 2944 N N . ILE A 1 399 ? 2.385 -23.205 -16.425 1.00 87.19 399 ILE A N 1
ATOM 2945 C CA . ILE A 1 399 ? 2.115 -21.764 -16.496 1.00 87.19 399 ILE A CA 1
ATOM 2946 C C . ILE A 1 399 ? 0.799 -21.563 -17.237 1.00 87.19 399 ILE A C 1
ATOM 2948 O O . ILE A 1 399 ? 0.692 -21.865 -18.427 1.00 87.19 399 ILE A O 1
ATOM 2952 N N . ARG A 1 400 ? -0.187 -20.973 -16.557 1.00 90.25 400 ARG A N 1
ATOM 2953 C CA . ARG A 1 400 ? -1.400 -20.472 -17.206 1.00 90.25 400 ARG A CA 1
ATOM 2954 C C . ARG A 1 400 ? -1.141 -19.081 -17.774 1.00 90.25 400 ARG A C 1
ATOM 2956 O O . ARG A 1 400 ? -0.992 -18.121 -17.024 1.00 90.25 400 ARG A O 1
ATOM 2963 N N . MET A 1 401 ? -1.149 -18.964 -19.096 1.00 90.31 401 MET A N 1
ATOM 2964 C CA . MET A 1 401 ? -1.007 -17.684 -19.791 1.00 90.31 401 MET A CA 1
ATOM 2965 C C . MET A 1 401 ? -2.384 -17.107 -20.125 1.00 90.31 401 MET A C 1
ATOM 2967 O O . MET A 1 401 ? -3.268 -17.816 -20.609 1.00 90.31 401 MET A O 1
ATOM 2971 N N . ARG A 1 402 ? -2.583 -15.820 -19.831 1.00 90.12 402 ARG A N 1
ATOM 2972 C CA . ARG A 1 402 ? -3.778 -15.057 -20.211 1.00 90.12 402 ARG A CA 1
ATOM 2973 C C . ARG A 1 402 ? -3.324 -13.863 -21.042 1.00 90.12 402 ARG A C 1
ATOM 2975 O O . ARG A 1 402 ? -2.450 -13.121 -20.607 1.00 90.12 402 ARG A O 1
ATOM 2982 N N . HIS A 1 403 ? -3.925 -13.692 -22.213 1.00 90.81 403 HIS A N 1
ATOM 2983 C CA . HIS A 1 403 ? -3.624 -12.594 -23.125 1.00 90.81 403 HIS A CA 1
ATOM 2984 C C . HIS A 1 403 ? -4.762 -11.583 -23.109 1.00 90.81 403 HIS A C 1
ATOM 2986 O O . HIS A 1 403 ? -5.932 -11.962 -23.168 1.00 90.81 403 HIS A O 1
ATOM 2992 N N . PHE A 1 404 ? -4.404 -10.305 -23.057 1.00 88.88 404 PHE A N 1
ATOM 2993 C CA . PHE A 1 404 ? -5.334 -9.185 -23.104 1.00 88.88 404 PHE A CA 1
ATOM 2994 C C . PHE A 1 404 ? -4.864 -8.209 -24.181 1.00 88.88 404 PHE A C 1
ATOM 2996 O O . PHE A 1 404 ? -3.661 -8.026 -24.372 1.00 88.88 404 PHE A O 1
ATOM 3003 N N . LEU A 1 405 ? -5.811 -7.597 -24.889 1.00 89.12 405 LEU A N 1
ATOM 3004 C CA . LEU A 1 405 ? -5.542 -6.542 -25.858 1.00 89.12 405 LEU A CA 1
ATOM 3005 C C . LEU A 1 405 ? -6.395 -5.330 -25.494 1.00 89.12 405 LEU A C 1
ATOM 3007 O O . LEU A 1 405 ? -7.622 -5.399 -25.536 1.00 89.12 405 LEU A O 1
ATOM 3011 N N . GLU A 1 406 ? -5.742 -4.226 -25.151 1.00 86.69 406 GLU A N 1
ATOM 3012 C CA . GLU A 1 406 ? -6.412 -2.942 -24.968 1.00 86.69 406 GLU A CA 1
ATOM 3013 C C . GLU A 1 406 ? -6.478 -2.203 -26.305 1.00 86.69 406 GLU A C 1
ATOM 3015 O O . GLU A 1 406 ? -5.454 -1.909 -26.924 1.00 86.69 406 GLU A O 1
ATOM 3020 N N . VAL A 1 407 ? -7.697 -1.902 -26.753 1.00 89.12 407 VAL A N 1
ATOM 3021 C CA . VAL A 1 407 ? -7.974 -1.200 -28.013 1.00 89.12 407 VAL A CA 1
ATOM 3022 C C . VAL A 1 407 ? -8.765 0.066 -27.701 1.00 89.12 407 VAL A C 1
ATOM 3024 O O . VAL A 1 407 ? -9.614 0.071 -26.810 1.00 89.12 407 VAL A O 1
ATOM 3027 N N . ARG A 1 408 ? -8.481 1.154 -28.419 1.00 86.06 408 ARG A N 1
ATOM 3028 C CA . ARG A 1 408 ? -9.174 2.444 -28.283 1.00 86.06 408 ARG A CA 1
ATOM 3029 C C . ARG A 1 408 ? -9.828 2.815 -29.619 1.00 86.06 408 ARG A C 1
ATOM 3031 O O . ARG A 1 408 ? -9.256 2.496 -30.661 1.00 86.06 408 ARG A O 1
ATOM 3038 N N . TYR A 1 409 ? -11.015 3.427 -29.557 1.00 85.19 409 TYR A N 1
ATOM 3039 C CA . TYR A 1 409 ? -11.782 3.909 -30.716 1.00 85.19 409 TYR A CA 1
ATOM 3040 C C . TYR A 1 409 ? -11.285 5.256 -31.232 1.00 85.19 409 TYR A C 1
ATOM 3042 O O . TYR A 1 409 ? -10.812 6.062 -30.394 1.00 85.19 409 TYR A O 1
#